Protein AF-0000000080325843 (afdb_homodimer)

Nearest PDB structures (foldseek):
  6p5q-assembly1_B  TM=7.815E-01  e=2.238E-04  Pseudomonas fluorescens
  4wwj-assembly1_A  TM=7.353E-01  e=1.589E-04  Pseudomonas protegens Pf-5
  3oql-assembly1_D  TM=7.221E-01  e=4.445E-04  Pseudomonas syringae pv. tomato str. DC3000
  3oql-assembly1_A  TM=6.778E-01  e=4.258E-04  Pseudomonas syringae pv. tomato str. DC3000
  7n6g-assembly1_3X  TM=2.247E-01  e=1.469E+00  Chlamydomonas reinhardtii

InterPro domains:
  IPR016084 Haem oxygenase-like, multi-helical [G3DSA:1.20.910.10] (2-256)
  IPR016084 Haem oxygenase-like, multi-helical [SSF48613] (94-254)
  IPR024423 Protein of unknown function DUF3050 [PF11251] (8-251)

Secondary structure (DSSP, 8-state):
--HHHHHHHHHHHHHHHHHHT-THHHH--SHHHHHHHHHHHHHHHHHHHHHHHHHHHHHS--SSS----S-HHHHHHHHHHHHHHHHEE-TTS-EE-HHHHHHHHHHHHT---HHHHHHHHHHHHH--HHHHHHHHT--HHHHHHHHHHHHHHHTT-HHHHHHHHHHHTTT---HHHHHHHHHHHHH-HHHHHHHHHHHHHHHHHS-HHHHHHHHHHHHHHHTT-HHHHHHHHHHHHHHHHHHHHHHHHHHHHHHHH-/--HHHHHHHHHHHHHHHHHHT-THHHH--SHHHHHHHHHHHHHHHHHHHHHHHHHHHHHS--SSS----S-HHHHHHHHHHHHHHHHEE-TTS-EE-HHHHHHHHHHHHT---HHHHHHHHHHHHH--HHHHHHHHT--HHHHHHHHHHHHHHHTT-HHHHHHHHHHHTTT---HHHHHHHHHHHHH-HHHHHHHHHHHHHHHHHS-HHHHHHHHHHHHHHHTT-HHHHHHHHHHHHHHHHHHHHHHHHHHHHHHHH-

Foldseek 3Di:
DPPLLVVLCVVCVVLLVCLQPPCLLVLQQALVLVLLVLLLCLLVLVLLLVLLVLLCVQAADPDPPHDGGDDVLSNCLSVVVNCCQAWNQFPVRGTGHLSVLSVVLSVLSVRDCQLVVQLVVQCVVPVDNVRSCVRRVRDPLSSVLSVLSVVQSVVSQNLQSLLCNQQQPQPSDHPSNLVSLVVNCVVVVRRRVSVNRSVVVSDVPSDPPSNVSSSVVNCVSCPPPPVSSVSSSVSSNVSSVSSSSSSVVSSCVSVVVD/DPPLLVVLCVVCVVLLVCLQPPCLLVLQQALVLVLLVLLLCLLVLVLLLVLLVLLCVQAADDDPPHDGGDDVLSNCLSVVVNCCQAWNQFPVRGTGHLSVLSVVLSVLSVRDCQLVVQLVVQCVVPVDNVRSCVRRVRDPLSSVLSVLSVVQSVVSQNLQSLLCNQQQPQPSDHPSNLVSLVVNCVVVVRRRVSVNRSVVVSDVPSDPPSNVSSSVVNCVSCPPPPVSSVSSSVSSNVSSVSSSSSSVVSSCVSVVVD

Organism: NCBI:txid1503925

Solvent-accessible surface area (backbone atoms only — not comparable to full-atom values): 26783 Å² total; per-residue (Å²): 126,63,66,68,58,53,49,42,52,61,69,39,42,66,56,52,50,48,57,59,64,37,69,44,65,78,66,50,79,51,70,71,41,47,29,51,43,48,62,50,47,52,54,58,55,46,50,46,48,24,50,54,38,48,48,37,53,72,43,33,66,75,53,75,79,54,59,94,39,84,52,26,64,48,28,26,52,46,31,48,51,47,24,44,47,49,22,28,70,46,98,86,68,49,51,32,25,52,53,57,49,49,51,50,20,32,52,55,56,62,24,76,57,62,41,60,53,41,23,52,53,36,27,72,72,65,73,28,68,67,60,10,36,63,73,24,65,58,54,68,40,50,48,51,37,46,51,49,53,50,50,44,52,69,62,74,40,64,37,47,42,36,25,30,42,45,70,40,54,50,88,67,80,36,67,60,57,54,47,50,50,50,56,49,22,76,77,36,46,90,35,30,50,53,47,47,49,53,54,51,47,50,60,66,66,66,31,72,64,57,54,53,53,34,51,49,45,30,49,61,61,30,59,90,40,65,68,49,48,52,50,21,40,51,44,24,49,51,39,46,49,36,51,45,44,32,45,49,44,39,35,50,52,48,57,64,75,94,126,62,66,67,59,54,49,41,50,60,70,39,41,67,56,50,50,48,56,59,64,37,70,45,66,77,66,50,78,50,69,70,37,47,28,51,44,48,63,46,47,50,54,58,55,47,50,46,50,23,51,54,38,46,47,38,52,72,40,33,66,74,54,74,79,56,59,93,39,85,52,25,66,49,28,26,53,47,31,49,50,48,23,45,47,48,21,29,68,47,98,85,68,49,50,32,24,52,54,56,49,50,52,51,18,33,53,56,57,63,24,75,57,62,41,61,52,40,23,52,53,38,27,73,73,64,72,29,69,68,59,8,37,63,72,25,65,58,55,68,40,50,48,53,38,48,50,50,52,51,51,43,51,70,61,74,41,64,37,47,42,37,24,31,42,43,70,40,54,50,87,65,78,37,67,60,58,54,48,50,50,50,57,50,22,75,76,36,47,87,34,30,49,51,47,47,48,52,55,53,49,49,59,66,66,66,31,74,64,57,53,53,52,35,50,49,43,29,49,61,61,30,59,90,39,65,67,49,47,52,49,22,41,51,44,24,49,51,38,44,50,36,52,45,44,33,44,49,46,40,35,48,51,50,57,66,73,92

pLDDT: mean 95.01, std 6.79, range [59.84, 98.88]

Radius of gyration: 25.75 Å; Cα contacts (8 Å, |Δi|>4): 698; chains: 2; bounding box: 56×79×59 Å

Sequence (516 aa):
MNQHIVRIQKVIEPLRQEIINHKVYSVINNLDDLKIFMQYHVYAVWDFMSLLKSLQIGLTCTTTPWFPVGNANTRYLINEIVAGEESDVDGAGIRKSHYEMYLEAMDQCGADTTAIHKFISALKETNSLTAAYQAAGVPAEAREFVDFTFKVIDSKESHLQSAAFTFGREDLIPNMFISIVGDLNRKFPDQLSLIKYYLDRHIEVDGDHHSHLALDMTAELCGDNETAWKAAEEITVASLQQRINLWNGVYNEITGAKMNQHIVRIQKVIEPLRQEIINHKVYSVINNLDDLKIFMQYHVYAVWDFMSLLKSLQIGLTCTTTPWFPVGNANTRYLINEIVAGEESDVDGAGIRKSHYEMYLEAMDQCGADTTAIHKFISALKETNSLTAAYQAAGVPAEAREFVDFTFKVIDSKESHLQSAAFTFGREDLIPNMFISIVGDLNRKFPDQLSLIKYYLDRHIEVDGDHHSHLALDMTAELCGDNETAWKAAEEITVASLQQRINLWNGVYNEITGAK

Structure (mmCIF, N/CA/C/O backbone):
data_AF-0000000080325843-model_v1
#
loop_
_entity.id
_entity.type
_entity.pdbx_description
1 polymer 'Contig65, whole genome shotgun sequence'
#
loop_
_atom_site.group_PDB
_atom_site.id
_atom_site.type_symbol
_atom_site.label_atom_id
_atom_site.label_alt_id
_atom_site.label_comp_id
_atom_site.label_asym_id
_atom_site.label_entity_id
_atom_site.label_seq_id
_atom_site.pdbx_PDB_ins_code
_atom_site.Cartn_x
_atom_site.Cartn_y
_atom_site.Cartn_z
_atom_site.occupancy
_atom_site.B_iso_or_equiv
_atom_site.auth_seq_id
_atom_site.auth_comp_id
_atom_site.auth_asym_id
_atom_site.auth_atom_id
_atom_site.pdbx_PDB_model_num
ATOM 1 N N . MET A 1 1 ? -23.234 -15.312 8.883 1 73.38 1 MET A N 1
ATOM 2 C CA . MET A 1 1 ? -22.453 -15.18 7.656 1 73.38 1 MET A CA 1
ATOM 3 C C . MET A 1 1 ? -23.344 -14.773 6.488 1 73.38 1 MET A C 1
ATOM 5 O O . MET A 1 1 ? -24.531 -15.102 6.465 1 73.38 1 MET A O 1
ATOM 9 N N . ASN A 1 2 ? -22.844 -13.875 5.688 1 89.62 2 ASN A N 1
ATOM 10 C CA . ASN A 1 2 ? -23.562 -13.406 4.512 1 89.62 2 ASN A CA 1
ATOM 11 C C . ASN A 1 2 ? -24.062 -14.57 3.656 1 89.62 2 ASN A C 1
ATOM 13 O O . ASN A 1 2 ? -23.297 -15.461 3.305 1 89.62 2 ASN A O 1
ATOM 17 N N . GLN A 1 3 ? -25.344 -14.688 3.428 1 94.88 3 GLN A N 1
ATOM 18 C CA . GLN A 1 3 ? -25.984 -15.812 2.758 1 94.88 3 GLN A CA 1
ATOM 19 C C . GLN A 1 3 ? -25.406 -16.016 1.358 1 94.88 3 GLN A C 1
ATOM 21 O O . GLN A 1 3 ? -25.328 -17.141 0.876 1 94.88 3 GLN A O 1
ATOM 26 N N . HIS A 1 4 ? -25.062 -15 0.697 1 96.75 4 HIS A N 1
ATOM 27 C CA . HIS A 1 4 ? -24.5 -15.094 -0.642 1 96.75 4 HIS A CA 1
ATOM 28 C C . HIS A 1 4 ? -23.109 -15.734 -0.605 1 96.75 4 HIS A C 1
ATOM 30 O O . HIS A 1 4 ? -22.75 -16.5 -1.504 1 96.75 4 HIS A O 1
ATOM 36 N N . ILE A 1 5 ? -22.375 -15.406 0.398 1 96.94 5 ILE A N 1
ATOM 37 C CA . ILE A 1 5 ? -21.062 -16.016 0.579 1 96.94 5 ILE A CA 1
ATOM 38 C C . ILE A 1 5 ? -21.203 -17.516 0.785 1 96.94 5 ILE A C 1
ATOM 40 O O . ILE A 1 5 ? -20.484 -18.312 0.166 1 96.94 5 ILE A O 1
ATOM 44 N N . VAL A 1 6 ? -22.125 -17.938 1.608 1 96.44 6 VAL A N 1
ATOM 45 C CA . VAL A 1 6 ? -22.375 -19.344 1.888 1 96.44 6 VAL A CA 1
ATOM 46 C C . VAL A 1 6 ? -22.766 -20.062 0.6 1 96.44 6 VAL A C 1
ATOM 48 O O . VAL A 1 6 ? -22.312 -21.188 0.346 1 96.44 6 VAL A O 1
ATOM 51 N N . ARG A 1 7 ? -23.547 -19.453 -0.146 1 97.12 7 ARG A N 1
ATOM 52 C CA . ARG A 1 7 ? -23.969 -20.031 -1.415 1 97.12 7 ARG A CA 1
ATOM 53 C C . ARG A 1 7 ? 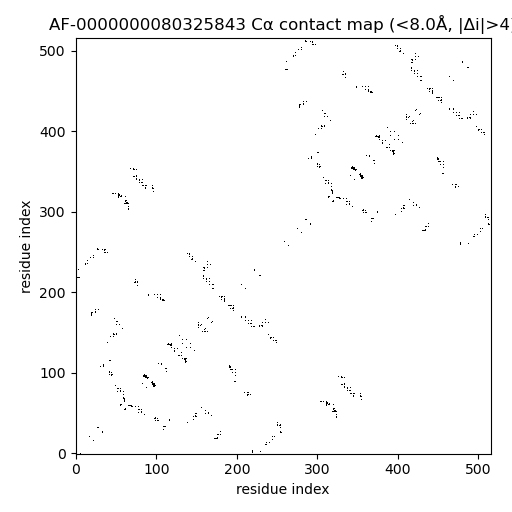-22.781 -20.266 -2.34 1 97.12 7 ARG A C 1
ATOM 55 O O . ARG A 1 7 ? -22.641 -21.344 -2.914 1 97.12 7 ARG A O 1
ATOM 62 N N . ILE A 1 8 ? -21.953 -19.266 -2.525 1 97.31 8 ILE A N 1
ATOM 63 C CA . ILE A 1 8 ? -20.781 -19.391 -3.383 1 97.31 8 ILE A CA 1
ATOM 64 C C . ILE A 1 8 ? -19.891 -20.531 -2.879 1 97.31 8 ILE A C 1
ATOM 66 O O . ILE A 1 8 ? -19.422 -21.359 -3.666 1 97.31 8 ILE A O 1
ATOM 70 N N . GLN A 1 9 ? -19.719 -20.562 -1.568 1 95.88 9 GLN A N 1
ATOM 71 C CA . GLN A 1 9 ? -18.891 -21.609 -0.979 1 95.88 9 GLN A CA 1
ATOM 72 C C . GLN A 1 9 ? -19.453 -23 -1.271 1 95.88 9 GLN A C 1
ATOM 74 O O . GLN A 1 9 ? -18.703 -23.922 -1.563 1 95.88 9 GLN A O 1
ATOM 79 N N . LYS A 1 10 ? -20.719 -23.141 -1.198 1 97.31 10 LYS A N 1
ATOM 80 C CA . LYS A 1 10 ? -21.359 -24.422 -1.501 1 97.31 10 LYS A CA 1
ATOM 81 C C . LYS A 1 10 ? -21.188 -24.781 -2.971 1 97.31 10 LYS A C 1
ATOM 83 O O . LYS A 1 10 ? -20.891 -25.938 -3.297 1 97.31 10 LYS A O 1
ATOM 88 N N . VAL A 1 11 ? -21.359 -23.828 -3.781 1 97.81 11 VAL A N 1
ATOM 89 C CA . VAL A 1 11 ? -21.281 -24.047 -5.223 1 97.81 11 VAL A CA 1
ATOM 90 C C . VAL A 1 11 ? -19.875 -24.453 -5.613 1 97.81 11 VAL A C 1
ATOM 92 O O . VAL A 1 11 ? -19.688 -25.328 -6.465 1 97.81 11 VAL A O 1
ATOM 95 N N . ILE A 1 12 ? -18.891 -23.891 -4.984 1 96.62 12 ILE A N 1
ATOM 96 C CA . ILE A 1 12 ? -17.531 -24.094 -5.461 1 96.62 12 ILE A CA 1
ATOM 97 C C . ILE A 1 12 ? -16.875 -25.234 -4.688 1 96.62 12 ILE A C 1
ATOM 99 O O . ILE A 1 12 ? -15.758 -25.641 -5 1 96.62 12 ILE A O 1
ATOM 103 N N . GLU A 1 13 ? -17.531 -25.828 -3.742 1 96.12 13 GLU A N 1
ATOM 104 C CA . GLU A 1 13 ? -16.938 -26.859 -2.883 1 96.12 13 GLU A CA 1
ATOM 105 C C . GLU A 1 13 ? -16.422 -28.031 -3.701 1 96.12 13 GLU A C 1
ATOM 107 O O . GLU A 1 13 ? -15.305 -28.5 -3.479 1 96.12 13 GLU A O 1
ATOM 112 N N . PRO A 1 14 ? -17.203 -28.547 -4.664 1 97.25 14 PRO A N 1
ATOM 113 C CA . PRO A 1 14 ? -16.672 -29.656 -5.465 1 97.25 14 PRO A CA 1
ATOM 114 C C . PRO A 1 14 ? -15.383 -29.281 -6.203 1 97.25 14 PRO A C 1
ATOM 116 O O . PRO A 1 14 ? -14.469 -30.094 -6.309 1 97.25 14 PRO A O 1
ATOM 119 N N . LEU A 1 15 ? -15.312 -28.078 -6.73 1 96.75 15 LEU A N 1
ATOM 120 C CA . LEU A 1 15 ? -14.117 -27.625 -7.43 1 96.75 15 LEU A CA 1
ATOM 121 C C . LEU A 1 15 ? -12.945 -27.484 -6.461 1 96.75 15 LEU A C 1
ATOM 123 O O . LEU A 1 15 ? -11.812 -27.844 -6.789 1 96.75 15 LEU A O 1
ATOM 127 N N . ARG A 1 16 ? -13.227 -26.938 -5.297 1 94.44 16 ARG A N 1
ATOM 128 C CA . ARG A 1 16 ? -12.195 -26.828 -4.266 1 94.44 16 ARG A CA 1
ATOM 129 C C . ARG A 1 16 ? -11.633 -28.203 -3.906 1 94.44 16 ARG A C 1
ATOM 131 O O . ARG A 1 16 ? -10.414 -28.359 -3.797 1 94.44 16 ARG A O 1
ATOM 138 N N . GLN A 1 17 ? -12.477 -29.172 -3.748 1 94.44 17 GLN A N 1
ATOM 139 C CA . GLN A 1 17 ? -12.047 -30.531 -3.43 1 94.44 17 GLN A CA 1
ATOM 140 C C . GLN A 1 17 ? -11.211 -31.125 -4.562 1 94.44 17 GLN A C 1
ATOM 142 O O . GLN A 1 17 ? -10.227 -31.812 -4.312 1 94.44 17 GLN A O 1
ATOM 147 N N . GLU A 1 18 ? -11.617 -30.844 -5.766 1 95.69 18 GLU A N 1
ATOM 148 C CA . GLU A 1 18 ? -10.844 -31.312 -6.914 1 95.69 18 GLU A CA 1
ATOM 149 C C . GLU A 1 18 ? -9.445 -30.719 -6.914 1 95.69 18 GLU A C 1
ATOM 151 O O . GLU A 1 18 ? -8.469 -31.406 -7.227 1 95.69 18 GLU A O 1
ATOM 156 N N . ILE A 1 19 ? -9.352 -29.453 -6.57 1 94.94 19 ILE A N 1
ATOM 157 C CA . ILE A 1 19 ? -8.062 -28.781 -6.535 1 94.94 19 ILE A CA 1
ATOM 158 C C . ILE A 1 19 ? -7.207 -29.344 -5.402 1 94.94 19 ILE A C 1
ATOM 160 O O . ILE A 1 19 ? -6.039 -29.672 -5.605 1 94.94 19 ILE A O 1
ATOM 164 N N . ILE A 1 20 ? -7.789 -29.562 -4.203 1 91.62 20 ILE A N 1
ATOM 165 C CA . ILE A 1 20 ? -7.082 -30 -3.002 1 91.62 20 ILE A CA 1
ATOM 166 C C . ILE A 1 20 ? -6.617 -31.438 -3.17 1 91.62 20 ILE A C 1
ATOM 168 O O . ILE A 1 20 ? -5.543 -31.812 -2.691 1 91.62 20 ILE A O 1
ATOM 172 N N . ASN A 1 21 ? -7.344 -32.25 -3.918 1 92.44 21 ASN A N 1
ATOM 173 C CA . ASN A 1 21 ? -7.031 -33.656 -4.105 1 92.44 21 ASN A CA 1
ATOM 174 C C . ASN A 1 21 ? -6.594 -33.938 -5.539 1 92.44 21 ASN A C 1
ATOM 176 O O . ASN A 1 21 ? -6.758 -35.062 -6.023 1 92.44 21 ASN A O 1
ATOM 180 N N . HIS A 1 22 ? -6.152 -33 -6.184 1 95.38 22 HIS A N 1
ATOM 181 C CA . HIS A 1 22 ? -5.805 -33.125 -7.59 1 95.38 22 HIS A CA 1
ATOM 182 C C . HIS A 1 22 ? -4.762 -34.25 -7.789 1 95.38 22 HIS A C 1
ATOM 184 O O . HIS A 1 22 ? -3.824 -34.344 -6.996 1 95.38 22 HIS A O 1
ATOM 190 N N . LYS A 1 23 ? -4.777 -34.938 -8.844 1 96 23 LYS A N 1
ATOM 191 C CA . LYS A 1 23 ? -3.918 -36.094 -9.141 1 96 23 LYS A CA 1
ATOM 192 C C . LYS A 1 23 ? -2.473 -35.656 -9.352 1 96 23 LYS A C 1
ATOM 194 O O . LYS A 1 23 ? -1.552 -36.469 -9.289 1 96 23 LYS A O 1
ATOM 199 N N . VAL A 1 24 ? -2.268 -34.375 -9.648 1 96.06 24 VAL A N 1
ATOM 200 C CA . VAL A 1 24 ? -0.918 -33.875 -9.891 1 96.06 24 VAL A CA 1
ATOM 201 C C . VAL A 1 24 ? -0.043 -34.156 -8.664 1 96.06 24 VAL A C 1
ATOM 203 O O . VAL A 1 24 ? 1.15 -34.438 -8.797 1 96.06 24 VAL A O 1
ATOM 206 N N . TYR A 1 25 ? -0.59 -34.125 -7.457 1 94.19 25 TYR A N 1
ATOM 207 C CA . TYR A 1 25 ? 0.187 -34.25 -6.23 1 94.19 25 TYR A CA 1
ATOM 208 C C . TYR A 1 25 ? 0.713 -35.656 -6.078 1 94.19 25 TYR A C 1
ATOM 210 O O . TYR A 1 25 ? 1.78 -35.875 -5.496 1 94.19 25 TYR A O 1
ATOM 218 N N . SER A 1 26 ? 0.002 -36.562 -6.625 1 93.25 26 SER A N 1
ATOM 219 C CA . SER A 1 26 ? 0.394 -37.969 -6.5 1 93.25 26 SER A CA 1
ATOM 220 C C . SER A 1 26 ? 1.56 -38.312 -7.422 1 93.25 26 SER A C 1
ATOM 222 O O . SER A 1 26 ? 2.232 -39.344 -7.242 1 93.25 26 SER A O 1
ATOM 224 N N . VAL A 1 27 ? 1.842 -37.5 -8.406 1 95.5 27 VAL A N 1
ATOM 225 C CA . VAL A 1 27 ? 2.861 -37.844 -9.391 1 95.5 27 VAL A CA 1
ATOM 226 C C . VAL A 1 27 ? 4.133 -37.031 -9.125 1 95.5 27 VAL A C 1
ATOM 228 O O . VAL A 1 27 ? 5.148 -37.219 -9.797 1 95.5 27 VAL A O 1
ATOM 231 N N . ILE A 1 28 ? 4.082 -36.062 -8.234 1 95 28 ILE A N 1
ATOM 232 C CA . ILE A 1 28 ? 5.289 -35.344 -7.828 1 95 28 ILE A CA 1
ATOM 233 C C . ILE A 1 28 ? 6.078 -36.188 -6.832 1 95 28 ILE A C 1
ATOM 235 O O . ILE A 1 28 ? 5.816 -36.156 -5.625 1 95 28 ILE A O 1
ATOM 239 N N . ASN A 1 29 ? 7.105 -36.875 -7.309 1 93.12 29 ASN A N 1
ATOM 240 C CA . ASN A 1 29 ? 7.777 -37.844 -6.469 1 93.12 29 ASN A CA 1
ATOM 241 C C . ASN A 1 29 ? 9.266 -37.562 -6.324 1 93.12 29 ASN A C 1
ATOM 243 O O . ASN A 1 29 ? 9.961 -38.188 -5.516 1 93.12 29 ASN A O 1
ATOM 247 N N . ASN A 1 30 ? 9.781 -36.719 -7.133 1 94.44 30 ASN A N 1
ATOM 248 C CA . ASN A 1 30 ? 11.195 -36.344 -7.078 1 94.44 30 ASN A CA 1
ATOM 249 C C . ASN A 1 30 ? 11.422 -34.906 -7.469 1 94.44 30 ASN A C 1
ATOM 251 O O . ASN A 1 30 ? 10.461 -34.156 -7.738 1 94.44 30 ASN A O 1
ATOM 255 N N . LEU A 1 31 ? 12.625 -34.5 -7.457 1 95.19 31 LEU A N 1
ATOM 256 C CA . LEU A 1 31 ? 13.008 -33.094 -7.68 1 95.19 31 LEU A CA 1
ATOM 257 C C . LEU A 1 31 ? 12.625 -32.656 -9.086 1 95.19 31 LEU A C 1
ATOM 259 O O . LEU A 1 31 ? 12.156 -31.516 -9.266 1 95.19 31 LEU A O 1
ATOM 263 N N . ASP A 1 32 ? 12.828 -33.5 -10.016 1 97 32 ASP A N 1
ATOM 264 C CA . ASP A 1 32 ? 12.531 -33.125 -11.398 1 97 32 ASP A CA 1
ATOM 265 C C . ASP A 1 32 ? 11.039 -32.844 -11.586 1 97 32 ASP A C 1
ATOM 267 O O . ASP A 1 32 ? 10.656 -31.938 -12.32 1 97 32 ASP A O 1
ATOM 271 N N . ASP A 1 33 ? 10.195 -33.625 -10.945 1 97.5 33 ASP A N 1
ATOM 272 C CA . ASP A 1 33 ? 8.75 -33.406 -10.992 1 97.5 33 ASP A CA 1
ATOM 273 C C . ASP A 1 33 ? 8.398 -32.062 -10.391 1 97.5 33 ASP A C 1
ATOM 275 O O . ASP A 1 33 ? 7.582 -31.312 -10.945 1 97.5 33 ASP A O 1
ATOM 279 N N . LEU A 1 34 ? 9.023 -31.75 -9.281 1 97.25 34 LEU A N 1
ATOM 280 C CA . LEU A 1 34 ? 8.75 -30.484 -8.594 1 97.25 34 LEU A CA 1
ATOM 281 C C . LEU A 1 34 ? 9.172 -29.297 -9.445 1 97.25 34 LEU A C 1
ATOM 283 O O . LEU A 1 34 ? 8.477 -28.281 -9.477 1 97.25 34 LEU A O 1
ATOM 287 N N . LYS A 1 35 ? 10.281 -29.438 -10.125 1 98 35 LYS A N 1
ATOM 288 C CA . LYS A 1 35 ? 10.742 -28.375 -11.016 1 98 35 LYS A CA 1
ATOM 289 C C . LYS A 1 35 ? 9.703 -28.062 -12.086 1 98 35 LYS A C 1
ATOM 291 O O . LYS A 1 35 ? 9.43 -26.891 -12.367 1 98 35 LYS A O 1
ATOM 296 N N . ILE A 1 36 ? 9.133 -29.062 -12.648 1 97.94 36 ILE A N 1
ATOM 297 C CA . ILE A 1 36 ? 8.102 -28.891 -13.664 1 97.94 36 ILE A CA 1
ATOM 298 C C . ILE A 1 36 ? 6.906 -28.156 -13.062 1 97.94 36 ILE A C 1
ATOM 300 O O . ILE A 1 36 ? 6.379 -27.219 -13.656 1 97.94 36 ILE A O 1
ATOM 304 N N . PHE A 1 37 ? 6.488 -28.609 -11.898 1 97.5 37 PHE A N 1
ATOM 305 C CA . PHE A 1 37 ? 5.387 -27.953 -11.203 1 97.5 37 PHE A CA 1
ATOM 306 C C . PHE A 1 37 ? 5.656 -26.469 -11.055 1 97.5 37 PHE A C 1
ATOM 308 O O . PHE A 1 37 ? 4.805 -25.641 -11.398 1 97.5 37 PHE A O 1
ATOM 315 N N . MET A 1 38 ? 6.848 -26.125 -10.633 1 98.06 38 MET A N 1
ATOM 316 C CA . MET A 1 38 ? 7.199 -24.734 -10.352 1 98.06 38 MET A CA 1
ATOM 317 C C . MET A 1 38 ? 7.234 -23.906 -11.625 1 98.06 38 MET A C 1
ATOM 319 O O . MET A 1 38 ? 6.883 -22.734 -11.617 1 98.06 38 MET A O 1
ATOM 323 N N . GLN A 1 39 ? 7.613 -24.516 -12.719 1 98.5 39 GLN A N 1
ATOM 324 C CA . GLN A 1 39 ? 7.723 -23.828 -14 1 98.5 39 GLN A CA 1
ATOM 325 C C . GLN A 1 39 ? 6.348 -23.422 -14.523 1 98.5 39 GLN A C 1
ATOM 327 O O . GLN A 1 39 ? 6.23 -22.5 -15.328 1 98.5 39 GLN A O 1
ATOM 332 N N . TYR A 1 40 ? 5.305 -24.094 -14.047 1 98.06 40 TYR A N 1
ATOM 333 C CA . TYR A 1 40 ? 3.934 -23.719 -14.359 1 98.06 40 TYR A CA 1
ATOM 334 C C . TYR A 1 40 ? 3.391 -22.734 -13.336 1 98.06 40 TYR A C 1
ATOM 336 O O . TYR A 1 40 ? 2.803 -21.703 -13.695 1 98.06 40 TYR A O 1
ATOM 344 N N . HIS A 1 41 ? 3.625 -23.047 -12.094 1 96.94 41 HIS A N 1
ATOM 345 C CA . HIS A 1 41 ? 3.02 -22.328 -10.984 1 96.94 41 HIS A CA 1
ATOM 346 C C . HIS A 1 41 ? 3.531 -20.891 -10.906 1 96.94 41 HIS A C 1
ATOM 348 O O . HIS A 1 41 ? 2.82 -20 -10.445 1 96.94 41 HIS A O 1
ATOM 354 N N . VAL A 1 42 ? 4.734 -20.625 -11.422 1 98.31 42 VAL A N 1
ATOM 355 C CA . VAL A 1 42 ? 5.359 -19.312 -11.328 1 98.31 42 VAL A CA 1
ATOM 356 C C . VAL A 1 42 ? 4.477 -18.281 -12.023 1 98.31 42 VAL A C 1
ATOM 358 O O . VAL A 1 42 ? 4.43 -17.125 -11.609 1 98.31 42 VAL A O 1
ATOM 361 N N . TYR A 1 43 ? 3.723 -18.672 -13.039 1 98.56 43 TYR A N 1
ATOM 362 C CA . TYR A 1 43 ? 2.85 -17.734 -13.742 1 98.56 43 TYR A CA 1
ATOM 363 C C . TYR A 1 43 ? 1.663 -17.344 -12.875 1 98.56 43 TYR A C 1
ATOM 365 O O . TYR A 1 43 ? 1.216 -16.188 -12.914 1 98.56 43 TYR A O 1
ATOM 373 N N . ALA A 1 44 ? 1.169 -18.281 -12.078 1 97.06 44 ALA A N 1
ATOM 374 C CA . ALA A 1 44 ? 0.09 -17.984 -11.141 1 97.06 44 ALA A CA 1
ATOM 375 C C . ALA A 1 44 ? 0.582 -17.078 -10.008 1 97.06 44 ALA A C 1
ATOM 377 O O . ALA A 1 44 ? -0.159 -16.219 -9.523 1 97.06 44 ALA A O 1
ATOM 378 N N . VAL A 1 45 ? 1.855 -17.312 -9.594 1 96.75 45 VAL A N 1
ATOM 379 C CA . VAL A 1 45 ? 2.469 -16.484 -8.562 1 96.75 45 VAL A CA 1
ATOM 380 C C . VAL A 1 45 ? 2.59 -15.047 -9.07 1 96.75 45 VAL A C 1
ATOM 382 O O . VAL A 1 45 ? 2.262 -14.102 -8.344 1 96.75 45 VAL A O 1
ATOM 385 N N . TRP A 1 46 ? 2.969 -14.906 -10.312 1 98.44 46 TRP A N 1
ATOM 386 C CA . TRP A 1 46 ? 3.211 -13.578 -10.883 1 98.44 46 TRP A CA 1
ATOM 387 C C . TRP A 1 46 ? 1.897 -12.852 -11.133 1 98.44 46 TRP A C 1
ATOM 389 O O . TRP A 1 46 ? 1.755 -11.672 -10.781 1 98.44 46 TRP A O 1
ATOM 399 N N . ASP A 1 47 ? 0.96 -13.469 -11.82 1 98.38 47 ASP A N 1
ATOM 400 C CA . ASP A 1 47 ? -0.236 -12.742 -12.242 1 98.38 47 ASP A CA 1
ATOM 401 C C . ASP A 1 47 ? -1.113 -12.391 -11.039 1 98.38 47 ASP A C 1
ATOM 403 O O . ASP A 1 47 ? -1.95 -11.492 -11.125 1 98.38 47 ASP A O 1
ATOM 407 N N . PHE A 1 48 ? -0.946 -13.148 -9.938 1 97.38 48 PHE A N 1
ATOM 408 C CA . PHE A 1 48 ? -1.632 -12.805 -8.695 1 97.38 48 PHE A CA 1
ATOM 409 C C . PHE A 1 48 ? -1.34 -11.359 -8.297 1 97.38 48 PHE A C 1
ATOM 411 O O . PHE A 1 48 ? -2.223 -10.656 -7.797 1 97.38 48 PHE A O 1
ATOM 418 N N . MET A 1 49 ? -0.122 -10.93 -8.461 1 98.19 49 MET A N 1
ATOM 419 C CA . MET A 1 49 ? 0.271 -9.57 -8.094 1 98.19 49 MET A CA 1
ATOM 420 C C . MET A 1 49 ? -0.537 -8.539 -8.875 1 98.19 49 MET A C 1
ATOM 422 O O . MET A 1 49 ? -0.955 -7.523 -8.32 1 98.19 49 MET A O 1
ATOM 426 N N . SER A 1 50 ? -0.755 -8.852 -10.117 1 98.62 50 SER A N 1
ATOM 427 C CA . SER A 1 50 ? -1.535 -7.918 -10.922 1 98.62 50 SER A CA 1
ATOM 428 C C . SER A 1 50 ? -2.988 -7.867 -10.461 1 98.62 50 SER A C 1
ATOM 430 O O . SER A 1 50 ? -3.607 -6.801 -10.453 1 98.62 50 SER A O 1
ATOM 432 N N . LEU A 1 51 ? -3.518 -9.008 -10.109 1 98.56 51 LEU A N 1
ATOM 433 C CA . LEU A 1 51 ? -4.875 -9.023 -9.57 1 98.56 51 LEU A CA 1
ATOM 434 C C . LEU A 1 51 ? -4.953 -8.227 -8.273 1 98.56 51 LEU A C 1
ATOM 436 O O . LEU A 1 51 ? -5.852 -7.398 -8.109 1 98.56 51 LEU A O 1
ATOM 440 N N . LEU A 1 52 ? -4.004 -8.461 -7.391 1 97.88 52 LEU A N 1
ATOM 441 C CA . LEU A 1 52 ? -3.93 -7.73 -6.129 1 97.88 52 LEU A CA 1
ATOM 442 C C . LEU A 1 52 ? -3.824 -6.23 -6.371 1 97.88 52 LEU A C 1
ATOM 444 O O . LEU A 1 52 ? -4.523 -5.441 -5.73 1 97.88 52 LEU A O 1
ATOM 448 N N . LYS A 1 53 ? -2.998 -5.824 -7.355 1 98.62 53 LYS A N 1
ATOM 449 C CA . LYS A 1 53 ? -2.795 -4.402 -7.617 1 98.62 53 LYS A CA 1
ATOM 450 C C . LYS A 1 53 ? -4.023 -3.785 -8.281 1 98.62 53 LYS A C 1
ATOM 452 O O . LYS A 1 53 ? -4.324 -2.609 -8.07 1 98.62 53 LYS A O 1
ATOM 457 N N . SER A 1 54 ? -4.738 -4.59 -9.055 1 98.75 54 SER A N 1
ATOM 458 C CA . SER A 1 54 ? -5.992 -4.07 -9.594 1 98.75 54 SER A CA 1
ATOM 459 C C . SER A 1 54 ? -6.969 -3.725 -8.477 1 98.75 54 SER A C 1
ATOM 461 O O . SER A 1 54 ? -7.703 -2.738 -8.57 1 98.75 54 SER A O 1
ATOM 463 N N . LEU A 1 55 ? -6.988 -4.547 -7.445 1 98.5 55 LEU A N 1
ATOM 464 C CA . LEU A 1 55 ? -7.805 -4.242 -6.273 1 98.5 55 LEU A CA 1
ATOM 465 C C . LEU A 1 55 ? -7.281 -3.004 -5.551 1 98.5 55 LEU A C 1
ATOM 467 O O . LEU A 1 55 ? -8.062 -2.164 -5.102 1 98.5 55 LEU A O 1
ATOM 471 N N . GLN A 1 56 ? -5.973 -2.881 -5.441 1 98.62 56 GLN A N 1
ATOM 472 C CA . GLN A 1 56 ? -5.402 -1.697 -4.801 1 98.62 56 GLN A CA 1
ATOM 473 C C . GLN A 1 56 ? -5.801 -0.427 -5.547 1 98.62 56 GLN A C 1
ATOM 475 O O . GLN A 1 56 ? -6.207 0.56 -4.93 1 98.62 56 GLN A O 1
ATOM 480 N N . ILE A 1 57 ? -5.711 -0.472 -6.855 1 98.38 57 ILE A N 1
ATOM 481 C CA . ILE A 1 57 ? -6.035 0.668 -7.707 1 98.38 57 ILE A CA 1
ATOM 482 C C . ILE A 1 57 ? -7.504 1.045 -7.531 1 98.38 57 ILE A C 1
ATOM 484 O O . ILE A 1 57 ? -7.844 2.229 -7.477 1 98.38 57 ILE A O 1
ATOM 488 N N . GLY A 1 58 ? -8.336 0.084 -7.375 1 97.88 58 GLY A N 1
ATOM 489 C CA . GLY A 1 58 ? -9.773 0.328 -7.348 1 97.88 58 GLY A CA 1
ATOM 490 C C . GLY A 1 58 ? -10.297 0.619 -5.957 1 97.88 58 GLY A C 1
ATOM 491 O O . GLY A 1 58 ? -11.344 1.257 -5.805 1 97.88 58 GLY A O 1
ATOM 492 N N . LEU A 1 59 ? -9.586 0.141 -4.91 1 98.38 59 LEU A N 1
ATOM 493 C CA . LEU A 1 59 ? -10.203 0.131 -3.592 1 98.38 59 LEU A CA 1
ATOM 494 C C . LEU A 1 59 ? -9.391 0.953 -2.6 1 98.38 59 LEU A C 1
ATOM 496 O O . LEU A 1 59 ? -9.734 1.025 -1.418 1 98.38 59 LEU A O 1
ATOM 500 N N . THR A 1 60 ? -8.289 1.525 -2.994 1 98.31 60 THR A N 1
ATOM 501 C CA . THR A 1 60 ? -7.5 2.508 -2.256 1 98.31 60 THR A CA 1
ATOM 502 C C . THR A 1 60 ? -7.168 3.709 -3.137 1 98.31 60 THR A C 1
ATOM 504 O O . THR A 1 60 ? -7.77 3.889 -4.199 1 98.31 60 THR A O 1
ATOM 507 N N . CYS A 1 61 ? -6.355 4.645 -2.684 1 98.19 61 CYS A N 1
ATOM 508 C CA . CYS A 1 61 ? -5.934 5.77 -3.512 1 98.19 61 CYS A CA 1
ATOM 509 C C . CYS A 1 61 ? -4.516 5.562 -4.027 1 98.19 61 CYS A C 1
ATOM 511 O O . CYS A 1 61 ? -3.586 5.363 -3.242 1 98.19 61 CYS A O 1
ATOM 513 N N . THR A 1 62 ? -4.395 5.508 -5.312 1 98.06 62 THR A N 1
ATOM 514 C CA . THR A 1 62 ? -3.072 5.348 -5.91 1 98.06 62 THR A CA 1
ATOM 515 C C . THR A 1 62 ? -2.754 6.516 -6.84 1 98.06 62 THR A C 1
ATOM 517 O O . THR A 1 62 ? -1.98 6.371 -7.789 1 98.06 62 THR A O 1
ATOM 520 N N . THR A 1 63 ? -3.379 7.629 -6.625 1 97.56 63 THR A N 1
ATOM 521 C CA . THR A 1 63 ? -3.168 8.82 -7.438 1 97.56 63 THR A CA 1
ATOM 522 C C . THR A 1 63 ? -2.971 10.047 -6.555 1 97.56 63 THR A C 1
ATOM 524 O O . THR A 1 63 ? -3.113 9.969 -5.332 1 97.56 63 THR A O 1
ATOM 527 N N . THR A 1 64 ? -2.543 11.148 -7.152 1 97.94 64 THR A N 1
ATOM 528 C CA . THR A 1 64 ? -2.486 12.461 -6.527 1 97.94 64 THR A CA 1
ATOM 529 C C . THR A 1 64 ? -3.367 13.461 -7.277 1 97.94 64 THR A C 1
ATOM 531 O O . THR A 1 64 ? -3.484 13.391 -8.508 1 97.94 64 THR A O 1
ATOM 534 N N . PRO A 1 65 ? -4.09 14.305 -6.633 1 98.44 65 PRO A N 1
ATOM 535 C CA . PRO A 1 65 ? -4.148 14.477 -5.18 1 98.44 65 PRO A CA 1
ATOM 536 C C . PRO A 1 65 ? -4.859 13.32 -4.477 1 98.44 65 PRO A C 1
ATOM 538 O O . PRO A 1 65 ? -5.695 12.648 -5.086 1 98.44 65 PRO A O 1
ATOM 541 N N . TRP A 1 66 ? -4.52 13.148 -3.268 1 98.62 66 TRP A N 1
ATOM 542 C CA . TRP A 1 66 ? -5.047 12.031 -2.494 1 98.62 66 TRP A CA 1
ATOM 543 C C . TRP A 1 66 ? -6.41 12.367 -1.907 1 98.62 66 TRP A C 1
ATOM 545 O O . TRP A 1 66 ? -6.621 13.477 -1.402 1 98.62 66 TRP A O 1
ATOM 555 N N . PHE A 1 67 ? -7.316 11.516 -1.933 1 98.38 67 PHE A N 1
ATOM 556 C CA . PHE A 1 67 ? -8.602 11.516 -1.236 1 98.38 67 PHE A CA 1
ATOM 557 C C . PHE A 1 67 ? -8.891 10.141 -0.647 1 98.38 67 PHE A C 1
ATOM 559 O O . PHE A 1 67 ? -8.5 9.117 -1.216 1 98.38 67 PHE A O 1
ATOM 566 N N . PRO A 1 68 ? -9.516 10.086 0.556 1 96.62 68 PRO A N 1
ATOM 567 C CA . PRO A 1 68 ? -9.883 8.766 1.06 1 96.62 68 PRO A CA 1
ATOM 568 C C . PRO A 1 68 ? -10.828 8.023 0.122 1 96.62 68 PRO A C 1
ATOM 570 O O . PRO A 1 68 ? -11.719 8.633 -0.477 1 96.62 68 PRO A O 1
ATOM 573 N N . VAL A 1 69 ? -10.609 6.754 -0.002 1 96.62 69 VAL A N 1
ATOM 574 C CA . VAL A 1 69 ? -11.398 5.949 -0.926 1 96.62 69 VAL A CA 1
ATOM 575 C C . VAL A 1 69 ? -12.102 4.828 -0.164 1 96.62 69 VAL A C 1
ATOM 577 O O . VAL A 1 69 ? -11.477 4.125 0.633 1 96.62 69 VAL A O 1
ATOM 580 N N . GLY A 1 70 ? -13.398 4.746 -0.283 1 94.44 70 GLY A N 1
ATOM 581 C CA . GLY A 1 70 ? -14.172 3.582 0.121 1 94.44 70 GLY A CA 1
ATOM 582 C C . GLY A 1 70 ? -14.031 3.252 1.595 1 94.44 70 GLY A C 1
ATOM 583 O O . GLY A 1 70 ? -13.898 4.152 2.428 1 94.44 70 GLY A O 1
ATOM 584 N N . ASN A 1 71 ? -14.102 1.908 1.893 1 96.31 71 ASN A N 1
ATOM 585 C CA . ASN A 1 71 ? -14.117 1.359 3.244 1 96.31 71 ASN A CA 1
ATOM 586 C C . ASN A 1 71 ? -12.711 1.202 3.805 1 96.31 71 ASN A C 1
ATOM 588 O O . ASN A 1 71 ? -11.852 0.591 3.168 1 96.31 71 ASN A O 1
ATOM 592 N N . ALA A 1 72 ? -12.539 1.688 4.98 1 97.19 72 ALA A N 1
ATOM 593 C CA . ALA A 1 72 ? -11.195 1.707 5.555 1 97.19 72 ALA A CA 1
ATOM 594 C C . ALA A 1 72 ? -10.703 0.292 5.859 1 97.19 72 ALA A C 1
ATOM 596 O O . ALA A 1 72 ? -9.508 0.014 5.793 1 97.19 72 ALA A O 1
ATOM 597 N N . ASN A 1 73 ? -11.602 -0.599 6.246 1 96.69 73 ASN A N 1
ATOM 598 C CA . ASN A 1 73 ? -11.211 -1.99 6.445 1 96.69 73 ASN A CA 1
ATOM 599 C C . ASN A 1 73 ? -10.656 -2.605 5.164 1 96.69 73 ASN A C 1
ATOM 601 O O . ASN A 1 73 ? -9.688 -3.369 5.203 1 96.69 73 ASN A O 1
ATOM 605 N N . THR A 1 74 ? -11.305 -2.271 4.055 1 97.38 74 THR A N 1
ATOM 606 C CA . THR A 1 74 ? -10.859 -2.752 2.754 1 97.38 74 THR A CA 1
ATOM 607 C C . THR A 1 74 ? -9.508 -2.141 2.387 1 97.38 74 THR A C 1
ATOM 609 O O . THR A 1 74 ? -8.609 -2.842 1.909 1 97.38 74 THR A O 1
ATOM 612 N N . ARG A 1 75 ? -9.344 -0.81 2.652 1 98.25 75 ARG A N 1
ATOM 613 C CA . ARG A 1 75 ? -8.047 -0.18 2.428 1 98.25 75 ARG A CA 1
ATOM 614 C C . ARG A 1 75 ? -6.949 -0.895 3.209 1 98.25 75 ARG A C 1
ATOM 616 O O . ARG A 1 75 ? -5.879 -1.175 2.668 1 98.25 75 ARG A O 1
ATOM 623 N N . TYR A 1 76 ? -7.266 -1.209 4.445 1 97.56 76 TYR A N 1
ATOM 624 C CA . TYR A 1 76 ? -6.305 -1.881 5.312 1 97.56 76 TYR A CA 1
ATOM 625 C C . TYR A 1 76 ? -5.93 -3.248 4.754 1 97.56 76 TYR A C 1
ATOM 627 O O . TYR A 1 76 ? -4.746 -3.57 4.629 1 97.56 76 TYR A O 1
ATOM 635 N N . LEU A 1 77 ? -6.953 -3.98 4.461 1 96.25 77 LEU A N 1
ATOM 636 C CA . LEU A 1 77 ? -6.73 -5.332 3.953 1 96.25 77 LEU A CA 1
ATOM 637 C C . LEU A 1 77 ? -5.805 -5.312 2.742 1 96.25 77 LEU A C 1
ATOM 639 O O . LEU A 1 77 ? -4.777 -5.992 2.73 1 96.25 77 LEU A O 1
ATOM 643 N N . ILE A 1 78 ? -6.137 -4.492 1.758 1 97.56 78 ILE A N 1
ATOM 644 C CA . ILE A 1 78 ? -5.426 -4.477 0.486 1 97.56 78 ILE A CA 1
ATOM 645 C C . ILE A 1 78 ? -4 -3.965 0.698 1 97.56 78 ILE A C 1
ATOM 647 O O . ILE A 1 78 ? -3.037 -4.582 0.238 1 97.56 78 ILE A O 1
ATOM 651 N N . ASN A 1 79 ? -3.869 -2.881 1.441 1 97.75 79 ASN A N 1
ATOM 652 C CA . ASN A 1 79 ? -2.541 -2.307 1.635 1 97.75 79 ASN A CA 1
ATOM 653 C C . ASN A 1 79 ? -1.65 -3.225 2.467 1 97.75 79 ASN A C 1
ATOM 655 O O . ASN A 1 79 ? -0.438 -3.281 2.252 1 97.75 79 ASN A O 1
ATOM 659 N N . GLU A 1 80 ? -2.238 -3.904 3.404 1 95.81 80 GLU A N 1
ATOM 660 C CA . GLU A 1 80 ? -1.465 -4.836 4.219 1 95.81 80 GLU A CA 1
ATOM 661 C C . GLU A 1 80 ? -0.947 -6.004 3.379 1 95.81 80 GLU A C 1
ATOM 663 O O . GLU A 1 80 ? 0.221 -6.379 3.486 1 95.81 80 GLU A O 1
ATOM 668 N N . ILE A 1 81 ? -1.828 -6.543 2.553 1 95.19 81 ILE A N 1
ATOM 669 C CA . ILE A 1 81 ? -1.42 -7.652 1.697 1 95.19 81 ILE A CA 1
ATOM 670 C C . ILE A 1 81 ? -0.36 -7.176 0.706 1 95.19 81 ILE A C 1
ATOM 672 O O . ILE A 1 81 ? 0.638 -7.863 0.478 1 95.19 81 ILE A O 1
ATOM 676 N N . VAL A 1 82 ? -0.534 -5.965 0.174 1 97.69 82 VAL A N 1
ATOM 677 C CA . VAL A 1 82 ? 0.421 -5.402 -0.775 1 97.69 82 VAL A CA 1
ATOM 678 C C . VAL A 1 82 ? 1.791 -5.273 -0.114 1 97.69 82 VAL A C 1
ATOM 680 O O . VAL A 1 82 ? 2.809 -5.645 -0.703 1 97.69 82 VAL A O 1
ATOM 683 N N . ALA A 1 83 ? 1.841 -4.793 1.101 1 96.69 83 ALA A N 1
ATOM 684 C CA . ALA A 1 83 ? 3.107 -4.625 1.806 1 96.69 83 ALA A CA 1
ATOM 685 C C . ALA A 1 83 ? 3.826 -5.961 1.972 1 96.69 83 ALA A C 1
ATOM 687 O O . ALA A 1 83 ? 5.035 -6.059 1.736 1 96.69 83 ALA A O 1
ATOM 688 N N . GLY A 1 84 ? 3.092 -6.945 2.344 1 94.69 84 GLY A N 1
ATOM 689 C CA . GLY A 1 84 ? 3.672 -8.273 2.494 1 94.69 84 GLY A CA 1
ATOM 690 C C . GLY A 1 84 ? 4.125 -8.875 1.181 1 94.69 84 GLY A C 1
ATOM 691 O O . GLY A 1 84 ? 5.27 -9.305 1.051 1 94.69 84 GLY A O 1
ATOM 692 N N . GLU A 1 85 ? 3.279 -8.852 0.187 1 95.06 85 GLU A N 1
ATOM 693 C CA . GLU A 1 85 ? 3.531 -9.508 -1.091 1 95.06 85 GLU A CA 1
ATOM 694 C C . GLU A 1 85 ? 4.68 -8.844 -1.839 1 95.06 85 GLU A C 1
ATOM 696 O O . GLU A 1 85 ? 5.449 -9.516 -2.531 1 95.06 85 GLU A O 1
ATOM 701 N N . GLU A 1 86 ? 4.918 -7.508 -1.646 1 97.25 86 GLU A N 1
ATOM 702 C CA . GLU A 1 86 ? 5.922 -6.773 -2.408 1 97.25 86 GLU A CA 1
ATOM 703 C C . GLU A 1 86 ? 7.258 -6.742 -1.674 1 97.25 86 GLU A C 1
ATOM 705 O O . GLU A 1 86 ? 8.289 -6.422 -2.266 1 97.25 86 GLU A O 1
ATOM 710 N N . SER A 1 87 ? 7.199 -7.09 -0.37 1 97.56 87 SER A N 1
ATOM 711 C CA . SER A 1 87 ? 8.43 -6.805 0.366 1 97.56 87 SER A CA 1
ATOM 712 C C . SER A 1 87 ? 8.5 -7.609 1.658 1 97.56 87 SER A C 1
ATOM 714 O O . SER A 1 87 ? 8.797 -7.062 2.721 1 97.56 87 SER A O 1
ATOM 716 N N . ASP A 1 88 ? 8.25 -8.82 1.584 1 95.94 88 ASP A N 1
ATOM 717 C CA . ASP A 1 8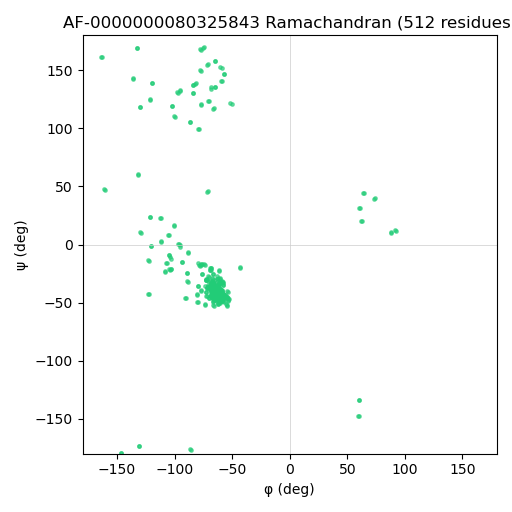8 ? 8.375 -9.695 2.744 1 95.94 88 ASP A CA 1
ATOM 718 C C . ASP A 1 88 ? 9.828 -10.047 3.021 1 95.94 88 ASP A C 1
ATOM 720 O O . ASP A 1 88 ? 10.719 -9.719 2.229 1 95.94 88 ASP A O 1
ATOM 724 N N . VAL A 1 89 ? 10.078 -10.641 4.199 1 95.81 89 VAL A N 1
ATOM 725 C CA . VAL A 1 89 ? 11.438 -10.992 4.594 1 95.81 89 VAL A CA 1
ATOM 726 C C . VAL A 1 89 ? 11.695 -12.469 4.293 1 95.81 89 VAL A C 1
ATOM 728 O O . VAL A 1 89 ? 10.867 -13.328 4.605 1 95.81 89 VAL A O 1
ATOM 731 N N . ASP A 1 90 ? 12.828 -12.734 3.635 1 94.81 90 ASP A N 1
ATOM 732 C CA . ASP A 1 90 ? 13.18 -14.125 3.371 1 94.81 90 ASP A CA 1
ATOM 733 C C . ASP A 1 90 ? 13.938 -14.727 4.551 1 94.81 90 ASP A C 1
ATOM 735 O O . ASP A 1 90 ? 14.047 -14.109 5.609 1 94.81 90 ASP A O 1
ATOM 739 N N . GLY A 1 91 ? 14.398 -15.992 4.422 1 91.69 91 GLY A N 1
ATOM 740 C CA . GLY A 1 91 ? 15.055 -16.703 5.504 1 91.69 91 GLY A CA 1
ATOM 741 C C . GLY A 1 91 ? 16.328 -16.031 5.977 1 91.69 91 GLY A C 1
ATOM 742 O O . GLY A 1 91 ? 16.766 -16.25 7.109 1 91.69 91 GLY A O 1
ATOM 743 N N . ALA A 1 92 ? 16.938 -15.25 5.184 1 95.44 92 ALA A N 1
ATOM 744 C CA . ALA A 1 92 ? 18.172 -14.57 5.523 1 95.44 92 ALA A CA 1
ATOM 745 C C . ALA A 1 92 ? 17.906 -13.156 6.027 1 95.44 92 ALA A C 1
ATOM 747 O O . ALA A 1 92 ? 18.828 -12.383 6.277 1 95.44 92 ALA A O 1
ATOM 748 N N . GLY A 1 93 ? 16.641 -12.758 6.102 1 95.69 93 GLY A N 1
ATOM 749 C CA . GLY A 1 93 ? 16.297 -11.438 6.605 1 95.69 93 GLY A CA 1
ATOM 750 C C . GLY A 1 93 ? 16.281 -10.367 5.523 1 95.69 93 GLY A C 1
ATOM 751 O O . GLY A 1 93 ? 16.219 -9.18 5.824 1 95.69 93 GLY A O 1
ATOM 752 N N . ILE A 1 94 ? 16.375 -10.805 4.305 1 97 94 ILE A N 1
ATOM 753 C CA . ILE A 1 94 ? 16.406 -9.875 3.18 1 97 94 ILE A CA 1
ATOM 754 C C . ILE A 1 94 ? 15 -9.703 2.611 1 97 94 ILE A C 1
ATOM 756 O O . ILE A 1 94 ? 14.297 -10.68 2.373 1 97 94 ILE A O 1
ATOM 760 N N . ARG A 1 95 ? 14.609 -8.461 2.391 1 97.12 95 ARG A N 1
ATOM 761 C CA . ARG A 1 95 ? 13.266 -8.18 1.892 1 97.12 95 ARG A CA 1
ATOM 762 C C . ARG A 1 95 ? 13.195 -8.367 0.38 1 97.12 95 ARG A C 1
ATOM 764 O O . ARG A 1 95 ? 14.117 -7.996 -0.342 1 97.12 95 ARG A O 1
ATOM 771 N N . LYS A 1 96 ? 12.125 -8.945 -0.074 1 97.5 96 LYS A N 1
ATOM 772 C CA . LYS A 1 96 ? 11.812 -9.094 -1.49 1 97.5 96 LYS A CA 1
ATOM 773 C C . LYS A 1 96 ? 10.336 -9.453 -1.689 1 97.5 96 LYS A C 1
ATOM 775 O O . LYS A 1 96 ? 9.633 -9.758 -0.725 1 97.5 96 LYS A O 1
ATOM 780 N N . SER A 1 97 ? 9.859 -9.242 -2.893 1 97.88 97 SER A N 1
ATOM 781 C CA . SER A 1 97 ? 8.492 -9.664 -3.186 1 97.88 97 SER A CA 1
ATOM 782 C C . SER A 1 97 ? 8.359 -11.188 -3.117 1 97.88 97 SER A C 1
ATOM 784 O O . SER A 1 97 ? 9.352 -11.906 -3.232 1 97.88 97 SER A O 1
ATOM 786 N N . HIS A 1 98 ? 7.137 -11.664 -2.908 1 96.06 98 HIS A N 1
ATOM 787 C CA . HIS A 1 98 ? 6.883 -13.102 -2.924 1 96.06 98 HIS A CA 1
ATOM 788 C C . HIS A 1 98 ? 7.23 -13.711 -4.281 1 96.06 98 HIS A C 1
ATOM 790 O O . HIS A 1 98 ? 7.719 -14.836 -4.352 1 96.06 98 HIS A O 1
ATOM 796 N N . TYR A 1 99 ? 7.059 -12.984 -5.355 1 97.88 99 TYR A N 1
ATOM 797 C CA . TYR A 1 99 ? 7.445 -13.43 -6.688 1 97.88 99 TYR A CA 1
ATOM 798 C C . TYR A 1 99 ? 8.953 -13.641 -6.777 1 97.88 99 TYR A C 1
ATOM 800 O O . TYR A 1 99 ? 9.414 -14.672 -7.266 1 97.88 99 TYR A O 1
ATOM 808 N N . GLU A 1 100 ? 9.688 -12.68 -6.266 1 98.38 100 GLU A N 1
ATOM 809 C CA . GLU A 1 100 ? 11.148 -12.789 -6.277 1 98.38 100 GLU A CA 1
ATOM 810 C C . GLU A 1 100 ? 11.617 -13.945 -5.41 1 98.38 100 GLU A C 1
ATOM 812 O O . GLU A 1 100 ? 12.57 -14.648 -5.762 1 98.38 100 GLU A O 1
ATOM 817 N N . MET A 1 101 ? 10.977 -14.148 -4.312 1 97.5 101 MET A N 1
ATOM 818 C CA . MET A 1 101 ? 11.312 -15.281 -3.457 1 97.5 101 MET A CA 1
ATOM 819 C C . MET A 1 101 ? 11.07 -16.609 -4.184 1 97.5 101 MET A C 1
ATOM 821 O O . MET A 1 101 ? 11.875 -17.531 -4.074 1 97.5 101 MET A O 1
ATOM 825 N N . TYR A 1 102 ? 9.953 -16.625 -4.891 1 97.56 102 TYR A N 1
ATOM 826 C CA . TYR A 1 102 ? 9.617 -17.844 -5.629 1 97.56 102 TYR A CA 1
ATOM 827 C C . TYR A 1 102 ? 10.656 -18.125 -6.707 1 97.56 102 TYR A C 1
ATOM 829 O O . TYR A 1 102 ? 11.078 -19.266 -6.891 1 97.56 102 TYR A O 1
ATOM 837 N N . LEU A 1 103 ? 11.094 -17.094 -7.441 1 98.62 103 LEU A N 1
ATOM 838 C CA . LEU A 1 103 ? 12.109 -17.25 -8.477 1 98.62 103 LEU A CA 1
ATOM 839 C C . LEU A 1 103 ? 13.414 -17.766 -7.883 1 98.62 103 LEU A C 1
ATOM 841 O O . LEU A 1 103 ? 14.062 -18.641 -8.469 1 98.62 103 LEU A O 1
ATOM 845 N N . GLU A 1 104 ? 13.789 -17.234 -6.762 1 98.25 104 GLU A N 1
ATOM 846 C CA . GLU A 1 104 ? 15.008 -17.703 -6.102 1 98.25 104 GLU A CA 1
ATOM 847 C C . GLU A 1 104 ? 14.883 -19.172 -5.695 1 98.25 104 GLU A C 1
ATOM 849 O O . GLU A 1 104 ? 15.859 -19.922 -5.77 1 98.25 104 GLU A O 1
ATOM 854 N N . ALA A 1 105 ? 13.711 -19.5 -5.188 1 97.81 105 ALA A N 1
ATOM 855 C CA . ALA A 1 105 ? 13.461 -20.906 -4.84 1 97.81 105 ALA A CA 1
ATOM 856 C C . ALA A 1 105 ? 13.594 -21.812 -6.062 1 97.81 105 ALA A C 1
ATOM 858 O O . ALA A 1 105 ? 14.148 -22.906 -5.977 1 97.81 105 ALA A O 1
ATOM 859 N N . MET A 1 106 ? 13.078 -21.359 -7.23 1 98.56 106 MET A N 1
ATOM 860 C CA . MET A 1 106 ? 13.234 -22.109 -8.477 1 98.56 106 MET A CA 1
ATOM 861 C C . MET A 1 106 ? 14.703 -22.266 -8.844 1 98.56 106 MET A C 1
ATOM 863 O O . MET A 1 106 ? 15.148 -23.359 -9.172 1 98.56 106 MET A O 1
ATOM 867 N N . ASP A 1 107 ? 15.43 -21.203 -8.719 1 98.5 107 ASP A N 1
ATOM 868 C CA . ASP A 1 107 ? 16.859 -21.234 -9.031 1 98.5 107 ASP A CA 1
ATOM 869 C C . ASP A 1 107 ? 17.594 -22.219 -8.125 1 98.5 107 ASP A C 1
ATOM 871 O O . ASP A 1 107 ? 18.438 -22.984 -8.586 1 98.5 107 ASP A O 1
ATOM 875 N N . GLN A 1 108 ? 17.281 -22.188 -6.906 1 97.88 108 GLN A N 1
ATOM 876 C CA . GLN A 1 108 ? 17.969 -23.031 -5.941 1 97.88 108 GLN A CA 1
ATOM 877 C C . GLN A 1 108 ? 17.797 -24.5 -6.281 1 97.88 108 GLN A C 1
ATOM 879 O O . GLN A 1 108 ? 18.734 -25.297 -6.152 1 97.88 108 GLN A O 1
ATOM 884 N N . CYS A 1 109 ? 16.578 -24.922 -6.691 1 97.06 109 CYS A N 1
ATOM 885 C CA . CYS A 1 109 ? 16.328 -26.344 -6.922 1 97.06 109 CYS A CA 1
ATOM 886 C C . CYS A 1 109 ? 16.672 -26.734 -8.359 1 97.06 109 CYS A C 1
ATOM 888 O O . CYS A 1 109 ? 16.594 -27.906 -8.719 1 97.06 109 CYS A O 1
ATOM 890 N N . GLY A 1 110 ? 17 -25.703 -9.156 1 98.06 110 GLY A N 1
ATOM 891 C CA . GLY A 1 110 ? 17.438 -25.969 -10.523 1 98.06 110 GLY A CA 1
ATOM 892 C C . GLY A 1 110 ? 16.281 -25.953 -11.523 1 98.06 110 GLY A C 1
ATOM 893 O O . GLY A 1 110 ? 16.438 -26.406 -12.656 1 98.06 110 GLY A O 1
ATOM 894 N N . ALA A 1 111 ? 15.125 -25.469 -11.094 1 98.44 111 ALA A N 1
ATOM 895 C CA . ALA A 1 111 ? 14.039 -25.281 -12.047 1 98.44 111 ALA A CA 1
ATOM 896 C C . ALA A 1 111 ? 14.391 -24.219 -13.078 1 98.44 111 ALA A C 1
ATOM 898 O O . ALA A 1 111 ? 14.938 -23.172 -12.734 1 98.44 111 ALA A O 1
ATOM 899 N N . ASP A 1 112 ? 14.086 -24.547 -14.32 1 98.25 112 ASP A N 1
ATOM 900 C CA . ASP A 1 112 ? 14.422 -23.625 -15.414 1 98.25 112 ASP A CA 1
ATOM 901 C C . ASP A 1 112 ? 13.617 -22.328 -15.312 1 98.25 112 ASP A C 1
ATOM 903 O O . ASP A 1 112 ? 12.391 -22.344 -15.43 1 98.25 112 ASP A O 1
ATOM 907 N N . THR A 1 113 ? 14.273 -21.172 -15.133 1 98.69 113 THR A N 1
ATOM 908 C CA . THR A 1 113 ? 13.602 -19.891 -15 1 98.69 113 THR A CA 1
ATOM 909 C C . THR A 1 113 ? 13.758 -19.062 -16.281 1 98.69 113 THR A C 1
ATOM 911 O O . THR A 1 113 ? 13.383 -17.891 -16.312 1 98.69 113 THR A O 1
ATOM 914 N N . THR A 1 114 ? 14.289 -19.625 -17.328 1 98.56 114 THR A N 1
ATOM 915 C CA . THR A 1 114 ? 14.531 -18.906 -18.578 1 98.56 114 THR A CA 1
ATOM 916 C C . THR A 1 114 ? 13.219 -18.422 -19.188 1 98.56 114 THR A C 1
ATOM 918 O O . THR A 1 114 ? 13.102 -17.266 -19.594 1 98.56 114 THR A O 1
ATOM 921 N N . ALA A 1 115 ? 12.234 -19.281 -19.203 1 98.62 115 ALA A N 1
ATOM 922 C CA . ALA A 1 115 ? 10.961 -18.953 -19.844 1 98.62 115 ALA A CA 1
ATOM 923 C C . ALA A 1 115 ? 10.273 -17.797 -19.125 1 98.62 115 ALA A C 1
ATOM 925 O O . ALA A 1 115 ? 9.797 -16.859 -19.781 1 98.62 115 ALA A O 1
ATOM 926 N N . ILE A 1 116 ? 10.219 -17.828 -17.812 1 98.81 116 ILE A N 1
ATOM 927 C CA . ILE A 1 116 ? 9.516 -16.781 -17.078 1 98.81 116 ILE A CA 1
ATOM 928 C C . ILE A 1 116 ? 10.273 -15.453 -17.219 1 98.81 116 ILE A C 1
ATOM 930 O O . ILE A 1 116 ? 9.664 -14.391 -17.328 1 98.81 116 ILE A O 1
ATOM 934 N N . HIS A 1 117 ? 11.602 -15.516 -17.234 1 98.75 117 HIS A N 1
ATOM 935 C CA . HIS A 1 117 ? 12.375 -14.297 -17.422 1 98.75 117 HIS A CA 1
ATOM 936 C C . HIS A 1 117 ? 12.148 -13.711 -18.812 1 98.75 117 HIS A C 1
ATOM 938 O O . HIS A 1 117 ? 12.008 -12.492 -18.953 1 98.75 117 HIS A O 1
ATOM 944 N N . LYS A 1 118 ? 12.133 -14.547 -19.812 1 98.75 118 LYS A N 1
ATOM 945 C CA . LYS A 1 118 ? 11.844 -14.102 -21.172 1 98.75 118 LYS A CA 1
ATOM 946 C C . LYS A 1 118 ? 10.438 -13.516 -21.266 1 98.75 118 LYS A C 1
ATOM 948 O O . LYS A 1 118 ? 10.234 -12.5 -21.938 1 98.75 118 LYS A O 1
ATOM 953 N N . PHE A 1 119 ? 9.484 -14.172 -20.641 1 98.88 119 PHE A N 1
ATOM 954 C CA . PHE A 1 119 ? 8.102 -13.703 -20.625 1 98.88 119 PHE A CA 1
ATOM 955 C C . PHE A 1 119 ? 8.023 -12.289 -20.047 1 98.88 119 PHE A C 1
ATOM 957 O O . PHE A 1 119 ? 7.438 -11.398 -20.672 1 98.88 119 PHE A O 1
ATOM 964 N N . ILE A 1 120 ? 8.641 -12.078 -18.906 1 98.81 120 ILE A N 1
ATOM 965 C CA . ILE A 1 120 ? 8.586 -10.797 -18.203 1 98.81 120 ILE A CA 1
ATOM 966 C C . ILE A 1 120 ? 9.266 -9.719 -19.047 1 98.81 120 ILE A C 1
ATOM 968 O O . ILE A 1 120 ? 8.727 -8.617 -19.219 1 98.81 120 ILE A O 1
ATOM 972 N N . SER A 1 121 ? 10.414 -10.039 -19.609 1 98.62 121 SER A N 1
ATOM 973 C CA . SER A 1 121 ? 11.156 -9.094 -20.438 1 98.62 121 SER A CA 1
ATOM 974 C C . SER A 1 121 ? 10.344 -8.68 -21.656 1 98.62 121 SER A C 1
ATOM 976 O O . SER A 1 121 ? 10.242 -7.492 -21.969 1 98.62 121 SER A O 1
ATOM 978 N N . ALA A 1 122 ? 9.766 -9.641 -22.312 1 98.75 122 ALA A N 1
ATOM 979 C CA . ALA A 1 122 ? 8.969 -9.367 -23.5 1 98.75 122 ALA A CA 1
ATOM 980 C C . ALA A 1 122 ? 7.727 -8.547 -23.156 1 98.75 122 ALA A C 1
ATOM 982 O O . ALA A 1 122 ? 7.34 -7.648 -23.906 1 98.75 122 ALA A O 1
ATOM 983 N N . LEU A 1 123 ? 7.109 -8.922 -22.047 1 98.81 123 LEU A N 1
ATOM 984 C CA . LEU A 1 123 ? 5.914 -8.195 -21.625 1 98.81 123 LEU A CA 1
ATOM 985 C C . LEU A 1 123 ? 6.246 -6.734 -21.344 1 98.81 123 LEU A C 1
ATOM 987 O O . LEU A 1 123 ? 5.504 -5.832 -21.734 1 98.81 123 LEU A O 1
ATOM 991 N N . LYS A 1 124 ? 7.324 -6.461 -20.688 1 97.94 124 LYS A N 1
ATOM 992 C CA . LYS A 1 124 ? 7.758 -5.098 -20.406 1 97.94 124 LYS A CA 1
ATOM 993 C C . LYS A 1 124 ? 8.008 -4.312 -21.688 1 97.94 124 LYS A C 1
ATOM 995 O O . LYS A 1 124 ? 7.695 -3.123 -21.766 1 97.94 124 LYS A O 1
ATOM 1000 N N . GLU A 1 125 ? 8.539 -4.969 -22.625 1 97.94 125 GLU A N 1
ATOM 1001 C CA . GLU A 1 125 ? 8.938 -4.32 -23.875 1 97.94 125 GLU A CA 1
ATOM 1002 C C . GLU A 1 125 ? 7.73 -4.062 -24.766 1 97.94 125 GLU A C 1
ATOM 1004 O O . GLU A 1 125 ? 7.637 -3.008 -25.391 1 97.94 125 GLU A O 1
ATOM 1009 N N . THR A 1 126 ? 6.797 -5.016 -24.797 1 98.06 126 THR A N 1
ATOM 1010 C CA . THR A 1 126 ? 5.781 -4.969 -25.844 1 98.06 126 THR A CA 1
ATOM 1011 C C . THR A 1 126 ? 4.426 -4.57 -25.266 1 98.06 126 THR A C 1
ATOM 1013 O O . THR A 1 126 ? 3.51 -4.207 -26 1 98.06 126 THR A O 1
ATOM 1016 N N . ASN A 1 127 ? 4.32 -4.82 -24.031 1 97.44 127 ASN A N 1
ATOM 1017 C CA . ASN A 1 127 ? 3.043 -4.633 -23.359 1 97.44 127 ASN A CA 1
ATOM 1018 C C . ASN A 1 127 ? 1.958 -5.527 -23.953 1 97.44 127 ASN A C 1
ATOM 1020 O O . ASN A 1 127 ? 0.786 -5.148 -24 1 97.44 127 ASN A O 1
ATOM 1024 N N . SER A 1 128 ? 2.352 -6.668 -24.422 1 98.44 128 SER A N 1
ATOM 1025 C CA . SER A 1 128 ? 1.447 -7.629 -25.047 1 98.44 128 SER A CA 1
ATOM 1026 C C . SER A 1 128 ? 1.635 -9.023 -24.453 1 98.44 128 SER A C 1
ATOM 1028 O O . SER A 1 128 ? 2.697 -9.633 -24.609 1 98.44 128 SER A O 1
ATOM 1030 N N . LEU A 1 129 ? 0.577 -9.531 -23.859 1 98.62 129 LEU A N 1
ATOM 1031 C CA . LEU A 1 129 ? 0.626 -10.883 -23.312 1 98.62 129 LEU A CA 1
ATOM 1032 C C . LEU A 1 129 ? 0.9 -11.898 -24.406 1 98.62 129 LEU A C 1
ATOM 1034 O O . LEU A 1 129 ? 1.72 -12.805 -24.234 1 98.62 129 LEU A O 1
ATOM 1038 N N . THR A 1 130 ? 0.26 -11.68 -25.531 1 98.5 130 THR A N 1
ATOM 1039 C CA . THR A 1 130 ? 0.418 -12.602 -26.641 1 98.5 130 THR A CA 1
ATOM 1040 C C . THR A 1 130 ? 1.87 -12.633 -27.125 1 98.5 130 THR A C 1
ATOM 1042 O O . THR A 1 130 ? 2.439 -13.711 -27.312 1 98.5 130 THR A O 1
ATOM 1045 N N . ALA A 1 131 ? 2.467 -11.477 -27.25 1 98.69 131 ALA A N 1
ATOM 1046 C CA . ALA A 1 131 ? 3.867 -11.406 -27.656 1 98.69 131 ALA A CA 1
ATOM 1047 C C . ALA A 1 131 ? 4.773 -12.055 -26.609 1 98.69 131 ALA A C 1
ATOM 1049 O O . ALA A 1 131 ? 5.742 -12.734 -26.953 1 98.69 131 ALA A O 1
ATOM 1050 N N . ALA A 1 132 ? 4.473 -11.867 -25.375 1 98.88 132 ALA A N 1
ATOM 1051 C CA . ALA A 1 132 ? 5.27 -12.43 -24.297 1 98.88 132 ALA A CA 1
ATOM 1052 C C . ALA A 1 132 ? 5.164 -13.953 -24.25 1 98.88 132 ALA A C 1
ATOM 1054 O O . ALA A 1 132 ? 6.16 -14.641 -24.047 1 98.88 132 ALA A O 1
ATOM 1055 N N . TYR A 1 133 ? 3.926 -14.477 -24.531 1 98.81 133 TYR A N 1
ATOM 1056 C CA . TYR A 1 133 ? 3.725 -15.914 -24.594 1 98.81 133 TYR A CA 1
ATOM 1057 C C . TYR A 1 133 ? 4.578 -16.547 -25.688 1 98.81 133 TYR A C 1
ATOM 1059 O O . TYR A 1 133 ? 5.227 -17.562 -25.469 1 98.81 133 TYR A O 1
ATOM 1067 N N . GLN A 1 134 ? 4.562 -15.922 -26.781 1 98.5 134 GLN A N 1
ATOM 1068 C CA . GLN A 1 134 ? 5.281 -16.438 -27.938 1 98.5 134 GLN A CA 1
ATOM 1069 C C . GLN A 1 134 ? 6.789 -16.406 -27.719 1 98.5 134 GLN A C 1
ATOM 1071 O O . GLN A 1 134 ? 7.488 -17.375 -28 1 98.5 134 GLN A O 1
ATOM 1076 N N . ALA A 1 135 ? 7.254 -15.32 -27.219 1 98.5 135 ALA A N 1
ATOM 1077 C CA . ALA A 1 135 ? 8.688 -15.148 -26.984 1 98.5 135 ALA A CA 1
ATOM 1078 C C . ALA A 1 135 ? 9.211 -16.188 -25.984 1 98.5 135 ALA A C 1
ATOM 1080 O O . ALA A 1 135 ? 10.336 -16.656 -26.125 1 98.5 135 ALA A O 1
ATOM 1081 N N . ALA A 1 136 ? 8.398 -16.578 -25.047 1 98.62 136 ALA A N 1
ATOM 1082 C CA . ALA A 1 136 ? 8.875 -17.391 -23.922 1 98.62 136 ALA A CA 1
ATOM 1083 C C . ALA A 1 136 ? 8.469 -18.844 -24.078 1 98.62 136 ALA A C 1
ATOM 1085 O O . ALA A 1 136 ? 8.992 -19.719 -23.391 1 98.62 136 ALA A O 1
ATOM 1086 N N . GLY A 1 137 ? 7.602 -19.156 -25.016 1 98.31 137 GLY A N 1
ATOM 1087 C CA . GLY A 1 137 ? 7.098 -20.516 -25.156 1 98.31 137 GLY A CA 1
ATOM 1088 C C . GLY A 1 137 ? 6.297 -20.984 -23.969 1 98.31 137 GLY A C 1
ATOM 1089 O O . GLY A 1 137 ? 6.523 -22.078 -23.453 1 98.31 137 GLY A O 1
ATOM 1090 N N . VAL A 1 138 ? 5.43 -20.125 -23.484 1 98.62 138 VAL A N 1
ATOM 1091 C CA . VAL A 1 138 ? 4.633 -20.438 -22.297 1 98.62 138 VAL A CA 1
ATOM 1092 C C . VAL A 1 138 ? 3.629 -21.547 -22.641 1 98.62 138 VAL A C 1
ATOM 1094 O O . VAL A 1 138 ? 2.967 -21.484 -23.672 1 98.62 138 VAL A O 1
ATOM 1097 N N . PRO A 1 139 ? 3.496 -22.578 -21.734 1 97.94 139 PRO A N 1
ATOM 1098 C CA . PRO A 1 139 ? 2.52 -23.641 -22 1 97.94 139 PRO A CA 1
ATOM 1099 C C . PRO A 1 139 ? 1.089 -23.109 -22.094 1 97.94 139 PRO A C 1
ATOM 1101 O O . PRO A 1 139 ? 0.739 -22.141 -21.422 1 97.94 139 PRO A O 1
ATOM 1104 N N . ALA A 1 140 ? 0.251 -23.797 -22.828 1 98.25 140 ALA A N 1
ATOM 1105 C CA . ALA A 1 140 ? -1.102 -23.328 -23.141 1 98.25 140 ALA A CA 1
ATOM 1106 C C . ALA A 1 140 ? -1.921 -23.141 -21.875 1 98.25 140 ALA A C 1
ATOM 1108 O O . ALA A 1 140 ? -2.656 -22.156 -21.734 1 98.25 140 ALA A O 1
ATOM 1109 N N . GLU A 1 141 ? -1.807 -24.109 -20.938 1 98.5 141 GLU A N 1
ATOM 1110 C CA . GLU A 1 141 ? -2.605 -24.047 -19.719 1 98.5 141 GLU A CA 1
ATOM 1111 C C . GLU A 1 141 ? -2.211 -22.844 -18.859 1 98.5 141 GLU A C 1
ATOM 1113 O O . GLU A 1 141 ? -3.062 -22.219 -18.219 1 98.5 141 GLU A O 1
ATOM 1118 N N . ALA A 1 142 ? -0.916 -22.516 -18.844 1 98.69 142 ALA A N 1
ATOM 1119 C CA . ALA A 1 142 ? -0.448 -21.344 -18.109 1 98.69 142 ALA A CA 1
ATOM 1120 C C . ALA A 1 142 ? -0.91 -20.047 -18.781 1 98.69 142 ALA A C 1
ATOM 1122 O O . ALA A 1 142 ? -1.308 -19.094 -18.109 1 98.69 142 ALA A O 1
ATOM 1123 N N . ARG A 1 143 ? -0.948 -20.016 -20.125 1 98.81 143 ARG A N 1
ATOM 1124 C CA . ARG A 1 143 ? -1.434 -18.859 -20.859 1 98.81 143 ARG A CA 1
ATOM 1125 C C . ARG A 1 143 ? -2.902 -18.594 -20.562 1 98.81 143 ARG A C 1
ATOM 1127 O O . ARG A 1 143 ? -3.285 -17.453 -20.297 1 98.81 143 ARG A O 1
ATOM 1134 N N . GLU A 1 144 ? -3.615 -19.656 -20.609 1 98.75 144 GLU A N 1
ATOM 1135 C CA . GLU A 1 144 ? -5.051 -19.531 -20.359 1 98.75 144 GLU A CA 1
ATOM 1136 C C . GLU A 1 144 ? -5.332 -19.016 -18.953 1 98.75 144 GLU A C 1
ATOM 1138 O O . GLU A 1 144 ? -6.234 -18.203 -18.75 1 98.75 144 GLU A O 1
ATOM 1143 N N . PHE A 1 145 ? -4.586 -19.484 -18.016 1 98.75 145 PHE A N 1
ATOM 1144 C CA . PHE A 1 145 ? -4.711 -19.047 -16.625 1 98.75 145 PHE A CA 1
ATOM 1145 C C . PHE A 1 145 ? -4.441 -17.547 -16.516 1 98.75 145 PHE A C 1
ATOM 1147 O O . PHE A 1 145 ? -5.25 -16.812 -15.938 1 98.75 145 PHE A O 1
ATOM 1154 N N . VAL A 1 146 ? -3.34 -17.078 -17.094 1 98.88 146 VAL A N 1
ATOM 1155 C CA . VAL A 1 146 ? -2.941 -15.672 -17.031 1 98.88 146 VAL A CA 1
ATOM 1156 C C . VAL A 1 146 ? -3.938 -14.82 -17.812 1 98.88 146 VAL A C 1
ATOM 1158 O O . VAL A 1 146 ? -4.336 -13.742 -17.344 1 98.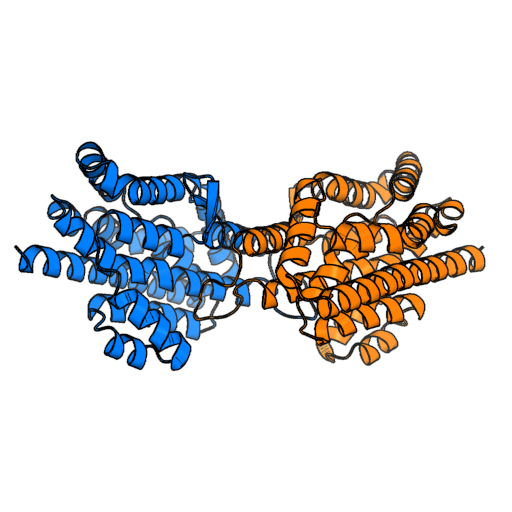88 146 VAL A O 1
ATOM 1161 N N . ASP A 1 147 ? -4.359 -15.344 -18.953 1 98.88 147 ASP A N 1
ATOM 1162 C CA . ASP A 1 147 ? -5.34 -14.617 -19.766 1 98.88 147 ASP A CA 1
ATOM 1163 C C . ASP A 1 147 ? -6.629 -14.383 -18.969 1 98.88 147 ASP A C 1
ATOM 1165 O O . ASP A 1 147 ? -7.219 -13.305 -19.047 1 98.88 147 ASP A O 1
ATOM 1169 N N . PHE A 1 148 ? -7.051 -15.359 -18.297 1 98.81 148 PHE A N 1
ATOM 1170 C CA . PHE A 1 148 ? -8.266 -15.219 -17.5 1 98.81 148 PHE A CA 1
ATOM 1171 C C . PHE A 1 148 ? -8.086 -14.156 -16.422 1 98.81 148 PHE A C 1
ATOM 1173 O O . PHE A 1 148 ? -8.977 -13.328 -16.219 1 98.81 148 PHE A O 1
ATOM 1180 N N . THR A 1 149 ? -6.953 -14.203 -15.727 1 98.75 149 THR A N 1
ATOM 1181 C CA . THR A 1 149 ? -6.668 -13.211 -14.695 1 98.75 149 THR A CA 1
ATOM 1182 C C . THR A 1 149 ? -6.762 -11.797 -15.266 1 98.75 149 THR A C 1
ATOM 1184 O O . THR A 1 149 ? -7.414 -10.93 -14.68 1 98.75 149 THR A O 1
ATOM 1187 N N . PHE A 1 150 ? -6.18 -11.562 -16.406 1 98.88 150 PHE A N 1
ATOM 1188 C CA . PHE A 1 150 ? -6.152 -10.219 -16.953 1 98.88 150 PHE A CA 1
ATOM 1189 C C . PHE A 1 150 ? -7.508 -9.844 -17.547 1 98.88 150 PHE A C 1
ATOM 1191 O O . PHE A 1 150 ? -7.863 -8.664 -17.594 1 98.88 150 PHE A O 1
ATOM 1198 N N . LYS A 1 151 ? -8.266 -10.883 -17.953 1 98.75 151 LYS A N 1
ATOM 1199 C CA . LYS A 1 151 ? -9.656 -10.609 -18.328 1 98.75 151 LYS A CA 1
ATOM 1200 C C . LYS A 1 151 ? -10.438 -10.047 -17.141 1 98.75 151 LYS A C 1
ATOM 1202 O O . LYS A 1 151 ? -11.195 -9.086 -17.281 1 98.75 151 LYS A O 1
ATOM 1207 N N . VAL A 1 152 ? -10.281 -10.648 -15.992 1 98.75 152 VAL A N 1
ATOM 1208 C CA . VAL A 1 152 ? -10.93 -10.18 -14.773 1 98.75 152 VAL A CA 1
ATOM 1209 C C . VAL A 1 152 ? -10.461 -8.766 -14.445 1 98.75 152 VAL A C 1
ATOM 1211 O O . VAL A 1 152 ? -11.281 -7.891 -14.148 1 98.75 152 VAL A O 1
ATOM 1214 N N . ILE A 1 153 ? -9.141 -8.492 -14.516 1 98.75 153 ILE A N 1
ATOM 1215 C CA . ILE A 1 153 ? -8.547 -7.188 -14.242 1 98.75 153 ILE A CA 1
ATOM 1216 C C . ILE A 1 153 ? -9.133 -6.145 -15.188 1 98.75 153 ILE A C 1
ATOM 1218 O O . ILE A 1 153 ? -9.516 -5.051 -14.766 1 98.75 153 ILE A O 1
ATOM 1222 N N . ASP A 1 154 ? -9.344 -6.496 -16.438 1 98.19 154 ASP A N 1
ATOM 1223 C CA . ASP A 1 154 ? -9.75 -5.566 -17.5 1 98.19 154 ASP A CA 1
ATOM 1224 C C . ASP A 1 154 ? -11.242 -5.258 -17.406 1 98.19 154 ASP A C 1
ATOM 1226 O O . ASP A 1 154 ? -11.719 -4.305 -18.031 1 98.19 154 ASP A O 1
ATOM 1230 N N . SER A 1 155 ? -11.922 -6.098 -16.688 1 97.19 155 SER A N 1
ATOM 1231 C CA . SER A 1 155 ? -13.336 -5.797 -16.5 1 97.19 155 SER A CA 1
ATOM 1232 C C . SER A 1 155 ? -13.523 -4.488 -15.734 1 97.19 155 SER A C 1
ATOM 1234 O O . SER A 1 155 ? -14.578 -3.861 -15.82 1 97.19 155 SER A O 1
ATOM 1236 N N . LYS A 1 156 ? -12.602 -4.102 -14.914 1 97.06 156 LYS A N 1
ATOM 1237 C CA . LYS A 1 156 ? -12.602 -2.914 -14.062 1 97.06 156 LYS A CA 1
ATOM 1238 C C . LYS A 1 156 ? -13.75 -2.953 -13.062 1 97.06 156 LYS A C 1
ATOM 1240 O O . LYS A 1 156 ? -14.234 -1.908 -12.625 1 97.06 156 LYS A O 1
ATOM 1245 N N . GLU A 1 157 ? -14.258 -4.203 -12.852 1 98.06 157 GLU A N 1
ATOM 1246 C CA . GLU A 1 157 ? -15.312 -4.418 -11.859 1 98.06 157 GLU A CA 1
ATOM 1247 C C . GLU A 1 157 ? -14.742 -4.969 -10.555 1 98.06 157 GLU A C 1
ATOM 1249 O O . GLU A 1 157 ? -14.469 -6.168 -10.453 1 98.06 157 GLU A O 1
ATOM 1254 N N . SER A 1 158 ? -14.766 -4.148 -9.562 1 97.88 158 SER A N 1
ATOM 1255 C CA . SER A 1 158 ? -14.086 -4.484 -8.32 1 97.88 158 SER A CA 1
ATOM 1256 C C . SER A 1 158 ? -14.711 -5.711 -7.656 1 97.88 158 SER A C 1
ATOM 1258 O O . SER A 1 158 ? -14.016 -6.5 -7.016 1 97.88 158 SER A O 1
ATOM 1260 N N . HIS A 1 159 ? -16.047 -5.848 -7.762 1 98.12 159 HIS A N 1
ATOM 1261 C CA . HIS A 1 159 ? -16.672 -7 -7.125 1 98.12 159 HIS A CA 1
ATOM 1262 C C . HIS A 1 159 ? -16.234 -8.305 -7.781 1 98.12 159 HIS A C 1
ATOM 1264 O O . HIS A 1 159 ? -16.047 -9.312 -7.102 1 98.12 159 HIS A O 1
ATOM 1270 N N . LEU A 1 160 ? -15.977 -8.305 -9.094 1 98.62 160 LEU A N 1
ATOM 1271 C CA . LEU A 1 160 ? -15.484 -9.492 -9.789 1 98.62 160 LEU A CA 1
ATOM 1272 C C . LEU A 1 160 ? -14.023 -9.758 -9.43 1 98.62 160 LEU A C 1
ATOM 1274 O O . LEU A 1 160 ? -13.641 -10.898 -9.172 1 98.62 160 LEU A O 1
ATOM 1278 N N . GLN A 1 161 ? -13.242 -8.68 -9.438 1 98.69 161 GLN A N 1
ATOM 1279 C CA . GLN A 1 161 ? -11.844 -8.805 -9.039 1 98.69 161 GLN A CA 1
ATOM 1280 C C . GLN A 1 161 ? -11.719 -9.344 -7.613 1 98.69 161 GLN A C 1
ATOM 1282 O O . GLN A 1 161 ? -10.906 -10.227 -7.352 1 98.69 161 GLN A O 1
ATOM 1287 N N . SER A 1 162 ? -12.547 -8.836 -6.75 1 98.25 162 SER A N 1
ATOM 1288 C CA . SER A 1 162 ? -12.539 -9.266 -5.359 1 98.25 162 SER A CA 1
ATOM 1289 C C . SER A 1 162 ? -12.945 -10.734 -5.234 1 98.25 162 SER A C 1
ATOM 1291 O O . SER A 1 162 ? -12.359 -11.477 -4.441 1 98.25 162 SER A O 1
ATOM 1293 N N . ALA A 1 163 ? -13.922 -11.156 -5.965 1 98.12 163 ALA A N 1
ATOM 1294 C CA . ALA A 1 163 ? -14.383 -12.547 -5.914 1 98.12 163 ALA A CA 1
ATOM 1295 C C . ALA A 1 163 ? -13.281 -13.5 -6.371 1 98.12 163 ALA A C 1
ATOM 1297 O O . ALA A 1 163 ? -13.016 -14.508 -5.719 1 98.12 163 ALA A O 1
ATOM 1298 N N . ALA A 1 164 ? -12.68 -13.172 -7.496 1 98 164 ALA A N 1
ATOM 1299 C CA . ALA A 1 164 ? -11.578 -13.992 -8 1 98 164 ALA A CA 1
ATOM 1300 C C . ALA A 1 164 ? -10.445 -14.07 -6.984 1 98 164 ALA A C 1
ATOM 1302 O O . ALA A 1 164 ? -9.859 -15.133 -6.777 1 98 164 ALA A O 1
ATOM 1303 N N . PHE A 1 165 ? -10.18 -12.961 -6.375 1 97.69 165 PHE A N 1
ATOM 1304 C CA . PHE A 1 165 ? -9.133 -12.867 -5.359 1 97.69 165 PHE A CA 1
ATOM 1305 C C . PHE A 1 165 ? -9.5 -13.695 -4.133 1 97.69 165 PHE A C 1
ATOM 1307 O O . PHE A 1 165 ? -8.703 -14.523 -3.676 1 97.69 165 PHE A O 1
ATOM 1314 N N . THR A 1 166 ? -10.633 -13.492 -3.59 1 95.88 166 THR A N 1
ATOM 1315 C CA . THR A 1 166 ? -11.062 -14.055 -2.314 1 95.88 166 THR A CA 1
ATOM 1316 C C . THR A 1 166 ? -11.25 -15.562 -2.42 1 95.88 166 THR A C 1
ATOM 1318 O O . THR A 1 166 ? -10.75 -16.312 -1.579 1 95.88 166 THR A O 1
ATOM 1321 N N . PHE A 1 167 ? -11.859 -16.016 -3.461 1 94.38 167 PHE A N 1
ATOM 1322 C CA . PHE A 1 167 ? -12.242 -17.422 -3.555 1 94.38 167 PHE A CA 1
ATOM 1323 C C . PHE A 1 167 ? -11.289 -18.172 -4.473 1 94.38 167 PHE A C 1
ATOM 1325 O O . PHE A 1 167 ? -11.164 -19.406 -4.367 1 94.38 167 PHE A O 1
ATOM 1332 N N . GLY A 1 168 ? -10.617 -17.453 -5.309 1 93.25 168 GLY A N 1
ATOM 1333 C CA . GLY A 1 168 ? -9.844 -18.141 -6.34 1 93.25 168 GLY A CA 1
ATOM 1334 C C . GLY A 1 168 ? -8.359 -18.141 -6.059 1 93.25 168 GLY A C 1
ATOM 1335 O O . GLY A 1 168 ? -7.613 -18.938 -6.641 1 93.25 168 GLY A O 1
ATOM 1336 N N . ARG A 1 169 ? -7.914 -17.25 -5.258 1 89.94 169 ARG A N 1
ATOM 1337 C CA . ARG A 1 169 ? -6.473 -17.125 -5.062 1 89.94 169 ARG A CA 1
ATOM 1338 C C . ARG A 1 169 ? -6.102 -17.281 -3.594 1 89.94 169 ARG A C 1
ATOM 1340 O O . ARG A 1 169 ? -5.191 -18.047 -3.258 1 89.94 169 ARG A O 1
ATOM 1347 N N . GLU A 1 170 ? -6.922 -16.641 -2.777 1 74.38 170 GLU A N 1
ATOM 1348 C CA . GLU A 1 170 ? -6.621 -16.641 -1.35 1 74.38 170 GLU A CA 1
ATOM 1349 C C . GLU A 1 170 ? -6.848 -18.031 -0.745 1 74.38 170 GLU A C 1
ATOM 1351 O O . GLU A 1 170 ? -7.875 -18.656 -0.997 1 74.38 170 GLU A O 1
ATOM 1356 N N . ASP A 1 171 ? -5.938 -18.719 -0.098 1 66.5 171 ASP A N 1
ATOM 1357 C CA . ASP A 1 171 ? -6.047 -19.922 0.719 1 66.5 171 ASP A CA 1
ATOM 1358 C C . ASP A 1 171 ? -6.266 -21.156 -0.15 1 66.5 171 ASP A C 1
ATOM 1360 O O . ASP A 1 171 ? -7.121 -22 0.152 1 66.5 171 ASP A O 1
ATOM 1364 N N . LEU A 1 172 ? -5.59 -21.234 -1.276 1 74.12 172 LEU A N 1
ATOM 1365 C CA . LEU A 1 172 ? -5.848 -22.375 -2.137 1 74.12 172 LEU A CA 1
ATOM 1366 C C . LEU A 1 172 ? -4.633 -23.297 -2.195 1 74.12 172 LEU A C 1
ATOM 1368 O O . LEU A 1 172 ? -4.605 -24.25 -2.975 1 74.12 172 LEU A O 1
ATOM 1372 N N . ILE A 1 173 ? -3.617 -23 -1.485 1 70.44 173 ILE A N 1
ATOM 1373 C CA . ILE A 1 173 ? -2.502 -23.938 -1.46 1 70.44 173 ILE A CA 1
ATOM 1374 C C . ILE A 1 173 ? -2.842 -25.125 -0.55 1 70.44 173 ILE A C 1
ATOM 1376 O O . ILE A 1 173 ? -2.922 -24.969 0.671 1 70.44 173 ILE A O 1
ATOM 1380 N N . PRO A 1 174 ? -2.832 -26.312 -1.121 1 77 174 PRO A N 1
ATOM 1381 C CA . PRO A 1 174 ? -3.273 -27.469 -0.343 1 77 174 PRO A CA 1
ATOM 1382 C C . PRO A 1 174 ? -2.207 -27.953 0.633 1 77 174 PRO A C 1
ATOM 1384 O O . PRO A 1 174 ? -1.012 -27.859 0.346 1 77 174 PRO A O 1
ATOM 1387 N N . ASN A 1 175 ? -2.668 -28.5 1.702 1 79.62 175 ASN A N 1
ATOM 1388 C CA . ASN A 1 175 ? -1.788 -29.125 2.689 1 79.62 175 ASN A CA 1
ATOM 1389 C C . ASN A 1 175 ? -0.967 -30.25 2.078 1 79.62 175 ASN A C 1
ATOM 1391 O O . ASN A 1 175 ? 0.19 -30.453 2.447 1 79.62 175 ASN A O 1
ATOM 1395 N N . MET A 1 176 ? -1.535 -30.875 1.144 1 79.69 176 MET A N 1
ATOM 1396 C CA . MET A 1 176 ? -0.856 -31.984 0.473 1 79.69 176 MET A CA 1
ATOM 1397 C C . MET A 1 176 ? 0.414 -31.5 -0.22 1 79.69 176 MET A C 1
ATOM 1399 O O . MET A 1 176 ? 1.461 -32.156 -0.124 1 79.69 176 MET A O 1
ATOM 1403 N N . PHE A 1 177 ? 0.298 -30.422 -0.884 1 86.06 177 PHE A N 1
ATOM 1404 C CA . PHE A 1 177 ? 1.464 -29.875 -1.569 1 86.06 177 PHE A CA 1
ATOM 1405 C C . PHE A 1 177 ? 2.539 -29.469 -0.569 1 86.06 177 PHE A C 1
ATOM 1407 O O . PHE A 1 177 ? 3.723 -29.75 -0.775 1 86.06 177 PHE A O 1
ATOM 1414 N N . ILE A 1 178 ? 2.102 -28.922 0.474 1 87.69 178 ILE A N 1
ATOM 1415 C CA . ILE A 1 178 ? 3.025 -28.516 1.526 1 87.69 178 ILE A CA 1
ATOM 1416 C C . ILE A 1 178 ? 3.748 -29.734 2.082 1 87.69 178 ILE A C 1
ATOM 1418 O O . ILE A 1 178 ? 4.965 -29.703 2.291 1 87.69 178 ILE A O 1
ATOM 1422 N N . SER A 1 179 ? 3.018 -30.75 2.227 1 87.25 179 SER A N 1
ATOM 1423 C CA . SER A 1 179 ? 3.598 -32 2.734 1 87.25 179 SER A CA 1
ATOM 1424 C C . SER A 1 179 ? 4.594 -32.594 1.743 1 87.25 179 SER A C 1
ATOM 1426 O O . SER A 1 179 ? 5.668 -33.031 2.135 1 87.25 179 SER A O 1
ATOM 1428 N N . ILE A 1 180 ? 4.273 -32.562 0.533 1 89.19 180 ILE A N 1
ATOM 1429 C CA . ILE A 1 180 ? 5.141 -33.094 -0.516 1 89.19 180 ILE A CA 1
ATOM 1430 C C . ILE A 1 180 ? 6.461 -32.344 -0.526 1 89.19 180 ILE A C 1
ATOM 1432 O O . ILE A 1 180 ? 7.535 -32.938 -0.531 1 89.19 180 ILE A O 1
ATOM 1436 N N . VAL A 1 181 ? 6.379 -31.062 -0.499 1 92.5 181 VAL A N 1
ATOM 1437 C CA . VAL A 1 181 ? 7.574 -30.219 -0.5 1 92.5 181 VAL A CA 1
ATOM 1438 C C . VAL A 1 181 ? 8.383 -30.469 0.771 1 92.5 181 VAL A C 1
ATOM 1440 O O . VAL A 1 181 ? 9.609 -30.547 0.73 1 92.5 181 VAL A O 1
ATOM 1443 N N . GLY A 1 182 ? 7.641 -30.672 1.876 1 92.12 182 GLY A N 1
ATOM 1444 C CA . GLY A 1 182 ? 8.305 -31 3.125 1 92.12 182 GLY A CA 1
ATOM 1445 C C . GLY A 1 182 ? 9.07 -32.312 3.064 1 92.12 182 GLY A C 1
ATOM 1446 O O . GLY A 1 182 ? 10.227 -32.375 3.504 1 92.12 182 GLY A O 1
ATOM 1447 N N . ASP A 1 183 ? 8.477 -33.281 2.51 1 92 183 ASP A N 1
ATOM 1448 C CA . ASP A 1 183 ? 9.102 -34.594 2.377 1 92 183 ASP A CA 1
ATOM 1449 C C . ASP A 1 183 ? 10.32 -34.531 1.455 1 92 183 ASP A C 1
ATOM 1451 O O . ASP A 1 183 ? 11.367 -35.094 1.767 1 92 183 ASP A O 1
ATOM 1455 N N . LEU A 1 184 ? 10.195 -33.938 0.393 1 91.88 184 LEU A N 1
ATOM 1456 C CA . LEU A 1 184 ? 11.305 -33.781 -0.546 1 91.88 184 LEU A CA 1
ATOM 1457 C C . LEU A 1 184 ? 12.438 -32.969 0.065 1 91.88 184 LEU A C 1
ATOM 1459 O O . LEU A 1 184 ? 13.609 -33.25 -0.161 1 91.88 184 LEU A O 1
ATOM 1463 N N . ASN A 1 185 ? 12.07 -31.953 0.777 1 91.94 185 ASN A N 1
ATOM 1464 C CA . ASN A 1 185 ? 13.062 -31.109 1.428 1 91.94 185 ASN A CA 1
ATOM 1465 C C . ASN A 1 185 ? 13.891 -31.891 2.441 1 91.94 185 ASN A C 1
ATOM 1467 O O . ASN A 1 185 ? 15.07 -31.594 2.645 1 91.94 185 ASN A O 1
ATOM 1471 N N . ARG A 1 186 ? 13.383 -32.875 3.143 1 92.69 186 ARG A N 1
ATOM 1472 C CA . ARG A 1 186 ? 14.141 -33.719 4.066 1 92.69 186 ARG A CA 1
ATOM 1473 C C . ARG A 1 186 ? 15.25 -34.469 3.336 1 92.69 186 ARG A C 1
ATOM 1475 O O . ARG A 1 186 ? 16.328 -34.688 3.893 1 92.69 186 ARG A O 1
ATOM 1482 N N . LYS A 1 187 ? 14.984 -34.781 2.102 1 93.75 187 LYS A N 1
ATOM 1483 C CA . LYS A 1 187 ? 15.938 -35.531 1.292 1 93.75 187 LYS A CA 1
ATOM 1484 C C . LYS A 1 187 ? 16.906 -34.594 0.582 1 93.75 187 LYS A C 1
ATOM 1486 O O . LYS A 1 187 ? 18.078 -34.938 0.375 1 93.75 187 LYS A O 1
ATOM 1491 N N . PHE A 1 188 ? 16.406 -33.406 0.243 1 94.56 188 PHE A N 1
ATOM 1492 C CA . PHE A 1 188 ? 17.219 -32.469 -0.523 1 94.56 188 PHE A CA 1
ATOM 1493 C C . PHE A 1 188 ? 17.172 -31.078 0.107 1 94.56 188 PHE A C 1
ATOM 1495 O O . PHE A 1 188 ? 16.812 -30.109 -0.552 1 94.56 188 PHE A O 1
ATOM 1502 N N . PRO A 1 189 ? 17.594 -30.891 1.312 1 92.06 189 PRO A N 1
ATOM 1503 C CA . PRO A 1 189 ? 17.438 -29.625 2.023 1 92.06 189 PRO A CA 1
ATOM 1504 C C . PRO A 1 189 ? 18.234 -28.484 1.372 1 92.06 189 PRO A C 1
ATOM 1506 O O . PRO A 1 189 ? 17.812 -27.328 1.423 1 92.06 189 PRO A O 1
ATOM 1509 N N . ASP A 1 190 ? 19.312 -28.797 0.759 1 94.56 190 ASP A N 1
ATOM 1510 C CA . ASP A 1 190 ? 20.141 -27.781 0.142 1 94.56 190 ASP A CA 1
ATOM 1511 C C . ASP A 1 190 ? 19.5 -27.234 -1.13 1 94.56 190 ASP A C 1
ATOM 1513 O O . ASP A 1 190 ? 19.844 -26.156 -1.6 1 94.56 190 ASP A O 1
ATOM 1517 N N . GLN A 1 191 ? 18.547 -27.984 -1.654 1 96.19 191 GLN A N 1
ATOM 1518 C CA . GLN A 1 191 ? 17.938 -27.594 -2.922 1 96.19 191 GLN A CA 1
ATOM 1519 C C . GLN A 1 191 ? 16.531 -27.062 -2.713 1 96.19 191 GLN A C 1
ATOM 1521 O O . GLN A 1 191 ? 15.984 -26.375 -3.582 1 96.19 191 GLN A O 1
ATOM 1526 N N . LEU A 1 192 ? 15.953 -27.312 -1.562 1 96.94 192 LEU A N 1
ATOM 1527 C CA . LEU A 1 192 ? 14.523 -27.031 -1.46 1 96.94 192 LEU A CA 1
ATOM 1528 C C . LEU A 1 192 ? 14.227 -26.203 -0.226 1 96.94 192 LEU A C 1
ATOM 1530 O O . LEU A 1 192 ? 13.055 -25.953 0.093 1 96.94 192 LEU A O 1
ATOM 1534 N N . SER A 1 193 ? 15.203 -25.672 0.451 1 96.5 193 SER A N 1
ATOM 1535 C CA . SER A 1 193 ? 14.984 -24.891 1.664 1 96.5 193 SER A CA 1
ATOM 1536 C C . SER A 1 193 ? 14.227 -23.594 1.363 1 96.5 193 SER A C 1
ATOM 1538 O O . SER A 1 193 ? 13.406 -23.141 2.166 1 96.5 193 SER A O 1
ATOM 1540 N N . LEU A 1 194 ? 14.461 -22.969 0.2 1 96.75 194 LEU A N 1
ATOM 1541 C CA . LEU A 1 194 ? 13.828 -21.703 -0.133 1 96.75 194 LEU A CA 1
ATOM 1542 C C . LEU A 1 194 ? 12.352 -21.891 -0.466 1 96.75 194 LEU A C 1
ATOM 1544 O O . LEU A 1 194 ? 11.508 -21.109 -0.047 1 96.75 194 LEU A O 1
ATOM 1548 N N . ILE A 1 195 ? 12.023 -22.969 -1.205 1 96.44 195 ILE A N 1
ATOM 1549 C CA . ILE A 1 195 ? 10.617 -23.203 -1.517 1 96.44 195 ILE A CA 1
ATOM 1550 C C . ILE A 1 195 ? 9.867 -23.609 -0.25 1 96.44 195 ILE A C 1
ATOM 1552 O O . ILE A 1 195 ? 8.703 -23.266 -0.069 1 96.44 195 ILE A O 1
ATOM 1556 N N . LYS A 1 196 ? 10.5 -24.375 0.571 1 94.88 196 LYS A N 1
ATOM 1557 C CA . LYS A 1 196 ? 9.883 -24.703 1.853 1 94.88 196 LYS A CA 1
ATOM 1558 C C . LYS A 1 196 ? 9.594 -23.453 2.666 1 94.88 196 LYS A C 1
ATOM 1560 O O . LYS A 1 196 ? 8.5 -23.312 3.227 1 94.88 196 LYS A O 1
ATOM 1565 N N . TYR A 1 197 ? 10.539 -22.578 2.77 1 94.31 197 TYR A N 1
ATOM 1566 C CA . TYR A 1 197 ? 10.352 -21.312 3.477 1 94.31 197 TYR A CA 1
ATOM 1567 C C . TYR A 1 197 ? 9.203 -20.516 2.871 1 94.31 197 TYR A C 1
ATOM 1569 O O . TYR A 1 197 ? 8.359 -19.984 3.594 1 94.31 197 TYR A O 1
ATOM 1577 N N . TYR A 1 198 ? 9.203 -20.453 1.547 1 94.44 198 TYR A N 1
ATOM 1578 C CA . TYR A 1 198 ? 8.148 -19.75 0.816 1 94.44 198 TYR A CA 1
ATOM 1579 C C . TYR A 1 198 ? 6.77 -20.281 1.211 1 94.44 198 TYR A C 1
ATOM 1581 O O . TYR A 1 198 ? 5.859 -19.5 1.481 1 94.44 198 TYR A O 1
ATOM 1589 N N . LEU A 1 199 ? 6.645 -21.562 1.283 1 91.62 199 LEU A N 1
ATOM 1590 C CA . LEU A 1 199 ? 5.359 -22.172 1.601 1 91.62 199 LEU A CA 1
ATOM 1591 C C . LEU A 1 199 ? 5.012 -21.984 3.072 1 91.62 199 LEU A C 1
ATOM 1593 O O . LEU A 1 199 ? 3.846 -21.781 3.418 1 91.62 199 LEU A O 1
ATOM 1597 N N . ASP A 1 200 ? 5.988 -22.016 3.934 1 88.38 200 ASP A N 1
ATOM 1598 C CA . ASP A 1 200 ? 5.766 -21.781 5.359 1 88.38 200 ASP A CA 1
ATOM 1599 C C . ASP A 1 200 ? 5.273 -20.359 5.609 1 88.38 200 ASP A C 1
ATOM 1601 O O . ASP A 1 200 ? 4.418 -20.125 6.469 1 88.38 200 ASP A O 1
ATOM 1605 N N . ARG A 1 201 ? 5.867 -19.422 4.898 1 84.56 201 ARG A N 1
ATOM 1606 C CA . ARG A 1 201 ? 5.473 -18.016 5.023 1 84.56 201 ARG A CA 1
ATOM 1607 C C . ARG A 1 201 ? 4.02 -17.812 4.602 1 84.56 201 ARG A C 1
ATOM 1609 O O . ARG A 1 201 ? 3.299 -17.016 5.195 1 84.56 201 ARG A O 1
ATOM 1616 N N . HIS A 1 202 ? 3.625 -18.469 3.617 1 78.25 202 HIS A N 1
ATOM 1617 C CA . HIS A 1 202 ? 2.258 -18.391 3.113 1 78.25 202 HIS A CA 1
ATOM 1618 C C . HIS A 1 202 ? 1.255 -18.844 4.168 1 78.25 202 HIS A C 1
ATOM 1620 O O . HIS A 1 202 ? 0.164 -18.281 4.277 1 78.25 202 HIS A O 1
ATOM 1626 N N . ILE A 1 203 ? 1.607 -19.812 4.934 1 73.81 203 ILE A N 1
ATOM 1627 C CA . ILE A 1 203 ? 0.75 -20.328 5.996 1 73.81 203 ILE A CA 1
ATOM 1628 C C . ILE A 1 203 ? 0.689 -19.312 7.137 1 73.81 203 ILE A C 1
ATOM 1630 O O . ILE A 1 203 ? -0.376 -19.078 7.715 1 73.81 203 ILE A O 1
ATOM 1634 N N . GLU A 1 204 ? 1.806 -18.688 7.387 1 70.44 204 GLU A N 1
ATOM 1635 C CA . GLU A 1 204 ? 1.912 -17.734 8.492 1 70.44 204 GLU A CA 1
ATOM 1636 C C . GLU A 1 204 ? 1.134 -16.469 8.203 1 70.44 204 GLU A C 1
ATOM 1638 O O . GLU A 1 204 ? 0.462 -15.922 9.086 1 70.44 204 GLU A O 1
ATOM 1643 N N . VAL A 1 205 ? 1.3 -15.953 7.023 1 66.12 205 VAL A N 1
ATOM 1644 C CA . VAL A 1 205 ? 0.725 -14.664 6.656 1 66.12 205 VAL A CA 1
ATOM 1645 C C . VAL A 1 205 ? -0.751 -14.836 6.305 1 66.12 205 VAL A C 1
ATOM 1647 O O . VAL A 1 205 ? -1.579 -13.992 6.645 1 66.12 205 VAL A O 1
ATOM 1650 N N . ASP A 1 206 ? -1.102 -15.844 5.41 1 60.91 206 ASP A N 1
ATOM 1651 C CA . ASP A 1 206 ? -2.449 -16.062 4.891 1 60.91 206 ASP A CA 1
ATOM 1652 C C . ASP A 1 206 ? -3.369 -16.625 5.973 1 60.91 206 ASP A C 1
ATOM 1654 O O . ASP A 1 206 ? -4.371 -17.281 5.664 1 60.91 206 ASP A O 1
ATOM 1658 N N . GLY A 1 207 ? -3.25 -15.953 7.223 1 59.84 207 GLY A N 1
ATOM 1659 C CA . GLY A 1 207 ? -3.992 -16.453 8.367 1 59.84 207 GLY A CA 1
ATOM 1660 C C . GLY A 1 207 ? -5.473 -16.141 8.305 1 59.84 207 GLY A C 1
ATOM 1661 O O . GLY A 1 207 ? -5.945 -15.555 7.324 1 59.84 207 GLY A O 1
ATOM 1662 N N . ASP A 1 208 ? -6.18 -16.609 9.023 1 67.81 208 ASP A N 1
ATOM 1663 C CA . ASP A 1 208 ? -7.617 -16.5 9.266 1 67.81 208 ASP A CA 1
ATOM 1664 C C . ASP A 1 208 ? -8.07 -15.039 9.219 1 67.81 208 ASP A C 1
ATOM 1666 O O . ASP A 1 208 ? -9.148 -14.742 8.695 1 67.81 208 ASP A O 1
ATOM 1670 N N . HIS A 1 209 ? -7.113 -14.18 9.383 1 79.31 209 HIS A N 1
ATOM 1671 C CA . HIS A 1 209 ? -7.488 -12.773 9.445 1 79.31 209 HIS A CA 1
ATOM 1672 C C . HIS A 1 209 ? -7.699 -12.195 8.055 1 79.31 209 HIS A C 1
ATOM 1674 O O . HIS A 1 209 ? -8.711 -11.547 7.793 1 79.31 209 HIS A O 1
ATOM 1680 N N . HIS A 1 210 ? -6.898 -12.453 7.078 1 84.62 210 HIS A N 1
ATOM 1681 C CA . HIS A 1 210 ? -7.023 -11.961 5.711 1 84.62 210 HIS A CA 1
ATOM 1682 C C . HIS A 1 210 ? -8.234 -12.578 5.016 1 84.62 210 HIS A C 1
ATOM 1684 O O . HIS A 1 210 ? -8.922 -11.906 4.242 1 84.62 210 HIS A O 1
ATOM 1690 N N . SER A 1 211 ? -8.477 -13.812 5.367 1 86.06 211 SER A N 1
ATOM 1691 C CA . SER A 1 211 ? -9.594 -14.508 4.734 1 86.06 211 SER A CA 1
ATOM 1692 C C . SER A 1 211 ? -10.922 -13.875 5.113 1 86.06 211 SER A C 1
ATOM 1694 O O . SER A 1 211 ? -11.766 -13.625 4.25 1 86.06 211 SER A O 1
ATOM 1696 N N . HIS A 1 212 ? -11.086 -13.648 6.375 1 89.31 212 HIS A N 1
ATOM 1697 C CA . HIS A 1 212 ? -12.32 -13.031 6.84 1 89.31 212 HIS A CA 1
ATOM 1698 C C . HIS A 1 212 ? -12.508 -11.648 6.238 1 89.31 212 HIS A C 1
ATOM 1700 O O . HIS A 1 212 ? -13.602 -11.312 5.77 1 89.31 212 HIS A O 1
ATOM 1706 N N . LEU A 1 213 ? -11.477 -10.867 6.219 1 90.94 213 LEU A N 1
ATOM 1707 C CA . LEU A 1 213 ? -11.555 -9.516 5.672 1 90.94 213 LEU A CA 1
ATOM 1708 C C . LEU A 1 213 ? -11.82 -9.555 4.172 1 90.94 213 LEU A C 1
ATOM 1710 O O . LEU A 1 213 ? -12.5 -8.672 3.635 1 90.94 213 LEU A O 1
ATOM 1714 N N . ALA A 1 214 ? -11.312 -10.555 3.512 1 94.38 214 ALA A N 1
ATOM 1715 C CA . ALA A 1 214 ? -11.539 -10.688 2.074 1 94.38 214 ALA A CA 1
ATOM 1716 C C . ALA A 1 214 ? -13 -11.016 1.778 1 94.38 214 ALA A C 1
ATOM 1718 O O . ALA A 1 214 ? -13.578 -10.492 0.826 1 94.38 214 ALA A O 1
ATOM 1719 N N . LEU A 1 215 ? -13.555 -11.891 2.609 1 95.44 215 LEU A N 1
ATOM 1720 C CA . LEU A 1 215 ? -14.969 -12.203 2.465 1 95.44 215 LEU A CA 1
ATOM 1721 C C . LEU A 1 215 ? -15.828 -10.953 2.684 1 95.44 215 LEU A C 1
ATOM 1723 O O . LEU A 1 215 ? -16.75 -10.688 1.913 1 95.44 215 LEU A O 1
ATOM 1727 N N . ASP A 1 216 ? -15.453 -10.195 3.691 1 95.69 216 ASP A N 1
ATOM 1728 C CA . ASP A 1 216 ? -16.156 -8.953 3.975 1 95.69 216 ASP A CA 1
ATOM 1729 C C . ASP A 1 216 ? -16.047 -7.969 2.812 1 95.69 216 ASP A C 1
ATOM 1731 O O . ASP A 1 216 ? -17 -7.285 2.463 1 95.69 216 ASP A O 1
ATOM 1735 N N . MET A 1 217 ? -14.875 -7.875 2.266 1 97.31 217 MET A N 1
ATOM 1736 C CA . MET A 1 217 ? -14.641 -7 1.12 1 97.31 217 MET A CA 1
ATOM 1737 C C . MET A 1 217 ? -15.562 -7.363 -0.038 1 97.31 217 MET A C 1
ATOM 1739 O O . MET A 1 217 ? -16.234 -6.496 -0.603 1 97.31 217 MET A O 1
ATOM 1743 N N . THR A 1 218 ? -15.68 -8.641 -0.353 1 97.69 218 THR A N 1
ATOM 1744 C CA . THR A 1 218 ? -16.531 -9.086 -1.452 1 97.69 218 THR A CA 1
ATOM 1745 C C . THR A 1 218 ? -18 -8.805 -1.151 1 97.69 218 THR A C 1
ATOM 1747 O O . THR A 1 218 ? -18.734 -8.336 -2.021 1 97.69 218 THR A O 1
ATOM 1750 N N . ALA A 1 219 ? -18.375 -9.086 0.083 1 97.88 219 ALA A N 1
ATOM 1751 C CA . ALA A 1 219 ? -19.75 -8.828 0.493 1 97.88 219 ALA A CA 1
ATOM 1752 C C . ALA A 1 219 ? -20.094 -7.344 0.362 1 97.88 219 ALA A C 1
ATOM 1754 O O . ALA A 1 219 ? -21.172 -6.992 -0.121 1 97.88 219 ALA A O 1
ATOM 1755 N N . GLU A 1 220 ? -19.234 -6.523 0.775 1 97.44 220 GLU A N 1
ATOM 1756 C CA . GLU A 1 220 ? -19.453 -5.082 0.709 1 97.44 220 GLU A CA 1
ATOM 1757 C C . GLU A 1 220 ? -19.547 -4.605 -0.737 1 97.44 220 GLU A C 1
ATOM 1759 O O . GLU A 1 220 ? -20.406 -3.777 -1.065 1 97.44 220 GLU A O 1
ATOM 1764 N N . LEU A 1 221 ? -18.719 -5.051 -1.578 1 98.06 221 LEU A N 1
ATOM 1765 C CA . LEU A 1 221 ? -18.672 -4.617 -2.969 1 98.06 221 LEU A CA 1
ATOM 1766 C C . LEU A 1 221 ? -19.906 -5.078 -3.732 1 98.06 221 LEU A C 1
ATOM 1768 O O . LEU A 1 221 ? -20.406 -4.367 -4.609 1 98.06 221 LEU A O 1
ATOM 1772 N N . CYS A 1 222 ? -20.406 -6.27 -3.387 1 98.25 222 CYS A N 1
ATOM 1773 C CA . CYS A 1 222 ? -21.609 -6.77 -4.031 1 98.25 222 CYS A CA 1
ATOM 1774 C C . CYS A 1 222 ? -22.859 -6.137 -3.422 1 98.25 222 CYS A C 1
ATOM 1776 O O . CYS A 1 222 ? -23.844 -5.887 -4.121 1 98.25 222 CYS A O 1
ATOM 1778 N N . GLY A 1 223 ? -22.812 -5.906 -2.148 1 97.06 223 GLY A N 1
ATOM 1779 C CA . GLY A 1 223 ? -23.969 -5.34 -1.466 1 97.06 223 GLY A CA 1
ATOM 1780 C C . GLY A 1 223 ? -25.203 -6.211 -1.568 1 97.06 223 GLY A C 1
ATOM 1781 O O . GLY A 1 223 ? -25.141 -7.418 -1.319 1 97.06 223 GLY A O 1
ATOM 1782 N N . ASP A 1 224 ? -26.328 -5.574 -1.886 1 96.5 224 ASP A N 1
ATOM 1783 C CA . ASP A 1 224 ? -27.594 -6.289 -2.014 1 96.5 224 ASP A CA 1
ATOM 1784 C C . ASP A 1 224 ? -27.922 -6.551 -3.48 1 96.5 224 ASP A C 1
ATOM 1786 O O . ASP A 1 224 ? -29.078 -6.859 -3.812 1 96.5 224 ASP A O 1
ATOM 1790 N N . ASN A 1 225 ? -26.984 -6.438 -4.359 1 97.88 225 ASN A N 1
ATOM 1791 C CA . ASN A 1 225 ? -27.188 -6.586 -5.797 1 97.88 225 ASN A CA 1
ATOM 1792 C C . ASN A 1 225 ? -27.078 -8.039 -6.234 1 97.88 225 ASN A C 1
ATOM 1794 O O . ASN A 1 225 ? -25.969 -8.562 -6.383 1 97.88 225 ASN A O 1
ATOM 1798 N N . GLU A 1 226 ? -28.141 -8.648 -6.527 1 97.69 226 GLU A N 1
ATOM 1799 C CA . GLU A 1 226 ? -28.172 -10.062 -6.887 1 97.69 226 GLU A CA 1
ATOM 1800 C C . GLU A 1 226 ? -27.391 -10.336 -8.164 1 97.69 226 GLU A C 1
ATOM 1802 O O . GLU A 1 226 ? -26.781 -11.398 -8.32 1 97.69 226 GLU A O 1
ATOM 1807 N N . THR A 1 227 ? -27.422 -9.43 -9.086 1 98.31 227 THR A N 1
ATOM 1808 C CA . THR A 1 227 ? -26.688 -9.586 -10.328 1 98.31 227 THR A CA 1
ATOM 1809 C C . THR A 1 227 ? -25.188 -9.625 -10.07 1 98.31 227 THR A C 1
ATOM 1811 O O . THR A 1 227 ? -24.469 -10.414 -10.68 1 98.31 227 THR A O 1
ATOM 1814 N N . ALA A 1 228 ? -24.719 -8.742 -9.164 1 98.25 228 ALA A N 1
ATOM 1815 C CA . ALA A 1 228 ? -23.312 -8.734 -8.797 1 98.25 228 ALA A CA 1
ATOM 1816 C C . ALA A 1 228 ? -22.906 -10.055 -8.156 1 98.25 228 ALA A C 1
ATOM 1818 O O . ALA A 1 228 ? -21.828 -10.594 -8.445 1 98.25 228 ALA A O 1
ATOM 1819 N N . TRP A 1 229 ? -23.75 -10.586 -7.301 1 98.25 229 TRP A N 1
ATOM 1820 C CA . TRP A 1 229 ? -23.453 -11.836 -6.613 1 98.25 229 TRP A CA 1
ATOM 1821 C C . TRP A 1 229 ? -23.406 -13 -7.598 1 98.25 229 TRP A C 1
ATOM 1823 O O . TRP A 1 229 ? -22.547 -13.875 -7.492 1 98.25 229 TRP A O 1
ATOM 1833 N N . LYS A 1 230 ? -24.297 -13.008 -8.539 1 98.38 230 LYS A N 1
ATOM 1834 C CA . LYS A 1 230 ? -24.281 -14.055 -9.555 1 98.38 230 LYS A CA 1
ATOM 1835 C C . LYS A 1 230 ? -23.016 -13.984 -10.391 1 98.38 230 LYS A C 1
ATOM 1837 O O . LYS A 1 230 ? -22.406 -15.016 -10.695 1 98.38 230 LYS A O 1
ATOM 1842 N N . ALA A 1 231 ? -22.656 -12.805 -10.789 1 98.56 231 ALA A N 1
ATOM 1843 C CA . ALA A 1 231 ? -21.422 -12.609 -11.547 1 98.56 231 ALA A CA 1
ATOM 1844 C C . ALA A 1 231 ? -20.203 -13.039 -10.742 1 98.56 231 ALA A C 1
ATOM 1846 O O . ALA A 1 231 ? -19.281 -13.664 -11.273 1 98.56 231 ALA A O 1
ATOM 1847 N N . ALA A 1 232 ? -20.25 -12.703 -9.469 1 98.25 232 ALA A N 1
ATOM 1848 C CA . ALA A 1 232 ? -19.172 -13.102 -8.578 1 98.25 232 ALA A CA 1
ATOM 1849 C C . ALA A 1 232 ? -19.062 -14.625 -8.5 1 98.25 232 ALA A C 1
ATOM 1851 O O . ALA A 1 232 ? -17.969 -15.18 -8.516 1 98.25 232 ALA A O 1
ATOM 1852 N N . GLU A 1 233 ? -20.188 -15.227 -8.375 1 98.25 233 GLU A N 1
ATOM 1853 C CA . GLU A 1 233 ? -20.219 -16.688 -8.352 1 98.25 233 GLU A CA 1
ATOM 1854 C C . GLU A 1 233 ? -19.625 -17.266 -9.633 1 98.25 233 GLU A C 1
ATOM 1856 O O . GLU A 1 233 ? -18.781 -18.172 -9.578 1 98.25 233 GLU A O 1
ATOM 1861 N N . GLU A 1 234 ? -20 -16.781 -10.742 1 98.56 234 GLU A N 1
ATOM 1862 C CA . GLU A 1 234 ? -19.547 -17.266 -12.039 1 98.56 234 GLU A CA 1
ATOM 1863 C C . GLU A 1 234 ? -18.031 -17.078 -12.195 1 98.56 234 GLU A C 1
ATOM 1865 O O . GLU A 1 234 ? -17.344 -17.984 -12.664 1 98.56 234 GLU A O 1
ATOM 1870 N N . ILE A 1 235 ? -17.578 -15.914 -11.805 1 98.38 235 ILE A N 1
ATOM 1871 C CA . ILE A 1 235 ? -16.156 -15.617 -11.914 1 98.38 235 ILE A CA 1
ATOM 1872 C C . ILE A 1 235 ? -15.359 -16.547 -10.984 1 98.38 235 ILE A C 1
ATOM 1874 O O . ILE A 1 235 ? -14.258 -16.969 -11.32 1 98.38 235 ILE A O 1
ATOM 1878 N N . THR A 1 236 ? -15.891 -16.812 -9.82 1 97.88 236 THR A N 1
ATOM 1879 C CA . THR A 1 236 ? -15.242 -17.703 -8.867 1 97.88 236 THR A CA 1
ATOM 1880 C C . THR A 1 236 ? -15.125 -19.109 -9.445 1 97.88 236 THR A C 1
ATOM 1882 O O . THR A 1 236 ? -14.055 -19.719 -9.406 1 97.88 236 THR A O 1
ATOM 1885 N N . VAL A 1 237 ? -16.188 -19.578 -9.984 1 98.44 237 VAL A N 1
ATOM 1886 C CA . VAL A 1 237 ? -16.203 -20.906 -10.609 1 98.44 237 VAL A CA 1
ATOM 1887 C C . VAL A 1 237 ? -15.156 -20.953 -11.719 1 98.44 237 VAL A C 1
ATOM 1889 O O . VAL A 1 237 ? -14.344 -21.891 -11.773 1 98.44 237 VAL A O 1
ATOM 1892 N N . ALA A 1 238 ? -15.172 -19.984 -12.547 1 98.69 238 ALA A N 1
ATOM 1893 C CA . ALA A 1 238 ? -14.234 -19.938 -13.664 1 98.69 238 ALA A CA 1
ATOM 1894 C C . ALA A 1 238 ? -12.797 -19.875 -13.172 1 98.69 238 ALA A C 1
ATOM 1896 O O . ALA A 1 238 ? -11.906 -20.484 -13.766 1 98.69 238 ALA A O 1
ATOM 1897 N N . SER A 1 239 ? -12.531 -19.125 -12.148 1 98.19 239 SER A N 1
ATOM 1898 C CA . SER A 1 239 ? -11.195 -19.016 -11.57 1 98.19 239 SER A CA 1
ATOM 1899 C C . SER A 1 239 ? -10.688 -20.391 -11.102 1 98.19 239 SER A C 1
ATOM 1901 O O . SER A 1 239 ? -9.547 -20.75 -11.391 1 98.19 239 SER A O 1
ATOM 1903 N N . LEU A 1 240 ? -11.516 -21.109 -10.391 1 97.81 240 LEU A N 1
ATOM 1904 C CA . LEU A 1 240 ? -11.133 -22.422 -9.867 1 97.81 240 LEU A CA 1
ATOM 1905 C C . LEU A 1 240 ? -10.938 -23.422 -11 1 97.81 240 LEU A C 1
ATOM 1907 O O . LEU A 1 240 ? -10.047 -24.266 -10.945 1 97.81 240 LEU A O 1
ATOM 1911 N N . GLN A 1 241 ? -11.758 -23.281 -12.031 1 98.38 241 GLN A N 1
ATOM 1912 C CA . GLN A 1 241 ? -11.586 -24.141 -13.195 1 98.38 241 GLN A CA 1
ATOM 1913 C C . GLN A 1 241 ? -10.242 -23.891 -13.867 1 98.38 241 GLN A C 1
ATOM 1915 O O . GLN A 1 241 ? -9.594 -24.828 -14.336 1 98.38 241 GLN A O 1
ATOM 1920 N N . GLN A 1 242 ? -9.859 -22.625 -13.953 1 98.12 242 GLN A N 1
ATOM 1921 C CA . GLN A 1 242 ? -8.555 -22.297 -14.531 1 98.12 242 GLN A CA 1
ATOM 1922 C C . GLN A 1 242 ? -7.426 -22.922 -13.711 1 98.12 242 GLN A C 1
ATOM 1924 O O . GLN A 1 242 ? -6.422 -23.359 -14.266 1 98.12 242 GLN A O 1
ATOM 1929 N N . ARG A 1 243 ? -7.59 -22.938 -12.406 1 97.31 243 ARG A N 1
ATOM 1930 C CA . ARG A 1 243 ? -6.598 -23.562 -11.547 1 97.31 243 ARG A CA 1
ATOM 1931 C C . ARG A 1 243 ? -6.512 -25.062 -11.82 1 97.31 243 ARG A C 1
ATOM 1933 O O . ARG A 1 243 ? -5.418 -25.625 -11.906 1 97.31 243 ARG A O 1
ATOM 1940 N N . ILE A 1 244 ? -7.625 -25.719 -11.906 1 97.56 244 ILE A N 1
ATOM 1941 C CA . ILE A 1 244 ? -7.668 -27.141 -12.219 1 97.56 244 ILE A CA 1
ATOM 1942 C C . ILE A 1 244 ? -6.977 -27.406 -13.555 1 97.56 244 ILE A C 1
ATOM 1944 O O . ILE A 1 244 ? -6.168 -28.328 -13.672 1 97.56 244 ILE A O 1
ATOM 1948 N N . ASN A 1 245 ? -7.27 -26.594 -14.508 1 98.56 245 ASN A N 1
ATOM 1949 C CA . ASN A 1 245 ? -6.664 -26.75 -15.82 1 98.56 245 ASN A CA 1
ATOM 1950 C C . ASN A 1 245 ? -5.148 -26.562 -15.766 1 98.56 245 ASN A C 1
ATOM 1952 O O . ASN A 1 245 ? -4.41 -27.266 -16.469 1 98.56 245 ASN A O 1
ATOM 1956 N N . LEU A 1 246 ? -4.699 -25.562 -15.047 1 97.94 246 LEU A N 1
ATOM 1957 C CA . LEU A 1 246 ? -3.266 -25.375 -14.867 1 97.94 246 LEU A CA 1
ATOM 1958 C C . LEU A 1 246 ? -2.617 -26.625 -14.297 1 97.94 246 LEU A C 1
ATOM 1960 O O . LEU A 1 246 ? -1.58 -27.078 -14.789 1 97.94 246 LEU A O 1
ATOM 1964 N N . TRP A 1 247 ? -3.262 -27.234 -13.273 1 96.81 247 TRP A N 1
ATOM 1965 C CA . TRP A 1 247 ? -2.742 -28.453 -12.648 1 96.81 247 TRP A CA 1
ATOM 1966 C C . TRP A 1 247 ? -2.781 -29.625 -13.617 1 96.81 247 TRP A C 1
ATOM 1968 O O . TRP A 1 247 ? -1.871 -30.453 -13.633 1 96.81 247 TRP A O 1
ATOM 1978 N N . ASN A 1 248 ? -3.848 -29.672 -14.438 1 98.44 248 ASN A N 1
ATOM 1979 C CA . ASN A 1 248 ? -3.883 -30.688 -15.484 1 9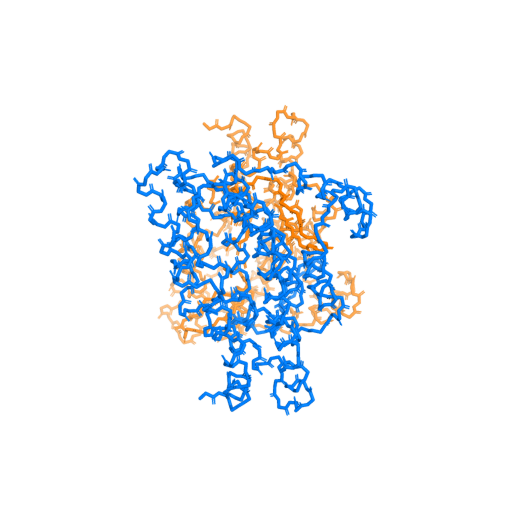8.44 248 ASN A CA 1
ATOM 1980 C C . ASN A 1 248 ? -2.676 -30.578 -16.406 1 98.44 248 ASN A C 1
ATOM 1982 O O . ASN A 1 248 ? -2.105 -31.594 -16.812 1 98.44 248 ASN A O 1
ATOM 1986 N N . GLY A 1 249 ? -2.32 -29.359 -16.766 1 98.31 249 GLY A N 1
ATOM 1987 C CA . GLY A 1 249 ? -1.137 -29.141 -17.594 1 98.31 249 GLY A CA 1
ATOM 1988 C C . GLY A 1 249 ? 0.136 -29.656 -16.938 1 98.31 249 GLY A C 1
ATOM 1989 O O . GLY A 1 249 ? 0.951 -30.312 -17.594 1 98.31 249 GLY A O 1
ATOM 1990 N N . VAL A 1 250 ? 0.291 -29.391 -15.695 1 97.88 250 VAL A N 1
ATOM 1991 C CA . VAL A 1 250 ? 1.447 -29.875 -14.945 1 97.88 250 VAL A CA 1
ATOM 1992 C C . VAL A 1 250 ? 1.458 -31.406 -14.938 1 97.88 250 VAL A C 1
ATOM 1994 O O . VAL A 1 250 ? 2.492 -32.031 -15.195 1 97.88 250 VAL A O 1
ATOM 1997 N N . TYR A 1 251 ? 0.286 -31.969 -14.586 1 98.19 251 TYR A N 1
ATOM 1998 C CA . TYR A 1 251 ? 0.148 -33.438 -14.539 1 98.19 251 TYR A CA 1
ATOM 1999 C C . TYR A 1 251 ? 0.579 -34.062 -15.859 1 98.19 251 TYR A C 1
ATOM 2001 O O . TYR A 1 251 ? 1.358 -35 -15.875 1 98.19 251 TYR A O 1
ATOM 2009 N N . ASN A 1 252 ? 0.099 -33.531 -16.953 1 98.44 252 ASN A N 1
ATOM 2010 C CA . ASN A 1 252 ? 0.406 -34.031 -18.266 1 98.44 252 ASN A CA 1
ATOM 2011 C C . ASN A 1 252 ? 1.893 -33.906 -18.594 1 98.44 252 ASN A C 1
ATOM 2013 O O . ASN A 1 252 ? 2.482 -34.812 -19.188 1 98.44 252 ASN A O 1
ATOM 2017 N N . GLU A 1 253 ? 2.465 -32.812 -18.234 1 97.88 253 GLU A N 1
ATOM 2018 C CA . GLU A 1 253 ? 3.883 -32.594 -18.5 1 97.88 253 GLU A CA 1
ATOM 2019 C C . GLU A 1 253 ? 4.746 -33.562 -17.703 1 97.88 253 GLU A C 1
ATOM 2021 O O . GLU A 1 253 ? 5.695 -34.156 -18.234 1 97.88 253 GLU A O 1
ATOM 2026 N N . ILE A 1 254 ? 4.41 -33.781 -16.422 1 97.44 254 ILE A N 1
ATOM 2027 C CA . ILE A 1 254 ? 5.18 -34.656 -15.562 1 97.44 254 ILE A CA 1
ATOM 2028 C C . ILE A 1 254 ? 5.051 -36.094 -16.062 1 97.44 254 ILE A C 1
ATOM 2030 O O . ILE A 1 254 ? 6.051 -36.812 -16.203 1 97.44 254 ILE A O 1
ATOM 2034 N N . THR A 1 255 ? 3.785 -36.531 -16.375 1 97.38 255 THR A N 1
ATOM 2035 C CA . THR A 1 255 ? 3.557 -37.906 -16.781 1 97.38 255 THR A CA 1
ATOM 2036 C C . THR A 1 255 ? 4.074 -38.156 -18.188 1 97.38 255 THR A C 1
ATOM 2038 O O . THR A 1 255 ? 4.488 -39.25 -18.531 1 97.38 255 THR A O 1
ATOM 2041 N N . GLY A 1 256 ? 4.047 -37.094 -18.969 1 94.31 256 GLY A N 1
ATOM 2042 C CA . GLY A 1 256 ? 4.613 -37.188 -20.312 1 94.31 256 GLY A CA 1
ATOM 2043 C C . GLY A 1 256 ? 6.129 -37.281 -20.312 1 94.31 256 GLY A C 1
ATOM 2044 O O . GLY A 1 256 ? 6.727 -37.812 -21.234 1 94.31 256 GLY A O 1
ATOM 2045 N N . ALA A 1 257 ? 6.77 -36.688 -19.375 1 86.5 257 ALA A N 1
ATOM 2046 C CA . ALA A 1 257 ? 8.227 -36.688 -19.234 1 86.5 257 ALA A CA 1
ATOM 2047 C C . ALA A 1 257 ? 8.711 -38.031 -18.656 1 86.5 257 ALA A C 1
ATOM 2049 O O . ALA A 1 257 ? 9.898 -38.344 -18.734 1 86.5 257 ALA A O 1
ATOM 2050 N N . LYS A 1 258 ? 7.773 -38.719 -18.094 1 80.12 258 LYS A N 1
ATOM 2051 C CA . LYS A 1 258 ? 8.109 -40.031 -17.531 1 80.12 258 LYS A CA 1
ATOM 2052 C C . LYS A 1 258 ? 7.926 -41.125 -18.562 1 80.12 258 LYS A C 1
ATOM 2054 O O . LYS A 1 258 ? 7.059 -41.031 -19.422 1 80.12 258 LYS A O 1
ATOM 2059 N N . MET B 1 1 ? 27.172 6.844 9.219 1 73.25 1 MET B N 1
ATOM 2060 C CA . MET B 1 1 ? 26.047 7.531 8.602 1 73.25 1 MET B CA 1
ATOM 2061 C C . MET B 1 1 ? 26.469 8.227 7.316 1 73.25 1 MET B C 1
ATOM 2063 O O . MET B 1 1 ? 27.641 8.617 7.172 1 73.25 1 MET B O 1
ATOM 2067 N N . ASN B 1 2 ? 25.625 8.133 6.336 1 89.31 2 ASN B N 1
ATOM 2068 C CA . ASN B 1 2 ? 25.891 8.766 5.051 1 89.31 2 ASN B CA 1
ATOM 2069 C C . ASN B 1 2 ? 26.25 10.242 5.219 1 89.31 2 ASN B C 1
ATOM 2071 O O . ASN B 1 2 ? 25.531 10.992 5.887 1 89.31 2 ASN B O 1
ATOM 2075 N N . GLN B 1 3 ? 27.406 10.664 4.766 1 94.75 3 GLN B N 1
ATOM 2076 C CA . GLN B 1 3 ? 27.953 12 4.977 1 94.75 3 GLN B CA 1
ATOM 2077 C C . GLN B 1 3 ? 27.016 13.078 4.445 1 94.75 3 GLN B C 1
ATOM 2079 O O . GLN B 1 3 ? 26.938 14.172 5 1 94.75 3 GLN B O 1
ATOM 2084 N N . HIS B 1 4 ? 26.344 12.812 3.402 1 96.62 4 HIS B N 1
ATOM 2085 C CA . HIS B 1 4 ? 25.406 13.766 2.828 1 96.62 4 HIS B CA 1
ATOM 2086 C C . HIS B 1 4 ? 24.203 13.984 3.744 1 96.62 4 HIS B C 1
ATOM 2088 O O . HIS B 1 4 ? 23.688 15.102 3.859 1 96.62 4 HIS B O 1
ATOM 2094 N N . ILE B 1 5 ? 23.766 12.93 4.352 1 96.88 5 ILE B N 1
ATOM 2095 C CA . ILE B 1 5 ? 22.672 13.016 5.305 1 96.88 5 ILE B CA 1
ATOM 2096 C C . ILE B 1 5 ? 23.078 13.898 6.484 1 96.88 5 ILE B C 1
ATOM 2098 O O . ILE B 1 5 ? 22.312 14.781 6.898 1 96.88 5 ILE B O 1
ATOM 2102 N N . VAL B 1 6 ? 24.25 13.711 7.004 1 96.44 6 VAL B N 1
ATOM 2103 C CA . VAL B 1 6 ? 24.766 14.492 8.125 1 96.44 6 VAL B CA 1
ATOM 2104 C C . VAL B 1 6 ? 24.844 15.969 7.738 1 96.44 6 VAL B C 1
ATOM 2106 O O . VAL B 1 6 ? 24.484 16.844 8.539 1 96.44 6 VAL B O 1
ATOM 2109 N N . ARG B 1 7 ? 25.25 16.203 6.602 1 97.06 7 ARG B N 1
ATOM 2110 C CA . ARG B 1 7 ? 25.344 17.578 6.113 1 97.06 7 ARG B CA 1
ATOM 2111 C C . ARG B 1 7 ? 23.984 18.234 6.078 1 97.06 7 ARG B C 1
ATOM 2113 O O . ARG B 1 7 ? 23.812 19.359 6.555 1 97.06 7 ARG B O 1
ATOM 2120 N N . ILE B 1 8 ? 23 17.594 5.496 1 97.31 8 ILE B N 1
ATOM 2121 C CA . ILE B 1 8 ? 21.641 18.141 5.418 1 97.31 8 ILE B CA 1
ATOM 2122 C C . ILE B 1 8 ? 21.125 18.406 6.828 1 97.31 8 ILE B C 1
ATOM 2124 O O . ILE B 1 8 ? 20.547 19.469 7.09 1 97.31 8 ILE B O 1
ATOM 2128 N N . GLN B 1 9 ? 21.375 17.453 7.711 1 95.81 9 GLN B N 1
ATOM 2129 C CA . GLN B 1 9 ? 20.922 17.609 9.086 1 95.81 9 GLN B CA 1
ATOM 2130 C C . GLN B 1 9 ? 21.547 18.828 9.742 1 95.81 9 GLN B C 1
ATOM 2132 O O . GLN B 1 9 ? 20.875 19.562 10.477 1 95.81 9 GLN B O 1
ATOM 2137 N N . LYS B 1 10 ? 22.781 19.062 9.508 1 97.25 10 LYS B N 1
ATOM 2138 C CA . LYS B 1 10 ? 23.469 20.219 10.047 1 97.25 10 LYS B CA 1
ATOM 2139 C C . LYS B 1 10 ? 22.906 21.516 9.469 1 97.25 10 LYS B C 1
ATOM 2141 O O . LYS B 1 10 ? 22.688 22.484 10.195 1 97.25 10 LYS B O 1
ATOM 2146 N N . VAL B 1 11 ? 22.688 21.469 8.219 1 97.75 11 VAL B N 1
ATOM 2147 C CA . VAL B 1 11 ? 22.203 22.656 7.516 1 97.75 11 VAL B CA 1
ATOM 2148 C C . VAL B 1 11 ? 20.797 23.031 8.008 1 97.75 11 VAL B C 1
ATOM 2150 O O . VAL B 1 11 ? 20.484 24.203 8.18 1 97.75 11 VAL B O 1
ATOM 2153 N N . ILE B 1 12 ? 19.984 22.047 8.281 1 96.56 12 ILE B N 1
ATOM 2154 C CA . ILE B 1 12 ? 18.594 22.344 8.562 1 96.56 12 ILE B CA 1
ATOM 2155 C C . ILE B 1 12 ? 18.375 22.453 10.07 1 96.56 12 ILE B C 1
ATOM 2157 O O . ILE B 1 12 ? 17.281 22.812 10.523 1 96.56 12 ILE B O 1
ATOM 2161 N N . GLU B 1 13 ? 19.375 22.266 10.883 1 96.12 13 GLU B N 1
ATOM 2162 C CA . GLU B 1 13 ? 19.219 22.25 12.336 1 96.12 13 GLU B CA 1
ATOM 2163 C C . GLU B 1 13 ? 18.641 23.562 12.852 1 96.12 13 GLU B C 1
ATOM 2165 O O . GLU B 1 13 ? 17.734 23.562 13.68 1 96.12 13 GLU B O 1
ATOM 2170 N N . PRO B 1 14 ? 19.141 24.719 12.383 1 97.19 14 PRO B N 1
ATOM 2171 C CA . PRO B 1 14 ? 18.547 25.953 12.859 1 97.19 14 PRO B CA 1
ATOM 2172 C C . PRO B 1 14 ? 17.062 26.062 12.531 1 97.19 14 PRO B C 1
ATOM 2174 O O . PRO B 1 14 ? 16.281 26.562 13.344 1 97.19 14 PRO B O 1
ATOM 2177 N N . LEU B 1 15 ? 16.656 25.625 11.359 1 96.75 15 LEU B N 1
ATOM 2178 C CA . LEU B 1 15 ? 15.258 25.656 10.977 1 96.75 15 LEU B CA 1
ATOM 2179 C C . LEU B 1 15 ? 14.438 24.703 11.82 1 96.75 15 LEU B C 1
ATOM 2181 O O . LEU B 1 15 ? 13.32 25.031 12.234 1 96.75 15 LEU B O 1
ATOM 2185 N N . ARG B 1 16 ? 14.984 23.531 12.062 1 94.44 16 ARG B N 1
ATOM 2186 C CA . ARG B 1 16 ? 14.328 22.562 12.93 1 94.44 16 ARG B CA 1
ATOM 2187 C C . ARG B 1 16 ? 14.094 23.141 14.32 1 94.44 16 ARG B C 1
ATOM 2189 O O . ARG B 1 16 ? 13.008 23 14.883 1 94.44 16 ARG B O 1
ATOM 2196 N N . GLN B 1 17 ? 15.07 23.797 14.875 1 94.44 17 GLN B N 1
ATOM 2197 C CA . GLN B 1 17 ? 14.953 24.422 16.188 1 94.44 17 GLN B CA 1
ATOM 2198 C C . GLN B 1 17 ? 13.898 25.516 16.188 1 94.44 17 GLN B C 1
ATOM 2200 O O . GLN B 1 17 ? 13.148 25.672 17.156 1 94.44 17 GLN B O 1
ATOM 2205 N N . GLU B 1 18 ? 13.875 26.281 15.117 1 95.69 18 GLU B N 1
ATOM 2206 C CA . GLU B 1 18 ? 12.859 27.312 14.992 1 95.69 18 GLU B CA 1
ATOM 2207 C C . GLU B 1 18 ? 11.453 26.719 14.992 1 95.69 18 GLU B C 1
ATOM 2209 O O . GLU B 1 18 ? 10.539 27.281 15.602 1 95.69 18 GLU B O 1
ATOM 2214 N N . ILE B 1 19 ? 11.305 25.609 14.32 1 94.94 19 ILE B N 1
ATOM 2215 C CA . ILE B 1 19 ? 10 24.953 14.242 1 94.94 19 ILE B CA 1
ATOM 2216 C C . ILE B 1 19 ? 9.633 24.391 15.617 1 94.94 19 ILE B C 1
ATOM 2218 O O . ILE B 1 19 ? 8.508 24.594 16.094 1 94.94 19 ILE B O 1
ATOM 2222 N N . ILE B 1 20 ? 10.578 23.734 16.312 1 91.69 20 ILE B N 1
ATOM 2223 C CA . ILE B 1 20 ? 10.344 23.062 17.594 1 91.69 20 ILE B CA 1
ATOM 2224 C C . ILE B 1 20 ? 10.047 24.078 18.672 1 91.69 20 ILE B C 1
ATOM 2226 O O . ILE B 1 20 ? 9.234 23.844 19.578 1 91.69 20 ILE B O 1
ATOM 2230 N N . ASN B 1 21 ? 10.609 25.281 18.578 1 92.44 21 ASN B N 1
ATOM 2231 C CA . ASN B 1 21 ? 10.453 26.312 19.594 1 92.44 21 ASN B CA 1
ATOM 2232 C C . ASN B 1 21 ? 9.641 27.5 19.062 1 92.44 21 ASN B C 1
ATOM 2234 O O . ASN B 1 21 ? 9.797 28.625 19.531 1 92.44 21 ASN B O 1
ATOM 2238 N N . HIS B 1 22 ? 8.898 27.266 18.109 1 95.38 22 HIS B N 1
ATOM 2239 C CA . HIS B 1 22 ? 8.156 28.344 17.469 1 95.38 22 HIS B CA 1
ATOM 2240 C C . HIS B 1 22 ? 7.266 29.078 18.469 1 95.38 22 HIS B C 1
ATOM 2242 O O . HIS B 1 22 ? 6.648 28.453 19.328 1 95.38 22 HIS B O 1
ATOM 2248 N N . LYS B 1 23 ? 7.055 30.328 18.344 1 96 23 LYS B N 1
ATOM 2249 C CA . LYS B 1 23 ? 6.312 31.188 19.25 1 96 23 LYS B CA 1
ATOM 2250 C C . LYS B 1 23 ? 4.824 30.859 19.25 1 96 23 LYS B C 1
ATOM 2252 O O . LYS B 1 23 ? 4.094 31.219 20.172 1 96 23 LYS B O 1
ATOM 2257 N N . VAL B 1 24 ? 4.363 30.188 18.203 1 96.06 24 VAL B N 1
ATOM 2258 C CA . VAL B 1 24 ? 2.951 29.828 18.109 1 96.06 24 VAL B CA 1
ATOM 2259 C C . VAL B 1 24 ? 2.545 28.984 19.312 1 96.06 24 VAL B C 1
ATOM 2261 O O . VAL B 1 24 ? 1.422 29.109 19.812 1 96.06 24 VAL B O 1
ATOM 2264 N N . TYR B 1 25 ? 3.428 28.172 19.859 1 94.12 25 TYR B N 1
ATOM 2265 C CA . TYR B 1 25 ? 3.098 27.25 20.953 1 94.12 25 TYR B CA 1
ATOM 2266 C C . TYR B 1 25 ? 2.85 28.016 22.25 1 94.12 25 TYR B C 1
ATOM 2268 O O . TYR B 1 25 ? 2.064 27.594 23.094 1 94.12 25 TYR B O 1
ATOM 2276 N N . SER B 1 26 ? 3.461 29.141 22.344 1 93.31 26 SER B N 1
ATOM 2277 C CA . SER B 1 26 ? 3.328 29.938 23.562 1 93.31 26 SER B CA 1
ATOM 2278 C C . SER B 1 26 ? 1.994 30.672 23.609 1 93.31 26 SER B C 1
ATOM 2280 O O . SER B 1 26 ? 1.562 31.125 24.656 1 93.31 26 SER B O 1
ATOM 2282 N N . VAL B 1 27 ? 1.315 30.781 22.484 1 95.44 27 VAL B N 1
ATOM 2283 C CA . VAL B 1 27 ? 0.103 31.594 22.453 1 95.44 27 VAL B CA 1
ATOM 2284 C C . VAL B 1 27 ? -1.125 30.688 22.422 1 95.44 27 VAL B C 1
ATOM 2286 O O . VAL B 1 27 ? -2.26 31.172 22.469 1 95.44 27 VAL B O 1
ATOM 2289 N N . ILE B 1 28 ? -0.938 29.391 22.25 1 94.94 28 ILE B N 1
ATOM 2290 C CA . ILE B 1 28 ? -2.049 28.453 22.344 1 94.94 28 ILE B CA 1
ATOM 2291 C C . ILE B 1 28 ? -2.369 28.172 23.812 1 94.94 28 ILE B C 1
ATOM 2293 O O . ILE B 1 28 ? -1.764 27.297 24.438 1 94.94 28 ILE B O 1
ATOM 2297 N N . ASN B 1 29 ? -3.393 28.844 24.328 1 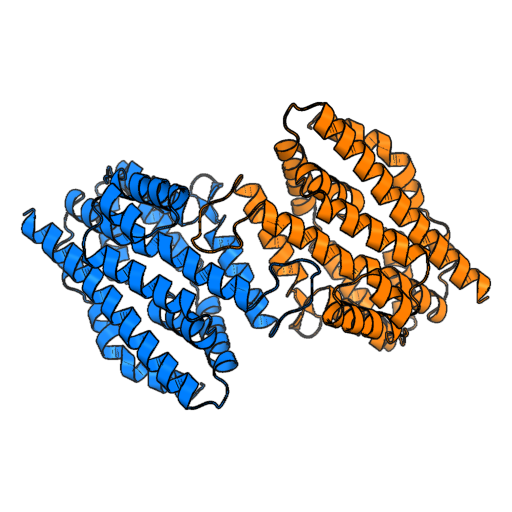92.94 29 ASN B N 1
ATOM 2298 C CA . ASN B 1 29 ? -3.631 28.797 25.766 1 92.94 29 ASN B CA 1
ATOM 2299 C C . ASN B 1 29 ? -5.031 28.281 26.094 1 92.94 29 ASN B C 1
ATOM 2301 O O . ASN B 1 29 ? -5.348 28.016 27.25 1 92.94 29 ASN B O 1
ATOM 2305 N N . ASN B 1 30 ? -5.883 28.234 25.141 1 94.38 30 ASN B N 1
ATOM 2306 C CA . ASN B 1 30 ? -7.246 27.75 25.344 1 94.38 30 ASN B CA 1
ATOM 2307 C C . ASN B 1 30 ? -7.777 27.031 24.125 1 94.38 30 ASN B C 1
ATOM 2309 O O . ASN B 1 30 ? -7.059 26.859 23.125 1 94.38 30 ASN B O 1
ATOM 2313 N N . LEU B 1 31 ? -8.961 26.578 24.203 1 95.12 31 LEU B N 1
ATOM 2314 C CA . LEU B 1 31 ? -9.586 25.75 23.172 1 95.12 31 LEU B CA 1
ATOM 2315 C C . LEU B 1 31 ? -9.719 26.516 21.859 1 95.12 31 LEU B C 1
ATOM 2317 O O . LEU B 1 31 ? -9.492 25.953 20.781 1 95.12 31 LEU B O 1
ATOM 2321 N N . ASP B 1 32 ? -10.078 27.734 21.969 1 96.94 32 ASP B N 1
ATOM 2322 C CA . ASP B 1 32 ? -10.273 28.547 20.766 1 96.94 32 ASP B CA 1
ATOM 2323 C C . ASP B 1 32 ? -8.969 28.703 20 1 96.94 32 ASP B C 1
ATOM 2325 O O . ASP B 1 32 ? -8.961 28.672 18.766 1 96.94 32 ASP B O 1
ATOM 2329 N N . ASP B 1 33 ? -7.859 28.891 20.703 1 97.44 33 ASP B N 1
ATOM 2330 C CA . ASP B 1 33 ? -6.551 28.953 20.062 1 97.44 33 ASP B CA 1
ATOM 2331 C C . ASP B 1 33 ? -6.215 27.656 19.328 1 97.44 33 ASP B C 1
ATOM 2333 O O . ASP B 1 33 ? -5.723 27.688 18.203 1 97.44 33 ASP B O 1
ATOM 2337 N N . LEU B 1 34 ? -6.516 26.562 19.969 1 97.19 34 LEU B N 1
ATOM 2338 C CA . LEU B 1 34 ? -6.223 25.25 19.406 1 97.19 34 LEU B CA 1
ATOM 2339 C C . LEU B 1 34 ? -7.047 25.016 18.141 1 97.19 34 LEU B C 1
ATOM 2341 O O . LEU B 1 34 ? -6.551 24.453 17.172 1 97.19 34 LEU B O 1
ATOM 2345 N N . LYS B 1 35 ? -8.281 25.453 18.172 1 98 35 LYS B N 1
ATOM 2346 C CA . LYS B 1 35 ? -9.141 25.328 17 1 98 35 LYS B CA 1
ATOM 2347 C C . LYS B 1 35 ? -8.531 26.031 15.797 1 98 35 LYS B C 1
ATOM 2349 O O . LYS B 1 35 ? -8.523 25.484 14.688 1 98 35 LYS B O 1
ATOM 2354 N N . ILE B 1 36 ? -8.031 27.203 16 1 97.88 36 ILE B N 1
ATOM 2355 C CA . ILE B 1 36 ? -7.398 27.953 14.938 1 97.88 36 ILE B CA 1
ATOM 2356 C C . ILE B 1 36 ? -6.184 27.203 14.406 1 97.88 36 ILE B C 1
ATOM 2358 O O . ILE B 1 36 ? -6.008 27.078 13.195 1 97.88 36 ILE B O 1
ATOM 2362 N N . PHE B 1 37 ? -5.379 26.719 15.32 1 97.5 37 PHE B N 1
ATOM 2363 C CA . PHE B 1 37 ? -4.219 25.922 14.93 1 97.5 37 PHE B CA 1
ATOM 2364 C C . PHE B 1 37 ? -4.629 24.766 14.016 1 97.5 37 PHE B C 1
ATOM 2366 O O . PHE B 1 37 ? -4.047 24.578 12.945 1 97.5 37 PHE B O 1
ATOM 2373 N N . MET B 1 38 ? -5.664 24.078 14.391 1 98 38 MET B N 1
ATOM 2374 C CA . MET B 1 38 ? -6.098 22.891 13.664 1 98 38 MET B CA 1
ATOM 2375 C C . MET B 1 38 ? -6.641 23.266 12.289 1 98 38 MET B C 1
ATOM 2377 O O . MET B 1 38 ? -6.473 22.5 11.328 1 98 38 MET B O 1
ATOM 2381 N N . GLN B 1 39 ? -7.254 24.406 12.188 1 98.44 39 GLN B N 1
ATOM 2382 C CA . GLN B 1 39 ? -7.848 24.859 10.938 1 98.44 39 GLN B CA 1
ATOM 2383 C C . GLN B 1 39 ? -6.773 25.172 9.898 1 98.44 39 GLN B C 1
ATOM 2385 O O . GLN B 1 39 ? -7.043 25.156 8.695 1 98.44 39 GLN B O 1
ATOM 2390 N N . TYR B 1 40 ? -5.539 25.406 10.352 1 98 40 TYR B N 1
ATOM 2391 C CA . TYR B 1 40 ? -4.402 25.578 9.461 1 98 40 TYR B CA 1
ATOM 2392 C C . TYR B 1 40 ? -3.709 24.234 9.203 1 98 40 TYR B C 1
ATOM 2394 O O . TYR B 1 40 ? -3.412 23.891 8.062 1 98 40 TYR B O 1
ATOM 2402 N N . HIS B 1 41 ? -3.506 23.516 10.273 1 96.88 41 HIS B N 1
ATOM 2403 C CA . HIS B 1 41 ? -2.691 22.312 10.242 1 96.88 41 HIS B CA 1
ATOM 2404 C C . HIS B 1 41 ? -3.35 21.219 9.406 1 96.88 41 HIS B C 1
ATOM 2406 O O . HIS B 1 41 ? -2.662 20.375 8.82 1 96.88 41 HIS B O 1
ATOM 2412 N N . VAL B 1 42 ? -4.68 21.25 9.266 1 98.31 42 VAL B N 1
ATOM 2413 C CA . VAL B 1 42 ? -5.418 20.203 8.555 1 98.31 42 VAL B CA 1
ATOM 2414 C C . VAL B 1 42 ? -4.949 20.141 7.105 1 98.31 42 VAL B C 1
ATOM 2416 O O . VAL B 1 42 ? -4.934 19.062 6.5 1 98.31 42 VAL B O 1
ATOM 2419 N N . TYR B 1 43 ? -4.492 21.25 6.531 1 98.56 43 TYR B N 1
ATOM 2420 C CA . TYR B 1 43 ? -4.02 21.266 5.152 1 98.56 43 TYR B CA 1
ATOM 2421 C C . TYR B 1 43 ? -2.691 20.516 5.027 1 98.56 43 TYR B C 1
ATOM 2423 O O . TYR B 1 43 ? -2.441 19.844 4.031 1 98.56 43 TYR B O 1
ATOM 2431 N N . ALA B 1 44 ? -1.85 20.641 6.055 1 97.06 44 ALA B N 1
ATOM 2432 C CA . ALA B 1 44 ? -0.588 19.906 6.078 1 97.06 44 ALA B CA 1
ATOM 2433 C C . ALA B 1 44 ? -0.827 18.422 6.27 1 97.06 44 ALA B C 1
ATOM 2435 O O . ALA B 1 44 ? -0.101 17.594 5.711 1 97.06 44 ALA B O 1
ATOM 2436 N N . VAL B 1 45 ? -1.863 18.094 7.086 1 96.75 45 VAL B N 1
ATOM 2437 C CA . VAL B 1 45 ? -2.236 16.703 7.301 1 96.75 45 VAL B CA 1
ATOM 2438 C C . VAL B 1 45 ? -2.705 16.078 5.984 1 96.75 45 VAL B C 1
ATOM 2440 O O . VAL B 1 45 ? -2.307 14.969 5.637 1 96.75 45 VAL B O 1
ATOM 2443 N N . TRP B 1 46 ? -3.469 16.844 5.23 1 98.44 46 TRP B N 1
ATOM 2444 C CA . TRP B 1 46 ? -4.055 16.328 3.996 1 98.44 46 TRP B CA 1
ATOM 2445 C C . TRP B 1 46 ? -2.996 16.203 2.904 1 98.44 46 TRP B C 1
ATOM 2447 O O . TRP B 1 46 ? -2.912 15.18 2.227 1 98.44 46 TRP B O 1
ATOM 2457 N N . ASP B 1 47 ? -2.242 17.25 2.643 1 98.44 47 ASP B N 1
ATOM 2458 C CA . ASP B 1 47 ? -1.344 17.234 1.491 1 98.44 47 ASP B CA 1
ATOM 2459 C C . ASP B 1 47 ? -0.198 16.25 1.7 1 98.44 47 ASP B C 1
ATOM 2461 O O . ASP B 1 47 ? 0.439 15.82 0.737 1 98.44 47 ASP B O 1
ATOM 2465 N N . PHE B 1 48 ? 0.092 15.93 2.982 1 97.38 48 PHE B N 1
ATOM 2466 C CA . PHE B 1 48 ? 1.074 14.891 3.281 1 97.38 48 PHE B CA 1
ATOM 2467 C C . PHE B 1 48 ? 0.723 13.594 2.57 1 97.38 48 PHE B C 1
ATOM 2469 O O . PHE B 1 48 ? 1.609 12.883 2.088 1 97.38 48 PHE B O 1
ATOM 2476 N N . MET B 1 49 ? -0.53 13.25 2.525 1 98.12 49 MET B N 1
ATOM 2477 C CA . MET B 1 49 ? -0.973 12.016 1.883 1 98.12 49 MET B CA 1
ATOM 2478 C C . MET B 1 49 ? -0.597 12.008 0.405 1 98.12 49 MET B C 1
ATOM 2480 O O . MET B 1 49 ? -0.172 10.977 -0.125 1 98.12 49 MET B O 1
ATOM 2484 N N . SER B 1 50 ? -0.735 13.148 -0.199 1 98.62 50 SER B N 1
ATOM 2485 C CA . SER B 1 50 ? -0.379 13.219 -1.612 1 98.62 50 SER B CA 1
ATOM 2486 C C . SER B 1 50 ? 1.123 13.055 -1.812 1 98.62 50 SER B C 1
ATOM 2488 O O . SER B 1 50 ? 1.561 12.422 -2.775 1 98.62 50 SER B O 1
ATOM 2490 N N . LEU B 1 51 ? 1.891 13.641 -0.928 1 98.56 51 LEU B N 1
ATOM 2491 C CA . LEU B 1 51 ? 3.336 13.453 -1.005 1 98.56 51 LEU B CA 1
ATOM 2492 C C . LEU B 1 51 ? 3.699 11.977 -0.821 1 98.56 51 LEU B C 1
ATOM 2494 O O . LEU B 1 51 ? 4.48 11.43 -1.599 1 98.56 51 LEU B O 1
ATOM 2498 N N . LEU B 1 52 ? 3.111 11.352 0.181 1 97.88 52 LEU B N 1
ATOM 2499 C CA . LEU B 1 52 ? 3.33 9.938 0.447 1 97.88 52 LEU B CA 1
ATOM 2500 C C . LEU B 1 52 ? 2.945 9.086 -0.764 1 97.88 52 LEU B C 1
ATOM 2502 O O . LEU B 1 52 ? 3.693 8.195 -1.162 1 97.88 52 LEU B O 1
ATOM 2506 N N . LYS B 1 53 ? 1.811 9.422 -1.402 1 98.62 53 LYS B N 1
ATOM 2507 C CA . LYS B 1 53 ? 1.342 8.633 -2.535 1 98.62 53 LYS B CA 1
ATOM 2508 C C . LYS B 1 53 ? 2.207 8.867 -3.77 1 98.62 53 LYS B C 1
ATOM 2510 O O . LYS B 1 53 ? 2.391 7.969 -4.59 1 98.62 53 LYS B O 1
ATOM 2515 N N . SER B 1 54 ? 2.75 10.078 -3.873 1 98.75 54 SER B N 1
ATOM 2516 C CA . SER B 1 54 ? 3.689 10.297 -4.969 1 98.75 54 SER B CA 1
ATOM 2517 C C . SER B 1 54 ? 4.91 9.383 -4.84 1 98.75 54 SER B C 1
ATOM 2519 O O . SER B 1 54 ? 5.43 8.891 -5.84 1 98.75 54 SER B O 1
ATOM 2521 N N . LEU B 1 55 ? 5.363 9.188 -3.619 1 98.5 55 LEU B N 1
ATOM 2522 C CA . LEU B 1 55 ? 6.449 8.242 -3.377 1 98.5 55 LEU B CA 1
ATOM 2523 C C . LEU B 1 55 ? 6.008 6.816 -3.676 1 98.5 55 LEU B C 1
ATOM 2525 O O . LEU B 1 55 ? 6.766 6.039 -4.258 1 98.5 55 LEU B O 1
ATOM 2529 N N . GLN B 1 56 ? 4.797 6.469 -3.297 1 98.62 56 GLN B N 1
ATOM 2530 C C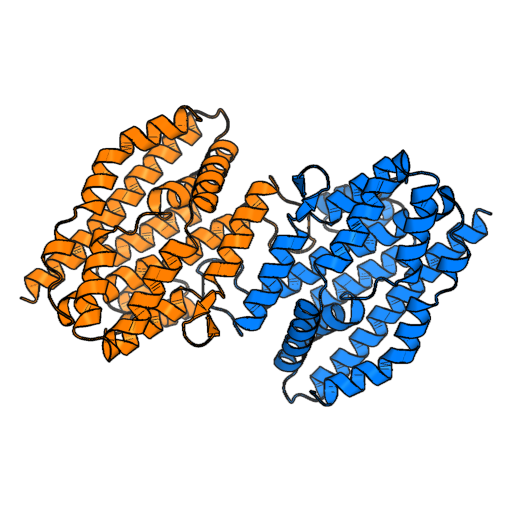A . GLN B 1 56 ? 4.297 5.129 -3.59 1 98.62 56 GLN B CA 1
ATOM 2531 C C . GLN B 1 56 ? 4.266 4.875 -5.094 1 98.62 56 GLN B C 1
ATOM 2533 O O . GLN B 1 56 ? 4.699 3.818 -5.559 1 98.62 56 GLN B O 1
ATOM 2538 N N . ILE B 1 57 ? 3.781 5.848 -5.824 1 98.38 57 ILE B N 1
ATOM 2539 C CA . ILE B 1 57 ? 3.662 5.746 -7.273 1 98.38 57 ILE B CA 1
ATOM 2540 C C . ILE B 1 57 ? 5.047 5.57 -7.895 1 98.38 57 ILE B C 1
ATOM 2542 O O . ILE B 1 57 ? 5.223 4.777 -8.828 1 98.38 57 ILE B O 1
ATOM 2546 N N . GLY B 1 58 ? 6.012 6.215 -7.359 1 97.88 58 GLY B N 1
ATOM 2547 C CA . GLY B 1 58 ? 7.332 6.227 -7.961 1 97.88 58 GLY B CA 1
ATOM 2548 C C . GLY B 1 58 ? 8.219 5.094 -7.48 1 97.88 58 GLY B C 1
ATOM 2549 O O . GLY B 1 58 ? 9.164 4.699 -8.172 1 97.88 58 GLY B O 1
ATOM 2550 N N . LEU B 1 59 ? 7.938 4.559 -6.273 1 98.31 59 LEU B N 1
ATOM 2551 C CA . LEU B 1 59 ? 8.93 3.693 -5.648 1 98.31 59 LEU B CA 1
ATOM 2552 C C . LEU B 1 59 ? 8.359 2.305 -5.391 1 98.31 59 LEU B C 1
ATOM 2554 O O . LEU B 1 59 ? 9.039 1.443 -4.824 1 98.31 59 LEU B O 1
ATOM 2558 N N . THR B 1 60 ? 7.113 2.051 -5.703 1 98.31 60 THR B N 1
ATOM 2559 C CA . THR B 1 60 ? 6.469 0.742 -5.723 1 98.31 60 THR B CA 1
ATOM 2560 C C . THR B 1 60 ? 5.719 0.53 -7.039 1 98.31 60 THR B C 1
ATOM 2562 O O . THR B 1 60 ? 5.934 1.262 -8.008 1 98.31 60 THR B O 1
ATOM 2565 N N . CYS B 1 61 ? 4.961 -0.535 -7.184 1 98.19 61 CYS B N 1
ATOM 2566 C CA . CYS B 1 61 ? 4.152 -0.749 -8.375 1 98.19 61 CYS B CA 1
ATOM 2567 C C . CYS B 1 61 ? 2.686 -0.425 -8.109 1 98.19 61 CYS B C 1
ATOM 2569 O O . CYS B 1 61 ? 2.082 -0.98 -7.191 1 98.19 61 CYS B O 1
ATOM 2571 N N . THR B 1 62 ? 2.184 0.516 -8.828 1 98.12 62 THR B N 1
ATOM 2572 C CA . THR B 1 62 ? 0.779 0.877 -8.672 1 98.12 62 THR B CA 1
ATOM 2573 C C . THR B 1 62 ? 0.031 0.72 -10 1 98.12 62 THR B C 1
ATOM 2575 O O . THR B 1 62 ? -0.965 1.404 -10.234 1 98.12 62 THR B O 1
ATOM 2578 N N . THR B 1 63 ? 0.524 -0.096 -10.859 1 97.56 63 THR B N 1
ATOM 2579 C CA . THR B 1 63 ? -0.092 -0.339 -12.156 1 97.56 63 THR B CA 1
ATOM 2580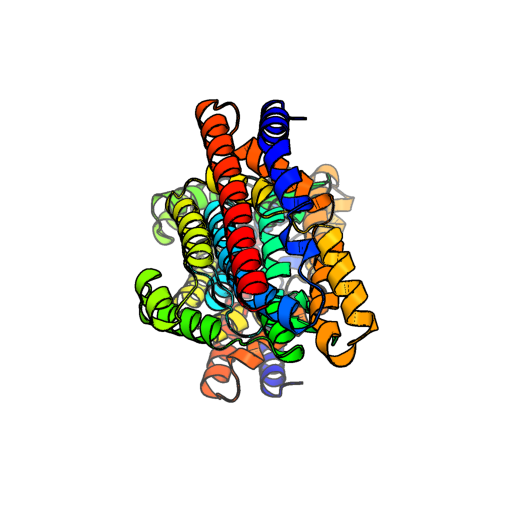 C C . THR B 1 63 ? -0.176 -1.836 -12.445 1 97.56 63 THR B C 1
ATOM 2582 O O . THR B 1 63 ? 0.341 -2.65 -11.68 1 97.56 63 THR B O 1
ATOM 2585 N N . THR B 1 64 ? -0.911 -2.197 -13.484 1 97.94 64 THR B N 1
ATOM 2586 C CA . THR B 1 64 ? -0.953 -3.547 -14.039 1 97.94 64 THR B CA 1
ATOM 2587 C C . THR B 1 64 ? -0.491 -3.547 -15.492 1 97.94 64 THR B C 1
ATOM 2589 O O . THR B 1 64 ? -0.747 -2.594 -16.234 1 97.94 64 THR B O 1
ATOM 2592 N N . PRO B 1 65 ? 0.266 -4.488 -15.945 1 98.44 65 PRO B N 1
ATOM 2593 C CA . PRO B 1 65 ? 0.747 -5.652 -15.195 1 98.44 65 PRO B CA 1
ATOM 2594 C C . PRO B 1 65 ? 1.789 -5.285 -14.141 1 98.44 65 PRO B C 1
ATOM 2596 O O . PRO B 1 65 ? 2.484 -4.277 -14.281 1 98.44 65 PRO B O 1
ATOM 2599 N N . TRP B 1 66 ? 1.863 -6.102 -13.172 1 98.62 66 TRP B N 1
ATOM 2600 C CA . TRP B 1 66 ? 2.754 -5.84 -12.039 1 98.62 66 TRP B CA 1
ATOM 2601 C C . TRP B 1 66 ? 4.172 -6.305 -12.352 1 98.62 66 TRP B C 1
ATOM 2603 O O . TRP B 1 66 ? 4.371 -7.387 -12.914 1 98.62 66 TRP B O 1
ATOM 2613 N N . PHE B 1 67 ? 5.137 -5.578 -12.031 1 98.38 67 PHE B N 1
ATOM 2614 C CA . PHE B 1 67 ? 6.559 -5.902 -11.992 1 98.38 67 PHE B CA 1
ATOM 2615 C C . PHE B 1 67 ? 7.207 -5.367 -10.727 1 98.38 67 PHE B C 1
ATOM 2617 O O . PHE B 1 67 ? 6.809 -4.32 -10.211 1 98.38 67 PHE B O 1
ATOM 2624 N N . PRO B 1 68 ? 8.164 -6.125 -10.141 1 96.62 68 PRO B N 1
ATOM 2625 C CA . PRO B 1 68 ? 8.852 -5.551 -8.984 1 96.62 68 PRO B CA 1
ATOM 2626 C C . PRO B 1 68 ? 9.562 -4.238 -9.312 1 96.62 68 PRO B C 1
ATOM 2628 O O . PRO B 1 68 ? 10.125 -4.09 -10.398 1 96.62 68 PRO B O 1
ATOM 2631 N N . VAL B 1 69 ? 9.5 -3.324 -8.398 1 96.62 69 VAL B N 1
ATOM 2632 C CA . VAL B 1 69 ? 10.07 -2.002 -8.625 1 96.62 69 VAL B CA 1
ATOM 2633 C C . VAL B 1 69 ? 11.125 -1.706 -7.559 1 96.62 69 VAL B C 1
ATOM 2635 O O . VAL B 1 69 ? 10.883 -1.905 -6.367 1 96.62 69 VAL B O 1
ATOM 2638 N N . GLY B 1 70 ? 12.312 -1.384 -7.969 1 94.31 70 GLY B N 1
ATOM 2639 C CA . GLY B 1 70 ? 13.328 -0.785 -7.117 1 94.31 70 GLY B CA 1
ATOM 2640 C C . GLY B 1 70 ? 13.695 -1.654 -5.93 1 94.31 70 GLY B C 1
ATOM 2641 O O . GLY B 1 70 ? 13.711 -2.883 -6.035 1 94.31 70 GLY B O 1
ATOM 2642 N N . ASN B 1 71 ? 14.047 -0.945 -4.797 1 96.31 71 ASN B N 1
ATOM 2643 C CA . ASN B 1 71 ? 14.562 -1.556 -3.574 1 96.31 71 ASN B CA 1
ATOM 2644 C C . ASN B 1 71 ? 13.43 -2.057 -2.68 1 96.31 71 ASN B C 1
ATOM 2646 O O . ASN B 1 71 ? 12.5 -1.306 -2.361 1 96.31 71 ASN B O 1
ATOM 2650 N N . ALA B 1 72 ? 13.562 -3.268 -2.256 1 97.25 72 ALA B N 1
ATOM 2651 C CA . ALA B 1 72 ? 12.477 -3.889 -1.503 1 97.25 72 ALA B CA 1
ATOM 2652 C C . ALA B 1 72 ? 12.312 -3.227 -0.139 1 97.25 72 ALA B C 1
ATOM 2654 O O . ALA B 1 72 ? 11.195 -3.162 0.392 1 97.25 72 ALA B O 1
ATOM 2655 N N . ASN B 1 73 ? 13.383 -2.783 0.478 1 96.69 73 ASN B N 1
ATOM 2656 C CA . ASN B 1 73 ? 13.273 -2.049 1.732 1 96.69 73 ASN B CA 1
ATOM 2657 C C . ASN B 1 73 ? 12.438 -0.78 1.563 1 96.69 73 ASN B C 1
ATOM 2659 O O . ASN B 1 73 ? 11.641 -0.433 2.439 1 96.69 73 ASN B O 1
ATOM 2663 N N . THR B 1 74 ? 12.664 -0.109 0.435 1 97.38 74 THR B N 1
ATOM 2664 C CA . THR B 1 74 ? 11.898 1.098 0.126 1 97.38 74 THR B CA 1
ATOM 2665 C C . THR B 1 74 ? 10.438 0.763 -0.127 1 97.38 74 THR B C 1
ATOM 2667 O O . THR B 1 74 ? 9.539 1.456 0.365 1 97.38 74 THR B O 1
ATOM 2670 N N . ARG B 1 75 ? 10.18 -0.347 -0.87 1 98.25 75 ARG B N 1
ATOM 2671 C CA . ARG B 1 75 ? 8.805 -0.791 -1.065 1 98.25 75 ARG B CA 1
ATOM 2672 C C . ARG B 1 75 ? 8.109 -1.032 0.272 1 98.25 75 ARG B C 1
ATOM 2674 O O . ARG B 1 75 ? 6.977 -0.601 0.475 1 98.25 75 ARG B O 1
ATOM 2681 N N . TYR B 1 76 ? 8.836 -1.675 1.156 1 97.56 76 TYR B N 1
ATOM 2682 C CA . TYR B 1 76 ? 8.297 -1.988 2.475 1 97.56 76 TYR B CA 1
ATOM 2683 C C . TYR B 1 76 ? 7.957 -0.716 3.24 1 97.56 76 TYR B C 1
ATOM 2685 O O . TYR B 1 76 ? 6.848 -0.575 3.76 1 97.56 76 TYR B O 1
ATOM 2693 N N . LEU B 1 77 ? 8.93 0.138 3.275 1 96.25 77 LEU B N 1
ATOM 2694 C CA . LEU B 1 77 ? 8.75 1.384 4.012 1 96.25 77 LEU B CA 1
ATOM 2695 C C . LEU B 1 77 ? 7.5 2.121 3.541 1 96.25 77 LEU B C 1
ATOM 2697 O O . LEU B 1 77 ? 6.621 2.441 4.348 1 96.25 77 LEU B O 1
ATOM 2701 N N . ILE B 1 78 ? 7.398 2.334 2.24 1 97.56 78 ILE B N 1
ATOM 2702 C CA . ILE B 1 78 ? 6.332 3.148 1.67 1 97.56 78 ILE B CA 1
ATOM 2703 C C . ILE B 1 78 ? 4.988 2.449 1.864 1 97.56 78 ILE B C 1
ATOM 2705 O O . ILE B 1 78 ? 4.023 3.062 2.328 1 97.56 78 ILE B O 1
ATOM 2709 N N . ASN B 1 79 ? 4.941 1.162 1.574 1 97.75 79 ASN B N 1
ATOM 2710 C CA . ASN B 1 79 ? 3.674 0.45 1.686 1 97.75 79 ASN B CA 1
ATOM 2711 C C . ASN B 1 79 ? 3.219 0.34 3.139 1 97.75 79 ASN B C 1
ATOM 2713 O O . ASN B 1 79 ? 2.02 0.363 3.422 1 97.75 79 ASN B O 1
ATOM 2717 N N . GLU B 1 80 ? 4.152 0.198 4.027 1 95.81 80 GLU B N 1
ATOM 2718 C CA . GLU B 1 80 ? 3.803 0.129 5.441 1 95.81 80 GLU B CA 1
ATOM 2719 C C . GLU B 1 80 ? 3.219 1.45 5.934 1 95.81 80 GLU B C 1
ATOM 2721 O O . GLU B 1 80 ? 2.203 1.464 6.629 1 95.81 80 GLU B O 1
ATOM 2726 N N . ILE B 1 81 ? 3.875 2.541 5.547 1 95.19 81 ILE B N 1
ATOM 2727 C CA . ILE B 1 81 ? 3.379 3.852 5.953 1 95.19 81 ILE B CA 1
ATOM 2728 C C . ILE B 1 81 ? 2.01 4.105 5.328 1 95.19 81 ILE B C 1
ATOM 2730 O O . ILE B 1 81 ? 1.095 4.594 5.996 1 95.19 81 ILE B O 1
ATOM 2734 N N . VAL B 1 82 ? 1.836 3.693 4.066 1 97.69 82 VAL B N 1
ATOM 2735 C CA . VAL B 1 82 ? 0.566 3.871 3.371 1 97.69 82 VAL B CA 1
ATOM 2736 C C . VAL B 1 82 ? -0.536 3.107 4.102 1 97.69 82 VAL B C 1
ATOM 2738 O O . VAL B 1 82 ? -1.625 3.643 4.328 1 97.69 82 VAL B O 1
ATOM 2741 N N . ALA B 1 83 ? -0.269 1.896 4.516 1 96.69 83 ALA B N 1
ATOM 2742 C CA . ALA B 1 83 ? -1.266 1.09 5.219 1 96.69 83 ALA B CA 1
ATOM 2743 C C . ALA B 1 83 ? -1.705 1.766 6.512 1 96.69 83 ALA B C 1
ATOM 2745 O O . ALA B 1 83 ? -2.9 1.837 6.809 1 96.69 83 ALA B O 1
ATOM 2746 N N . GLY B 1 84 ? -0.758 2.26 7.234 1 94.69 84 GLY B N 1
ATOM 2747 C CA . GLY B 1 84 ? -1.071 2.957 8.469 1 94.69 84 GLY B CA 1
ATOM 2748 C C . GLY B 1 84 ? -1.819 4.258 8.25 1 94.69 84 GLY B C 1
ATOM 2749 O O . GLY B 1 84 ? -2.883 4.477 8.836 1 94.69 84 GLY B O 1
ATOM 2750 N N . GLU B 1 85 ? -1.343 5.086 7.363 1 95.06 85 GLU B N 1
ATOM 2751 C CA . GLU B 1 85 ? -1.882 6.426 7.145 1 95.06 85 GLU B CA 1
ATOM 2752 C C . GLU B 1 85 ? -3.285 6.363 6.547 1 95.06 85 GLU B C 1
ATOM 2754 O O . GLU B 1 85 ? -4.129 7.215 6.844 1 95.06 85 GLU B O 1
ATOM 2759 N N . GLU B 1 86 ? -3.629 5.293 5.773 1 97.25 86 GLU B N 1
ATOM 2760 C CA . GLU B 1 86 ? -4.914 5.215 5.082 1 97.25 86 GLU B CA 1
ATOM 2761 C C . GLU B 1 86 ? -5.949 4.477 5.926 1 97.25 86 GLU B C 1
ATOM 2763 O O . GLU B 1 86 ? -7.148 4.555 5.648 1 97.25 86 GLU B O 1
ATOM 2768 N N . SER B 1 87 ? -5.453 3.762 6.961 1 97.56 87 SER B N 1
ATOM 2769 C CA . SER B 1 87 ? -6.422 2.865 7.582 1 97.56 87 SER B CA 1
ATOM 2770 C C . SER B 1 87 ? -5.98 2.459 8.984 1 97.56 87 SER B C 1
ATOM 2772 O O . SER B 1 87 ? -6.02 1.279 9.336 1 97.56 87 SER B O 1
ATOM 2774 N N . ASP B 1 88 ? -5.586 3.363 9.742 1 95.94 88 ASP B N 1
ATOM 2775 C CA . ASP B 1 88 ? -5.219 3.098 11.125 1 95.94 88 ASP B CA 1
ATOM 2776 C C . ASP B 1 88 ? -6.461 2.932 12 1 95.94 88 ASP B C 1
ATOM 2778 O O . ASP B 1 88 ? -7.582 3.172 11.547 1 95.94 88 ASP B O 1
ATOM 2782 N N . VAL B 1 89 ? -6.254 2.428 13.227 1 95.88 89 VAL B N 1
ATOM 2783 C CA . VAL B 1 89 ? -7.363 2.186 14.148 1 95.88 89 VAL B CA 1
ATOM 2784 C C . VAL B 1 89 ? -7.496 3.359 15.117 1 95.88 89 VAL B C 1
ATOM 2786 O O . VAL B 1 89 ? -6.504 3.824 15.68 1 95.88 89 VAL B O 1
ATOM 2789 N N . ASP B 1 90 ? -8.719 3.855 15.242 1 94.81 90 ASP B N 1
ATOM 2790 C CA . ASP B 1 90 ? -8.945 4.934 16.203 1 94.81 90 ASP B CA 1
ATOM 2791 C C . ASP B 1 90 ? -9.211 4.379 17.594 1 94.81 90 ASP B C 1
ATOM 2793 O O . ASP B 1 90 ? -9.078 3.176 17.828 1 94.81 90 ASP B O 1
ATOM 2797 N N . GLY B 1 91 ? -9.508 5.262 18.578 1 91.75 91 GLY B N 1
ATOM 2798 C CA . GLY B 1 91 ? -9.695 4.863 19.969 1 91.75 91 GLY B CA 1
ATOM 2799 C C . GLY B 1 91 ? -10.844 3.893 20.156 1 91.75 91 GLY B C 1
ATOM 2800 O O . GLY B 1 91 ? -10.875 3.158 21.156 1 91.75 91 GLY B O 1
ATOM 2801 N N . ALA B 1 92 ? -11.75 3.85 19.281 1 95.44 92 ALA B N 1
ATOM 2802 C CA . ALA B 1 92 ? -12.914 2.969 19.375 1 95.44 92 ALA B CA 1
ATOM 2803 C C . ALA B 1 92 ? -12.695 1.689 18.578 1 95.44 92 ALA B C 1
ATOM 2805 O O . ALA B 1 92 ? -13.602 0.861 18.453 1 95.44 92 ALA B O 1
ATOM 2806 N N . GLY B 1 93 ? -11.547 1.54 17.953 1 95.62 93 GLY B N 1
ATOM 2807 C CA . GLY B 1 93 ? -11.25 0.337 17.188 1 95.62 93 GLY B CA 1
ATOM 2808 C C . GLY B 1 93 ? -11.719 0.409 15.75 1 95.62 93 GLY B C 1
ATOM 2809 O O . GLY B 1 93 ? -11.742 -0.604 15.047 1 95.62 93 GLY B O 1
ATOM 2810 N N . ILE B 1 94 ? -12.117 1.573 15.344 1 97 94 ILE B N 1
ATOM 2811 C CA . ILE B 1 94 ? -12.625 1.767 13.992 1 97 94 ILE B CA 1
ATOM 2812 C C . ILE B 1 94 ? -11.5 2.262 13.086 1 97 94 ILE B C 1
ATOM 2814 O O . ILE B 1 94 ? -10.773 3.193 13.438 1 97 94 ILE B O 1
ATOM 2818 N N . ARG B 1 95 ? -11.367 1.643 11.914 1 97.19 95 ARG B N 1
ATOM 2819 C CA . ARG B 1 95 ? -10.297 2.006 10.992 1 97.19 95 ARG B CA 1
ATOM 2820 C C . ARG B 1 95 ? -10.672 3.24 10.172 1 97.19 95 ARG B C 1
ATOM 2822 O O . ARG B 1 95 ? -11.82 3.383 9.75 1 97.19 95 ARG B O 1
ATOM 2829 N N . LYS B 1 96 ? -9.742 4.117 10 1 97.5 96 LYS B N 1
ATOM 2830 C CA . LYS B 1 96 ? -9.859 5.289 9.141 1 97.5 96 LYS B CA 1
ATOM 2831 C C . LYS B 1 96 ? -8.484 5.879 8.828 1 97.5 96 LYS B C 1
ATOM 2833 O O . LYS B 1 96 ? -7.48 5.477 9.414 1 97.5 96 LYS B O 1
ATOM 2838 N N . SER B 1 97 ? -8.43 6.68 7.785 1 97.88 97 SER B N 1
ATOM 2839 C CA . SER B 1 97 ? -7.18 7.371 7.496 1 97.88 97 SER B CA 1
ATOM 2840 C C . SER B 1 97 ? -6.824 8.359 8.602 1 97.88 97 SER B C 1
ATOM 2842 O O . SER B 1 97 ? -7.695 8.789 9.359 1 97.88 97 SER B O 1
ATOM 2844 N N . HIS B 1 98 ? -5.547 8.703 8.703 1 96 98 HIS B N 1
ATOM 2845 C CA . HIS B 1 98 ? -5.117 9.711 9.656 1 96 98 HIS B CA 1
ATOM 2846 C C . HIS B 1 98 ? -5.781 11.055 9.375 1 96 98 HIS B C 1
ATOM 2848 O O . HIS B 1 98 ? -6.109 11.797 10.305 1 96 98 HIS B O 1
ATOM 2854 N N . TYR B 1 99 ? -6.047 11.375 8.141 1 97.88 99 TYR B N 1
ATOM 2855 C CA . TYR B 1 99 ? -6.766 12.586 7.762 1 97.88 99 TYR B CA 1
ATOM 2856 C C . TYR B 1 99 ? -8.18 12.578 8.32 1 97.88 99 TYR B C 1
ATOM 2858 O O . TYR B 1 99 ? -8.625 13.562 8.914 1 97.88 99 TYR B O 1
ATOM 2866 N N . GLU B 1 100 ? -8.844 11.453 8.164 1 98.38 100 GLU B N 1
ATOM 2867 C CA . GLU B 1 100 ? -10.203 11.336 8.688 1 98.38 100 GLU B CA 1
ATOM 2868 C C . GLU B 1 100 ? -10.219 11.414 10.211 1 98.38 100 GLU B C 1
ATOM 2870 O O . GLU B 1 100 ? -11.133 12.008 10.789 1 98.38 100 GLU B O 1
ATOM 2875 N N . MET B 1 101 ? -9.25 10.852 10.836 1 97.5 101 MET B N 1
ATOM 2876 C CA . MET B 1 101 ? -9.148 10.945 12.289 1 97.5 101 MET B CA 1
ATOM 2877 C C . MET B 1 101 ? -8.961 12.391 12.727 1 97.5 101 MET B C 1
ATOM 2879 O O . MET B 1 101 ? -9.555 12.82 13.719 1 97.5 101 MET B O 1
ATOM 2883 N N . TYR B 1 102 ? -8.125 13.086 11.961 1 97.56 102 TYR B N 1
ATOM 2884 C CA . TYR B 1 102 ? -7.867 14.484 12.289 1 97.56 102 TYR B CA 1
ATOM 2885 C C . TYR B 1 102 ? -9.141 15.312 12.148 1 97.56 102 TYR B C 1
ATOM 2887 O O . TYR B 1 102 ? -9.43 16.156 13 1 97.56 102 TYR B O 1
ATOM 2895 N N . LEU B 1 103 ? -9.922 15.078 11.086 1 98.62 103 LEU B N 1
ATOM 2896 C CA . LEU B 1 103 ? -11.172 15.789 10.875 1 98.62 103 LEU B CA 1
ATOM 2897 C C . LEU B 1 103 ? -12.148 15.531 12.023 1 98.62 103 LEU B C 1
ATOM 2899 O O . LEU B 1 103 ? -12.82 16.453 12.492 1 98.62 103 LEU B O 1
ATOM 2903 N N . GLU B 1 104 ? -12.227 14.312 12.445 1 98.25 104 GLU B N 1
ATOM 2904 C CA . GLU B 1 104 ? -13.102 13.977 13.562 1 98.25 104 GLU B CA 1
ATOM 2905 C C . GLU B 1 104 ? -12.664 14.68 14.836 1 98.25 104 GLU B C 1
ATOM 2907 O O . GLU B 1 104 ? -13.5 15.102 15.641 1 98.25 104 GLU B O 1
ATOM 2912 N N . ALA B 1 105 ? -11.352 14.695 15.031 1 97.75 105 ALA B N 1
ATOM 2913 C CA . ALA B 1 105 ? -10.82 15.414 16.188 1 97.75 105 ALA B CA 1
ATOM 2914 C C . ALA B 1 105 ? -11.188 16.891 16.141 1 97.75 105 ALA B C 1
ATOM 2916 O O . ALA B 1 105 ? -11.531 17.484 17.156 1 97.75 105 ALA B O 1
ATOM 2917 N N . MET B 1 106 ? -11.141 17.516 14.93 1 98.56 106 MET B N 1
ATOM 2918 C CA . MET B 1 106 ? -11.562 18.906 14.75 1 98.56 106 MET B CA 1
ATOM 2919 C C . MET B 1 106 ? -13.039 19.078 15.102 1 98.56 106 MET B C 1
ATOM 2921 O O . MET B 1 106 ? -13.398 20 15.828 1 98.56 106 MET B O 1
ATOM 2925 N N . ASP B 1 107 ? -13.82 18.172 14.633 1 98.5 107 ASP B N 1
ATOM 2926 C CA . ASP B 1 107 ? -15.25 18.234 14.898 1 98.5 107 ASP B CA 1
ATOM 2927 C C . ASP B 1 107 ? -15.531 18.125 16.406 1 98.5 107 ASP B C 1
ATOM 2929 O O . ASP B 1 107 ? -16.359 18.859 16.938 1 98.5 107 ASP B O 1
ATOM 2933 N N . GLN B 1 108 ? -14.875 17.25 17.016 1 97.81 108 GLN B N 1
ATOM 2934 C CA . GLN B 1 108 ? -15.117 17.016 18.438 1 97.81 108 GLN B CA 1
ATOM 2935 C C . GLN B 1 108 ? -14.852 18.281 19.25 1 97.81 108 GLN B C 1
ATOM 2937 O O . GLN B 1 108 ? -15.578 18.594 20.203 1 97.81 108 GLN B O 1
ATOM 2942 N N . CYS B 1 109 ? -13.781 19.047 18.938 1 97 109 CYS B N 1
ATOM 2943 C CA . CYS B 1 109 ? -13.414 20.203 19.75 1 97 109 CYS B CA 1
ATOM 2944 C C . CYS B 1 109 ? -14.125 21.453 19.266 1 97 109 CYS B C 1
ATOM 2946 O O . CYS B 1 109 ? -13.992 22.516 19.859 1 97 109 CYS B O 1
ATOM 2948 N N . GLY B 1 110 ? -14.82 21.312 18.125 1 98.06 110 GLY B N 1
ATOM 2949 C CA . GLY B 1 110 ? -15.609 22.422 17.609 1 98.06 110 GLY B CA 1
ATOM 2950 C C . GLY B 1 110 ? -14.844 23.281 16.625 1 98.06 110 GLY B C 1
ATOM 2951 O O . GLY B 1 110 ? -15.273 24.391 16.312 1 98.06 110 GLY B O 1
ATOM 2952 N N . ALA B 1 111 ? -13.688 22.812 16.188 1 98.38 111 ALA B N 1
ATOM 2953 C CA . ALA B 1 111 ? -12.984 23.531 15.133 1 98.38 111 ALA B CA 1
ATOM 2954 C C . ALA B 1 111 ? -13.781 23.516 13.828 1 98.38 111 ALA B C 1
ATOM 2956 O O . ALA B 1 111 ? -14.336 22.484 13.445 1 98.38 111 ALA B O 1
ATOM 2957 N N . ASP B 1 112 ? -13.836 24.688 13.203 1 98.25 112 ASP B N 1
ATOM 2958 C CA . ASP B 1 112 ? -14.617 24.812 11.977 1 98.25 112 ASP B CA 1
ATOM 2959 C C . ASP B 1 112 ? -14.008 23.984 10.844 1 98.25 112 ASP B C 1
ATOM 2961 O O . ASP B 1 112 ? -12.883 24.25 10.406 1 98.25 112 ASP B O 1
ATOM 2965 N N . THR B 1 113 ? -14.719 22.969 10.32 1 98.62 113 THR B N 1
ATOM 2966 C CA . THR B 1 113 ? -14.234 22.109 9.258 1 98.62 113 THR B CA 1
ATOM 2967 C C . THR B 1 113 ? -14.883 22.453 7.926 1 98.62 113 THR B C 1
ATOM 2969 O O . THR B 1 113 ? -14.719 21.734 6.934 1 98.62 113 THR B O 1
ATOM 2972 N N . THR B 1 114 ? -15.633 23.531 7.844 1 98.56 114 THR B N 1
ATOM 2973 C CA . THR B 1 114 ? -16.344 23.922 6.633 1 98.56 114 THR B CA 1
ATOM 2974 C C . THR B 1 114 ? -15.359 24.219 5.504 1 98.56 114 THR B C 1
ATOM 2976 O O . THR B 1 114 ? -15.539 23.75 4.379 1 98.56 114 THR B O 1
ATOM 2979 N N . ALA B 1 115 ? -14.328 24.938 5.812 1 98.56 115 ALA B N 1
ATOM 2980 C CA . ALA B 1 115 ? -13.375 25.375 4.789 1 98.56 115 ALA B CA 1
ATOM 2981 C C . ALA B 1 115 ? -12.664 24.172 4.172 1 98.56 115 ALA B C 1
ATOM 2983 O O . ALA B 1 115 ? -12.547 24.062 2.947 1 98.56 115 ALA B O 1
ATOM 2984 N N . ILE B 1 116 ? -12.195 23.25 4.977 1 98.81 116 ILE B N 1
ATOM 2985 C CA . ILE B 1 116 ? -11.453 22.109 4.449 1 98.81 116 ILE B CA 1
ATOM 2986 C C . ILE B 1 116 ? -12.391 21.203 3.639 1 98.81 116 ILE B C 1
ATOM 2988 O O . ILE B 1 116 ? -12 20.656 2.605 1 98.81 116 ILE B O 1
ATOM 2992 N N . HIS B 1 117 ? -13.633 21.078 4.094 1 98.75 117 HIS B N 1
ATOM 2993 C CA . HIS B 1 117 ? -14.594 20.281 3.33 1 98.75 117 HIS B CA 1
ATOM 2994 C C . HIS B 1 117 ? -14.883 20.938 1.98 1 98.75 117 HIS B C 1
ATOM 2996 O O . HIS B 1 117 ? -14.977 20.234 0.962 1 98.75 117 HIS B O 1
ATOM 3002 N N . LYS B 1 118 ? -15.062 22.219 1.971 1 98.75 118 LYS B N 1
ATOM 3003 C CA . LYS B 1 118 ? -15.281 22.953 0.724 1 98.75 118 LYS B CA 1
ATOM 3004 C C . LYS B 1 118 ? -14.07 22.828 -0.201 1 98.75 118 LYS B C 1
ATOM 3006 O O . LYS B 1 118 ? -14.227 22.656 -1.412 1 98.75 118 LYS B O 1
ATOM 3011 N N . PHE B 1 119 ? -12.883 22.953 0.356 1 98.88 119 PHE B N 1
ATOM 3012 C CA . PHE B 1 119 ? -11.648 22.797 -0.396 1 98.88 119 PHE B CA 1
ATOM 3013 C C . PHE B 1 119 ? -11.594 21.453 -1.101 1 98.88 119 PHE B C 1
ATOM 3015 O O . PHE B 1 119 ? -11.359 21.391 -2.309 1 98.88 119 PHE B O 1
ATOM 3022 N N . ILE B 1 120 ? -11.844 20.391 -0.353 1 98.81 120 ILE B N 1
ATOM 3023 C CA . ILE B 1 120 ? -11.758 19.016 -0.872 1 98.81 120 ILE B CA 1
ATOM 3024 C C . ILE B 1 120 ? -12.805 18.828 -1.968 1 98.81 120 ILE B C 1
ATOM 3026 O O . ILE B 1 120 ? -12.5 18.281 -3.033 1 98.81 120 ILE B O 1
ATOM 3030 N N . SER B 1 121 ? -14.008 19.281 -1.721 1 98.62 121 SER B N 1
ATOM 3031 C CA . SER B 1 121 ? -15.086 19.156 -2.693 1 98.62 121 SER B CA 1
ATOM 3032 C C . SER B 1 121 ? -14.758 19.875 -3.994 1 98.62 121 SER B C 1
ATOM 3034 O O . SER B 1 121 ? -14.922 19.312 -5.082 1 98.62 121 SER B O 1
ATOM 3036 N N . ALA B 1 122 ? -14.289 21.078 -3.879 1 98.75 122 ALA B N 1
ATOM 3037 C CA . ALA B 1 122 ? -13.938 21.875 -5.055 1 98.75 122 ALA B CA 1
ATOM 3038 C C . ALA B 1 122 ? -12.781 21.234 -5.816 1 98.75 122 ALA B C 1
ATOM 3040 O O . ALA B 1 122 ? -12.766 21.234 -7.051 1 98.75 122 ALA B O 1
ATOM 3041 N N . LEU B 1 123 ? -11.805 20.766 -5.062 1 98.81 123 LEU B N 1
ATOM 3042 C CA . LEU B 1 123 ? -10.656 20.141 -5.699 1 98.81 123 LEU B CA 1
ATOM 3043 C C . LEU B 1 123 ? -11.078 18.906 -6.477 1 98.81 123 LEU B C 1
ATOM 3045 O O . LEU B 1 123 ? -10.625 18.688 -7.605 1 98.81 123 LEU B O 1
ATOM 3049 N N . LYS B 1 124 ? -11.93 18.094 -5.941 1 98 124 LYS B N 1
ATOM 3050 C CA . LYS B 1 124 ? -12.438 16.906 -6.621 1 98 124 LYS B CA 1
ATOM 3051 C C . LYS B 1 124 ? -13.172 17.281 -7.902 1 98 124 LYS B C 1
ATOM 3053 O O . LYS B 1 124 ? -13.07 16.578 -8.914 1 98 124 LYS B O 1
ATOM 3058 N N . GLU B 1 125 ? -13.867 18.328 -7.84 1 97.94 125 GLU B N 1
ATOM 3059 C CA . GLU B 1 125 ? -14.711 18.75 -8.953 1 97.94 125 GLU B CA 1
ATOM 3060 C C . GLU B 1 125 ? -13.883 19.391 -10.062 1 97.94 125 GLU B C 1
ATOM 3062 O O . GLU B 1 125 ? -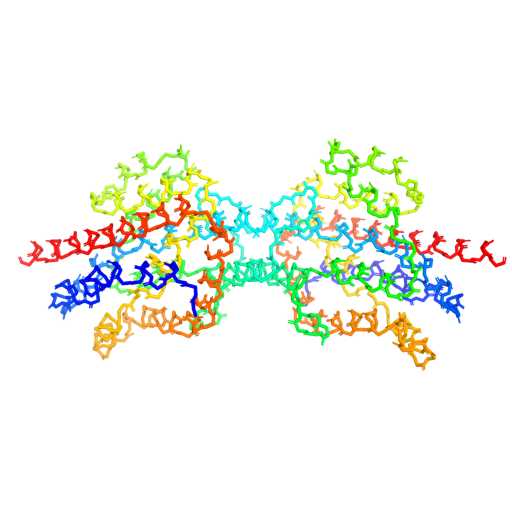14.133 19.156 -11.25 1 97.94 125 GLU B O 1
ATOM 3067 N N . THR B 1 126 ? -12.883 20.188 -9.672 1 98.06 126 THR B N 1
ATOM 3068 C CA . THR B 1 126 ? -12.258 21.047 -10.656 1 98.06 126 THR B CA 1
ATOM 3069 C C . THR B 1 126 ? -10.859 20.562 -11 1 98.06 126 THR B C 1
ATOM 3071 O O . THR B 1 126 ? -10.273 20.984 -12 1 98.06 126 THR B O 1
ATOM 3074 N N . ASN B 1 127 ? -10.352 19.844 -10.109 1 97.44 127 ASN B N 1
ATOM 3075 C CA . ASN B 1 127 ? -8.961 19.406 -10.219 1 97.44 127 ASN B CA 1
ATOM 3076 C C . ASN B 1 127 ? -8 20.594 -10.266 1 97.44 127 ASN B C 1
ATOM 3078 O O . ASN B 1 127 ? -6.957 20.531 -10.914 1 97.44 127 ASN B O 1
ATOM 3082 N N . SER B 1 128 ? -8.367 21.656 -9.609 1 98.44 128 SER B N 1
ATOM 3083 C CA . SER B 1 128 ? -7.574 22.875 -9.562 1 98.44 128 SER B CA 1
ATOM 3084 C C . SER B 1 128 ? -7.379 23.359 -8.133 1 98.44 128 SER B C 1
ATOM 3086 O O . SER B 1 128 ? -8.344 23.734 -7.461 1 98.44 128 SER B O 1
ATOM 3088 N N . LEU B 1 129 ? -6.129 23.406 -7.727 1 98.62 129 LEU B N 1
ATOM 3089 C CA . LEU B 1 129 ? -5.82 23.906 -6.395 1 98.62 129 LEU B CA 1
ATOM 3090 C C . LEU B 1 129 ? -6.277 25.359 -6.242 1 98.62 129 LEU B C 1
ATOM 3092 O O . LEU B 1 129 ? -6.871 25.719 -5.227 1 98.62 129 LEU B O 1
ATOM 3096 N N . THR B 1 130 ? -6.047 26.109 -7.285 1 98.5 130 THR B N 1
ATOM 3097 C CA . THR B 1 130 ? -6.414 27.516 -7.262 1 98.5 130 THR B CA 1
ATOM 3098 C C . THR B 1 130 ? -7.922 27.688 -7.074 1 98.5 130 THR B C 1
ATOM 3100 O O . THR B 1 130 ? -8.367 28.469 -6.238 1 98.5 130 THR B O 1
ATOM 3103 N N . ALA B 1 131 ? -8.68 26.906 -7.809 1 98.69 131 ALA B N 1
ATOM 3104 C CA . ALA B 1 131 ? -10.141 26.969 -7.68 1 98.69 131 ALA B CA 1
ATOM 3105 C C . ALA B 1 131 ? -10.578 26.516 -6.293 1 98.69 131 ALA B C 1
ATOM 3107 O O . ALA B 1 131 ? -11.508 27.094 -5.711 1 98.69 131 ALA B O 1
ATOM 3108 N N . ALA B 1 132 ? -9.938 25.531 -5.762 1 98.88 132 ALA B N 1
ATOM 3109 C CA . ALA B 1 132 ? -10.281 25.016 -4.441 1 98.88 132 ALA B CA 1
ATOM 3110 C C . ALA B 1 132 ? -9.961 26.031 -3.348 1 98.88 132 ALA B C 1
ATOM 3112 O O . ALA B 1 132 ? -10.742 26.203 -2.41 1 98.88 132 ALA B O 1
ATOM 3113 N N . TYR B 1 133 ? -8.805 26.734 -3.514 1 98.81 133 TYR B N 1
ATOM 3114 C CA . TYR B 1 133 ? -8.43 27.781 -2.564 1 98.81 133 TYR B CA 1
ATOM 3115 C C . TYR B 1 133 ? -9.492 28.875 -2.523 1 98.81 133 TYR B C 1
ATOM 3117 O O . TYR B 1 133 ? -9.891 29.328 -1.444 1 98.81 133 TYR B O 1
ATOM 3125 N N . GLN B 1 134 ? -9.898 29.25 -3.641 1 98.5 134 GLN B N 1
ATOM 3126 C CA . GLN B 1 134 ? -10.859 30.344 -3.756 1 98.5 134 GLN B CA 1
ATOM 3127 C C . GLN B 1 134 ? -12.219 29.953 -3.186 1 98.5 134 GLN B C 1
ATOM 3129 O O . GLN B 1 134 ? -12.836 30.719 -2.443 1 98.5 134 GLN B O 1
ATOM 3134 N N . ALA B 1 135 ? -12.648 28.797 -3.518 1 98.44 135 ALA B N 1
ATOM 3135 C CA . ALA B 1 135 ? -13.953 28.312 -3.061 1 98.44 135 ALA B CA 1
ATOM 3136 C C . ALA B 1 135 ? -14 28.219 -1.539 1 98.44 135 ALA B C 1
ATOM 3138 O O . ALA B 1 135 ? -15.039 28.469 -0.925 1 98.44 135 ALA B O 1
ATOM 3139 N N . ALA B 1 136 ? -12.891 27.906 -0.917 1 98.62 136 ALA B N 1
ATOM 3140 C CA . ALA B 1 136 ? -12.883 27.562 0.503 1 98.62 136 ALA B CA 1
ATOM 3141 C C . ALA B 1 136 ? -12.359 28.734 1.343 1 98.62 136 ALA B C 1
ATOM 3143 O O . ALA B 1 136 ? -12.516 28.734 2.566 1 98.62 136 ALA B O 1
ATOM 3144 N N . GLY B 1 137 ? -11.773 29.734 0.729 1 98.25 137 GLY B N 1
ATOM 3145 C CA . GLY B 1 137 ? -11.156 30.828 1.473 1 98.25 137 GLY B CA 1
ATOM 3146 C C . GLY B 1 137 ? -9.969 30.391 2.307 1 98.25 137 GLY B C 1
ATOM 3147 O O . GLY B 1 137 ? -9.875 30.719 3.49 1 98.25 137 GLY B O 1
ATOM 3148 N N . VAL B 1 138 ? -9.125 29.578 1.709 1 98.56 138 VAL B N 1
ATOM 3149 C CA . VAL B 1 138 ? -7.969 29.047 2.418 1 98.56 138 VAL B CA 1
ATOM 3150 C C . VAL B 1 138 ? -6.973 30.156 2.705 1 98.56 138 VAL B C 1
ATOM 3152 O O . VAL B 1 138 ? -6.68 30.984 1.828 1 98.56 138 VAL B O 1
ATOM 3155 N N . PRO B 1 139 ? -6.43 30.234 3.963 1 97.88 139 PRO B N 1
ATOM 3156 C CA . PRO B 1 139 ? -5.441 31.266 4.277 1 97.88 139 PRO B CA 1
ATOM 3157 C C . PRO B 1 139 ? -4.195 31.188 3.396 1 97.88 139 PRO B C 1
ATOM 3159 O O . PRO B 1 139 ? -3.795 30.094 2.994 1 97.88 139 PRO B O 1
ATOM 3162 N N . ALA B 1 140 ? -3.543 32.281 3.182 1 98.19 140 ALA B N 1
ATOM 3163 C CA . ALA B 1 140 ? -2.43 32.406 2.244 1 98.19 140 ALA B CA 1
ATOM 3164 C C . ALA B 1 140 ? -1.292 31.453 2.631 1 98.19 140 ALA B C 1
ATOM 3166 O O . ALA B 1 140 ? -0.698 30.797 1.771 1 98.19 140 ALA B O 1
ATOM 3167 N N . GLU B 1 141 ? -0.976 31.422 3.951 1 98.5 141 GLU B N 1
ATOM 3168 C CA . GLU B 1 141 ? 0.144 30.594 4.406 1 98.5 141 GLU B CA 1
ATOM 3169 C C . GLU B 1 141 ? -0.13 29.109 4.184 1 98.5 141 GLU B C 1
ATOM 3171 O O . GLU B 1 141 ? 0.781 28.344 3.857 1 98.5 141 GLU B O 1
ATOM 3176 N N . ALA B 1 142 ? -1.387 28.688 4.34 1 98.69 142 ALA B N 1
ATOM 3177 C CA . ALA B 1 142 ? -1.764 27.297 4.078 1 98.69 142 ALA B CA 1
ATOM 3178 C C . ALA B 1 142 ? -1.715 27 2.584 1 98.69 142 ALA B C 1
ATOM 3180 O O . ALA B 1 142 ? -1.265 25.922 2.18 1 98.69 142 ALA B O 1
ATOM 3181 N N . ARG B 1 143 ? -2.092 27.953 1.739 1 98.81 143 ARG B N 1
ATOM 3182 C CA . ARG B 1 143 ? -2.023 27.781 0.292 1 98.81 143 ARG B CA 1
ATOM 3183 C C . ARG B 1 143 ? -0.584 27.578 -0.169 1 98.81 143 ARG B C 1
ATOM 3185 O O . ARG B 1 143 ? -0.302 26.688 -0.966 1 98.81 143 ARG B O 1
ATOM 3192 N N . GLU B 1 144 ? 0.222 28.438 0.358 1 98.75 144 GLU B N 1
ATOM 3193 C CA . GLU B 1 144 ? 1.629 28.375 -0.03 1 98.75 144 GLU B CA 1
ATOM 3194 C C . GLU B 1 144 ? 2.256 27.047 0.372 1 98.75 144 GLU B C 1
ATOM 3196 O O . GLU B 1 144 ? 3.057 26.469 -0.376 1 98.75 144 GLU B O 1
ATOM 3201 N N . PHE B 1 145 ? 1.905 26.562 1.527 1 98.75 145 PHE B N 1
ATOM 3202 C CA . PHE B 1 145 ? 2.391 25.281 2.014 1 98.75 145 PHE B CA 1
ATOM 3203 C C . PHE B 1 145 ? 1.967 24.156 1.08 1 98.75 145 PHE B C 1
ATOM 3205 O O . PHE B 1 145 ? 2.801 23.359 0.641 1 98.75 145 PHE B O 1
ATOM 3212 N N . VAL B 1 146 ? 0.686 24.109 0.71 1 98.88 146 VAL B N 1
ATOM 3213 C CA . VAL B 1 146 ? 0.138 23.062 -0.151 1 98.88 146 VAL B CA 1
ATOM 3214 C C . VAL B 1 146 ? 0.72 23.203 -1.557 1 98.88 146 VAL B C 1
ATOM 3216 O O . VAL B 1 146 ? 1.092 22.203 -2.178 1 98.88 146 VAL B O 1
ATOM 3219 N N . ASP B 1 147 ? 0.832 24.453 -2.006 1 98.88 147 ASP B N 1
ATOM 3220 C CA . ASP B 1 147 ? 1.408 24.688 -3.326 1 98.88 147 ASP B CA 1
ATOM 3221 C C . ASP B 1 147 ? 2.83 24.141 -3.41 1 98.88 147 ASP B C 1
ATOM 3223 O O . ASP B 1 147 ? 3.215 23.547 -4.426 1 98.88 147 ASP B O 1
ATOM 3227 N N . PHE B 1 148 ? 3.57 24.359 -2.42 1 98.81 148 PHE B N 1
ATOM 3228 C CA . PHE B 1 148 ? 4.938 23.859 -2.404 1 98.81 148 PHE B CA 1
ATOM 3229 C C . PHE B 1 148 ? 4.957 22.328 -2.465 1 98.81 148 PHE B C 1
ATOM 3231 O O . PHE B 1 148 ? 5.738 21.75 -3.215 1 98.81 148 PHE B O 1
ATOM 3238 N N . THR B 1 149 ? 4.113 21.688 -1.654 1 98.75 149 THR B N 1
ATOM 3239 C CA . THR B 1 149 ? 4.027 20.234 -1.657 1 98.75 149 THR B CA 1
ATOM 3240 C C . THR B 1 149 ? 3.748 19.703 -3.062 1 98.75 149 THR B C 1
ATOM 3242 O O . THR B 1 149 ? 4.422 18.797 -3.535 1 98.75 149 THR B O 1
ATOM 3245 N N . PHE B 1 150 ? 2.816 20.297 -3.744 1 98.88 150 PHE B N 1
ATOM 3246 C CA . PHE B 1 150 ? 2.43 19.797 -5.059 1 98.88 150 PHE B CA 1
ATOM 3247 C C . PHE B 1 150 ? 3.471 20.172 -6.105 1 98.88 150 PHE B C 1
ATOM 3249 O O . PHE B 1 150 ? 3.631 19.469 -7.105 1 98.88 150 PHE B O 1
ATOM 3256 N N . LYS B 1 151 ? 4.207 21.266 -5.84 1 98.75 151 LYS B N 1
ATOM 3257 C CA . LYS B 1 151 ? 5.359 21.547 -6.688 1 98.75 151 LYS B CA 1
ATOM 3258 C C . LYS B 1 151 ? 6.383 20.422 -6.609 1 98.75 151 LYS B C 1
ATOM 3260 O O . LYS B 1 151 ? 6.918 19.984 -7.633 1 98.75 151 LYS B O 1
ATOM 3265 N N . VAL B 1 152 ? 6.664 19.953 -5.426 1 98.75 152 VAL B N 1
ATOM 3266 C CA . VAL B 1 152 ? 7.59 18.844 -5.219 1 98.75 152 VAL B CA 1
ATOM 3267 C C . VAL B 1 152 ? 7.055 17.594 -5.906 1 98.75 152 VAL B C 1
ATOM 3269 O O . VAL B 1 152 ? 7.793 16.906 -6.609 1 98.75 152 VAL B O 1
ATOM 3272 N N . ILE B 1 153 ? 5.75 17.281 -5.738 1 98.75 153 ILE B N 1
ATOM 3273 C CA . ILE B 1 153 ? 5.102 16.125 -6.336 1 98.75 153 ILE B CA 1
ATOM 3274 C C . ILE B 1 153 ? 5.215 16.188 -7.859 1 98.75 153 ILE B C 1
ATOM 3276 O O . ILE B 1 153 ? 5.555 15.203 -8.508 1 98.75 153 ILE B O 1
ATOM 3280 N N . ASP B 1 154 ? 5.074 17.375 -8.438 1 98.19 154 ASP B N 1
ATOM 3281 C CA . ASP B 1 154 ? 5 17.562 -9.883 1 98.19 154 ASP B CA 1
ATOM 3282 C C . ASP B 1 154 ? 6.387 17.516 -10.516 1 98.19 154 ASP B C 1
ATOM 3284 O O . ASP B 1 154 ? 6.512 17.391 -11.734 1 98.19 154 ASP B O 1
ATOM 3288 N N . SER B 1 155 ? 7.355 17.656 -9.68 1 97.12 155 SER B N 1
ATOM 3289 C CA . SER B 1 155 ? 8.711 17.5 -10.211 1 97.12 155 SER B CA 1
ATOM 3290 C C . SER B 1 155 ? 8.938 16.094 -10.758 1 97.12 155 SER B C 1
ATOM 3292 O O . SER B 1 155 ? 9.828 15.883 -11.586 1 97.12 155 SER B O 1
ATOM 3294 N N . LYS B 1 156 ? 8.281 15.117 -10.242 1 97 156 LYS B N 1
ATOM 3295 C CA . LYS B 1 156 ? 8.383 13.695 -10.586 1 97 156 LYS B CA 1
ATOM 3296 C C . LYS B 1 156 ? 9.781 13.156 -10.297 1 97 156 LYS B C 1
ATOM 3298 O O . LYS B 1 156 ? 10.227 12.203 -10.938 1 97 156 LYS B O 1
ATOM 3303 N N . GLU B 1 157 ? 10.484 13.906 -9.414 1 98.06 157 GLU B N 1
ATOM 3304 C CA . GLU B 1 157 ? 11.812 13.477 -8.984 1 98.06 157 GLU B CA 1
ATOM 3305 C C . GLU B 1 157 ? 11.75 12.812 -7.605 1 98.06 157 GLU B C 1
ATOM 3307 O O . GLU B 1 157 ? 11.688 13.5 -6.586 1 98.06 157 GLU B O 1
ATOM 3312 N N . SER B 1 158 ? 11.969 11.547 -7.594 1 97.88 158 SER B N 1
ATOM 3313 C CA . SER B 1 158 ? 11.758 10.766 -6.379 1 97.88 158 SER B CA 1
ATOM 3314 C C . SER B 1 158 ? 12.719 11.195 -5.273 1 97.88 158 SER B C 1
ATOM 3316 O O . SER B 1 158 ? 12.375 11.164 -4.094 1 97.88 158 SER B O 1
ATOM 3318 N N . HIS B 1 159 ? 13.961 11.562 -5.648 1 98.12 159 HIS B N 1
ATOM 3319 C CA . HIS B 1 159 ? 14.914 11.961 -4.613 1 98.12 159 HIS B CA 1
ATOM 3320 C C . HIS B 1 159 ? 14.469 13.25 -3.932 1 98.12 159 HIS B C 1
ATOM 3322 O O . HIS B 1 159 ? 14.648 13.406 -2.721 1 98.12 159 HIS B O 1
ATOM 3328 N N . LEU B 1 160 ? 13.836 14.164 -4.656 1 98.62 160 LEU B N 1
ATOM 3329 C CA . LEU B 1 160 ? 13.312 15.391 -4.07 1 98.62 160 LEU B CA 1
ATOM 3330 C C . LEU B 1 160 ? 12.086 15.109 -3.211 1 98.62 160 LEU B C 1
ATOM 3332 O O . LEU B 1 160 ? 11.961 15.641 -2.105 1 98.62 160 LEU B O 1
ATOM 3336 N N . GLN B 1 161 ? 11.203 14.273 -3.75 1 98.69 161 GLN B N 1
ATOM 3337 C CA . GLN B 1 161 ? 10.031 13.875 -2.986 1 98.69 161 GLN B CA 1
ATOM 3338 C C . GLN B 1 161 ? 10.43 13.188 -1.684 1 98.69 161 GLN B C 1
ATOM 3340 O O . GLN B 1 161 ? 9.867 13.477 -0.625 1 98.69 161 GLN B O 1
ATOM 3345 N N . SER B 1 162 ? 11.398 12.336 -1.778 1 98.25 162 SER B N 1
ATOM 3346 C CA . SER B 1 162 ? 11.883 11.609 -0.608 1 98.25 162 SER B CA 1
ATOM 3347 C C . SER B 1 162 ? 12.5 12.562 0.412 1 98.25 162 SER B C 1
ATOM 3349 O O . SER B 1 162 ? 12.297 12.406 1.617 1 98.25 162 SER B O 1
ATOM 3351 N N . ALA B 1 163 ? 13.258 13.523 -0.023 1 98.12 163 ALA B N 1
ATOM 3352 C CA . ALA B 1 163 ? 13.898 14.484 0.876 1 98.12 163 ALA B CA 1
ATOM 3353 C C . ALA B 1 163 ? 12.852 15.305 1.627 1 98.12 163 ALA B C 1
ATOM 3355 O O . ALA B 1 163 ? 12.945 15.477 2.846 1 98.12 163 ALA B O 1
ATOM 3356 N N . ALA B 1 164 ? 11.891 15.812 0.887 1 98 164 ALA B N 1
ATOM 3357 C CA . ALA B 1 164 ? 10.812 16.578 1.514 1 98 164 ALA B CA 1
ATOM 3358 C C . ALA B 1 164 ? 10.062 15.727 2.539 1 98 164 ALA B C 1
ATOM 3360 O O . ALA B 1 164 ? 9.727 16.203 3.623 1 98 164 ALA B O 1
ATOM 3361 N N . PHE B 1 165 ? 9.852 14.5 2.188 1 97.62 165 PHE B N 1
ATOM 3362 C CA . PHE B 1 165 ? 9.172 13.555 3.062 1 97.62 165 PHE B CA 1
ATOM 3363 C C . PHE B 1 165 ? 10.016 13.266 4.305 1 97.62 165 PHE B C 1
ATOM 3365 O O . PHE B 1 165 ? 9.523 13.375 5.43 1 97.62 165 PHE B O 1
ATOM 3372 N N . THR B 1 166 ? 11.219 12.906 4.141 1 95.88 166 THR B N 1
ATOM 3373 C CA . THR B 1 166 ? 12.102 12.414 5.191 1 95.88 166 THR B CA 1
ATOM 3374 C C . THR B 1 166 ? 12.453 13.531 6.172 1 95.88 166 THR B C 1
ATOM 3376 O O . THR B 1 166 ? 12.352 13.352 7.387 1 95.88 166 THR B O 1
ATOM 3379 N N . PHE B 1 167 ? 12.766 14.672 5.676 1 94.38 167 PHE B N 1
ATOM 3380 C CA . PHE B 1 167 ? 13.289 15.734 6.52 1 94.38 167 PHE B CA 1
ATOM 3381 C C . PHE B 1 167 ? 12.219 16.781 6.805 1 94.38 167 PHE B C 1
ATOM 3383 O O . PHE B 1 167 ? 12.305 17.516 7.793 1 94.38 167 PHE B O 1
ATOM 3390 N N . GLY B 1 168 ? 11.227 16.812 5.977 1 93.19 168 GLY B N 1
ATOM 3391 C CA . GLY B 1 168 ? 10.273 17.906 6.074 1 93.19 168 GLY B CA 1
ATOM 3392 C C . GLY B 1 168 ? 8.961 17.5 6.715 1 93.19 168 GLY B C 1
ATOM 3393 O O . GLY B 1 168 ? 8.188 18.359 7.156 1 93.19 168 GLY B O 1
ATOM 3394 N N . ARG B 1 169 ? 8.664 16.25 6.691 1 90.06 169 ARG B N 1
ATOM 3395 C CA . ARG B 1 169 ? 7.352 15.828 7.164 1 90.06 169 ARG B CA 1
ATOM 3396 C C . ARG B 1 169 ? 7.48 14.812 8.297 1 90.06 169 ARG B C 1
ATOM 3398 O O . ARG B 1 169 ? 6.832 14.953 9.336 1 90.06 169 ARG B O 1
ATOM 3405 N N . GLU B 1 170 ? 8.406 13.898 8.078 1 74.19 170 GLU B N 1
ATOM 3406 C CA . GLU B 1 170 ? 8.562 12.828 9.047 1 74.19 170 GLU B CA 1
ATOM 3407 C C . GLU B 1 170 ? 9.156 13.352 10.359 1 74.19 170 GLU B C 1
ATOM 3409 O O . GLU B 1 170 ? 10.141 14.094 10.344 1 74.19 170 GLU B O 1
ATOM 3414 N N . ASP B 1 171 ? 8.594 13.211 11.539 1 66.31 171 ASP B N 1
ATOM 3415 C CA . ASP B 1 171 ? 9.117 13.445 12.883 1 66.31 171 ASP B CA 1
ATOM 3416 C C . ASP B 1 171 ? 9.227 14.945 13.172 1 66.31 171 ASP B C 1
ATOM 3418 O O . ASP B 1 171 ? 10.234 15.398 13.711 1 66.31 171 ASP B O 1
ATOM 3422 N N . LEU B 1 172 ? 8.25 15.703 12.727 1 74.06 172 LEU B N 1
ATOM 3423 C CA . LEU B 1 172 ? 8.391 17.141 12.961 1 74.06 172 LEU B CA 1
ATOM 3424 C C . LEU B 1 172 ? 7.355 17.641 13.961 1 74.06 172 LEU B C 1
ATOM 3426 O O . LEU B 1 172 ? 7.242 18.844 14.195 1 74.06 172 LEU B O 1
ATOM 3430 N N . ILE B 1 173 ? 6.57 16.781 14.484 1 70.69 173 ILE B N 1
ATOM 3431 C CA . ILE B 1 173 ? 5.656 17.25 15.523 1 70.69 173 ILE B CA 1
ATOM 3432 C C . ILE B 1 173 ? 6.414 17.422 16.844 1 70.69 173 ILE B C 1
ATOM 3434 O O . ILE B 1 173 ? 6.832 16.438 17.453 1 70.69 173 ILE B O 1
ATOM 3438 N N . PRO B 1 174 ? 6.41 18.625 17.359 1 76.81 174 PRO B N 1
ATOM 3439 C CA . PRO B 1 174 ? 7.227 18.906 18.547 1 76.81 174 PRO B CA 1
ATOM 3440 C C . PRO B 1 174 ? 6.594 18.375 19.828 1 76.81 174 PRO B C 1
ATOM 3442 O O . PRO B 1 174 ? 5.363 18.359 19.953 1 76.81 174 PRO B O 1
ATOM 3445 N N . ASN B 1 175 ? 7.426 18.016 20.734 1 79.44 175 ASN B N 1
ATOM 3446 C CA . ASN B 1 175 ? 6.988 17.594 22.062 1 79.44 175 ASN B CA 1
ATOM 3447 C C . ASN B 1 175 ? 6.188 18.688 22.766 1 79.44 175 ASN B C 1
ATOM 3449 O O . ASN B 1 175 ? 5.242 18.391 23.5 1 79.44 175 ASN B O 1
ATOM 3453 N N . MET B 1 176 ? 6.516 19.859 22.484 1 79.44 176 MET B N 1
ATOM 3454 C CA . MET B 1 176 ? 5.82 21 23.078 1 79.44 176 MET B CA 1
ATOM 3455 C C . MET B 1 176 ? 4.348 21 22.703 1 79.44 176 MET B C 1
ATOM 3457 O O . MET B 1 176 ? 3.48 21.219 23.547 1 79.44 176 MET B O 1
ATOM 3461 N N . PHE B 1 177 ? 4.098 20.766 21.469 1 85.75 177 PHE B N 1
ATOM 3462 C CA . PHE B 1 177 ? 2.711 20.734 21 1 85.75 177 PHE B CA 1
ATOM 3463 C C . PHE B 1 177 ? 1.952 19.594 21.656 1 85.75 177 PHE B C 1
ATOM 3465 O O . PHE B 1 177 ? 0.813 19.766 22.094 1 85.75 177 PHE B O 1
ATOM 3472 N N . ILE B 1 178 ? 2.613 18.531 21.766 1 87.44 178 ILE B N 1
ATOM 3473 C CA . ILE B 1 178 ? 2.014 17.359 22.391 1 87.44 178 ILE B CA 1
ATOM 3474 C C . ILE B 1 178 ? 1.675 17.672 23.859 1 87.44 178 ILE B C 1
ATOM 3476 O O . ILE B 1 178 ? 0.592 17.328 24.328 1 87.44 178 ILE B O 1
ATOM 3480 N N . SER B 1 179 ? 2.547 18.344 24.453 1 86.94 179 SER B N 1
ATOM 3481 C CA . SER B 1 179 ? 2.332 18.734 25.844 1 86.94 179 SER B CA 1
ATOM 3482 C C . SER B 1 179 ? 1.169 19.719 25.984 1 86.94 179 SER B C 1
ATOM 3484 O O . SER B 1 179 ? 0.347 19.594 26.891 1 86.94 179 SER B O 1
ATOM 3486 N N . ILE B 1 180 ? 1.094 20.625 25.125 1 88.88 180 ILE B N 1
ATOM 3487 C CA . ILE B 1 180 ? 0.027 21.625 25.141 1 88.88 180 ILE B CA 1
ATOM 3488 C C . ILE B 1 180 ? -1.325 20.938 24.984 1 88.88 180 ILE B C 1
ATOM 3490 O O . ILE B 1 180 ? -2.254 21.188 25.75 1 88.88 180 ILE B O 1
ATOM 3494 N N . VAL B 1 181 ? -1.417 20.078 24.047 1 92.31 181 VAL B N 1
ATOM 3495 C CA . VAL B 1 181 ? -2.66 19.344 23.812 1 92.31 181 VAL B CA 1
ATOM 3496 C C . VAL B 1 181 ? -2.992 18.469 25.016 1 92.31 181 VAL B C 1
ATOM 3498 O O . VAL B 1 181 ? -4.152 18.375 25.422 1 92.31 181 VAL B O 1
ATOM 3501 N N . GLY B 1 182 ? -1.923 17.906 25.609 1 91.94 182 GLY B N 1
ATOM 3502 C CA . GLY B 1 182 ? -2.117 17.125 26.812 1 91.94 182 GLY B CA 1
ATOM 3503 C C . GLY B 1 182 ? -2.678 17.938 27.969 1 91.94 182 GLY B C 1
ATOM 3504 O O . GLY B 1 182 ? -3.617 17.516 28.641 1 91.94 182 GLY B O 1
ATOM 3505 N N . ASP B 1 183 ? -2.158 19.078 28.156 1 91.69 183 ASP B N 1
ATOM 3506 C CA . ASP B 1 183 ? -2.607 19.969 29.219 1 91.69 183 ASP B CA 1
ATOM 3507 C C . ASP B 1 183 ? -4.047 20.438 28.984 1 91.69 183 ASP B C 1
ATOM 3509 O O . ASP B 1 183 ? -4.859 20.438 29.906 1 91.69 183 ASP B O 1
ATOM 3513 N N . LEU B 1 184 ? -4.348 20.812 27.859 1 91.31 184 LEU B N 1
ATOM 3514 C CA . LEU B 1 184 ? -5.699 21.25 27.516 1 91.31 184 LEU B CA 1
ATOM 3515 C C . LEU B 1 184 ? -6.688 20.094 27.641 1 91.31 184 LEU B C 1
ATOM 3517 O O . LEU B 1 184 ? -7.824 20.281 28.078 1 91.31 184 LEU B O 1
ATOM 3521 N N . ASN B 1 185 ? -6.262 18.953 27.234 1 91.69 185 ASN B N 1
ATOM 3522 C CA . ASN B 1 185 ? -7.109 17.766 27.328 1 91.69 185 ASN B CA 1
ATOM 3523 C C . ASN B 1 185 ? -7.469 17.438 28.781 1 91.69 185 ASN B C 1
ATOM 3525 O O . ASN B 1 185 ? -8.555 16.922 29.047 1 91.69 185 ASN B O 1
ATOM 3529 N N . ARG B 1 186 ? -6.629 17.688 29.766 1 92.38 186 ARG B N 1
ATOM 3530 C CA . ARG B 1 186 ? -6.938 17.469 31.172 1 92.38 186 ARG B CA 1
ATOM 3531 C C . ARG B 1 186 ? -8.102 18.359 31.609 1 92.38 186 ARG B C 1
ATOM 3533 O O . ARG B 1 186 ? -8.906 17.953 32.438 1 92.38 186 ARG B O 1
ATOM 3540 N N . LYS B 1 187 ? -8.195 19.5 31 1 93.56 187 LYS B N 1
ATOM 3541 C CA . LYS B 1 187 ? -9.242 20.453 31.344 1 93.56 187 LYS B CA 1
ATOM 3542 C C . LYS B 1 187 ? -10.508 20.203 30.516 1 93.56 187 LYS B C 1
ATOM 3544 O O . LYS B 1 187 ? -11.617 20.438 31 1 93.56 187 LYS B O 1
ATOM 3549 N N . PHE B 1 188 ? -10.312 19.734 29.312 1 94.44 188 PHE B N 1
ATOM 3550 C CA . PHE B 1 188 ? -11.438 19.531 28.406 1 94.44 188 PHE B CA 1
ATOM 3551 C C . PHE B 1 188 ? -11.398 18.156 27.766 1 94.44 188 PHE B C 1
ATOM 3553 O O . PHE B 1 188 ? -11.391 18.031 26.547 1 94.44 188 PHE B O 1
ATOM 3560 N N . PRO B 1 189 ? -11.438 17.094 28.516 1 91.75 189 PRO B N 1
ATOM 3561 C CA . PRO B 1 189 ? -11.258 15.742 27.984 1 91.75 189 PRO B CA 1
ATOM 3562 C C . PRO B 1 189 ? -12.359 15.344 27 1 91.75 189 PRO B C 1
ATOM 3564 O O . PRO B 1 189 ? -12.102 14.586 26.062 1 91.75 189 PRO B O 1
ATOM 3567 N N . ASP B 1 190 ? -13.508 15.859 27.172 1 94.44 190 ASP B N 1
ATOM 3568 C CA . ASP B 1 190 ? -14.617 15.492 26.297 1 94.44 190 ASP B CA 1
ATOM 3569 C C . ASP B 1 190 ? -14.484 16.141 24.922 1 94.44 190 ASP B C 1
ATOM 3571 O O . ASP B 1 190 ? -15.117 15.711 23.969 1 94.44 190 ASP B O 1
ATOM 3575 N N . GLN B 1 191 ? -13.633 17.156 24.859 1 96.12 191 GLN B N 1
ATOM 3576 C CA . GLN B 1 191 ? -13.516 17.891 23.609 1 96.12 191 GLN B CA 1
ATOM 3577 C C . GLN B 1 191 ? -12.195 17.578 22.906 1 96.12 191 GLN B C 1
ATOM 3579 O O . GLN B 1 191 ? -12.047 17.828 21.703 1 96.12 191 GLN B O 1
ATOM 3584 N N . LEU B 1 192 ? -11.266 17 23.625 1 96.81 192 LEU B N 1
ATOM 3585 C CA . LEU B 1 192 ? -9.93 16.938 23.047 1 96.81 192 LEU B CA 1
ATOM 3586 C C . LEU B 1 192 ? -9.383 15.516 23.094 1 96.81 192 LEU B C 1
ATOM 3588 O O . LEU B 1 192 ? -8.219 15.281 22.75 1 96.81 192 LEU B O 1
ATOM 3592 N N . SER B 1 193 ? -10.172 14.539 23.422 1 96.44 193 SER B N 1
ATOM 3593 C CA . SER B 1 193 ? -9.695 13.164 23.531 1 96.44 193 SER B CA 1
ATOM 3594 C C . SER B 1 193 ? -9.258 12.617 22.172 1 96.44 193 SER B C 1
ATOM 3596 O O . SER B 1 193 ? -8.305 11.852 22.094 1 96.44 193 SER B O 1
ATOM 3598 N N . LEU B 1 194 ? -9.922 13.008 21.094 1 96.69 194 LEU B N 1
ATOM 3599 C CA . LEU B 1 194 ? -9.609 12.484 19.766 1 96.69 194 LEU B CA 1
ATOM 3600 C C . LEU B 1 194 ? -8.297 13.062 19.25 1 96.69 194 LEU B C 1
ATOM 3602 O O . LEU B 1 194 ? -7.477 12.344 18.672 1 96.69 194 LEU B O 1
ATOM 3606 N N . ILE B 1 195 ? -8.062 14.367 19.469 1 96.31 195 ILE B N 1
ATOM 3607 C CA . ILE B 1 195 ? -6.805 14.953 19.016 1 96.31 195 ILE B CA 1
ATOM 3608 C C . ILE B 1 195 ? -5.652 14.414 19.859 1 96.31 195 ILE B C 1
ATOM 3610 O O . ILE B 1 195 ? -4.547 14.203 19.359 1 96.31 195 ILE B O 1
ATOM 3614 N N . LYS B 1 196 ? -5.883 14.234 21.109 1 94.75 196 LYS B N 1
ATOM 3615 C CA . LYS B 1 196 ? -4.863 13.609 21.953 1 94.75 196 LYS B CA 1
ATOM 3616 C C . LYS B 1 196 ? -4.512 12.219 21.453 1 94.75 196 LYS B C 1
ATOM 3618 O O . LYS B 1 196 ? -3.332 11.867 21.359 1 94.75 196 LYS B O 1
ATOM 3623 N N . TYR B 1 197 ? -5.484 11.43 21.172 1 94.31 197 TYR B N 1
ATOM 3624 C CA . TYR B 1 197 ? -5.266 10.094 20.625 1 94.31 197 TYR B CA 1
ATOM 3625 C C . TYR B 1 197 ? -4.484 10.156 19.328 1 94.31 197 TYR B C 1
ATOM 3627 O O . TYR B 1 197 ? -3.541 9.391 19.125 1 94.31 197 TYR B O 1
ATOM 3635 N N . TYR B 1 198 ? -4.898 11.07 18.469 1 94.31 198 TYR B N 1
ATOM 3636 C CA . TYR B 1 198 ? -4.234 11.273 17.188 1 94.31 198 TYR B CA 1
ATOM 3637 C C . TYR B 1 198 ? -2.744 11.531 17.375 1 94.31 198 TYR B C 1
ATOM 3639 O O . TYR B 1 198 ? -1.908 10.938 16.688 1 94.31 198 TYR B O 1
ATOM 3647 N N . LEU B 1 199 ? -2.422 12.367 18.312 1 91.5 199 LEU B N 1
ATOM 3648 C CA . LEU B 1 199 ? -1.031 12.734 18.562 1 91.5 199 LEU B CA 1
ATOM 3649 C C . LEU B 1 199 ? -0.274 11.578 19.203 1 91.5 199 LEU B C 1
ATOM 3651 O O . LEU B 1 199 ? 0.902 11.359 18.906 1 91.5 199 LEU B O 1
ATOM 3655 N N . ASP B 1 200 ? -0.926 10.836 20.062 1 88.19 200 ASP B N 1
ATOM 3656 C CA . ASP B 1 200 ? -0.304 9.68 20.703 1 88.19 200 ASP B CA 1
ATOM 3657 C C . ASP B 1 200 ? 0.037 8.602 19.672 1 88.19 200 ASP B C 1
ATOM 3659 O O . ASP B 1 200 ? 1.075 7.945 19.766 1 88.19 200 ASP B O 1
ATOM 3663 N N . ARG B 1 201 ? -0.869 8.398 18.734 1 84.31 201 ARG B N 1
ATOM 3664 C CA . ARG B 1 201 ? -0.649 7.422 17.672 1 84.31 201 ARG B CA 1
ATOM 3665 C C . ARG B 1 201 ? 0.559 7.797 16.812 1 84.31 201 ARG B C 1
ATOM 3667 O O . ARG B 1 201 ? 1.309 6.926 16.375 1 84.31 201 ARG B O 1
ATOM 3674 N N . HIS B 1 202 ? 0.72 9.008 16.578 1 77.94 202 HIS B N 1
ATOM 3675 C CA . HIS B 1 202 ? 1.839 9.508 15.789 1 77.94 202 HIS B CA 1
ATOM 3676 C C . HIS B 1 202 ? 3.172 9.188 16.453 1 77.94 202 HIS B C 1
ATOM 3678 O O . HIS B 1 202 ? 4.156 8.891 15.781 1 77.94 202 HIS B O 1
ATOM 3684 N N . ILE B 1 203 ? 3.209 9.234 17.75 1 73.19 203 ILE B N 1
ATOM 3685 C CA . ILE B 1 203 ? 4.414 8.914 18.5 1 73.19 203 ILE B CA 1
ATOM 3686 C C . ILE B 1 203 ? 4.684 7.414 18.438 1 73.19 203 ILE B C 1
ATOM 3688 O O . ILE B 1 203 ? 5.832 6.988 18.297 1 73.19 203 ILE B O 1
ATOM 3692 N N . GLU B 1 204 ? 3.623 6.656 18.484 1 70 204 GLU B N 1
ATOM 3693 C CA . GLU B 1 204 ? 3.732 5.199 18.5 1 70 204 GLU B CA 1
ATOM 3694 C C . GLU B 1 204 ? 4.199 4.66 17.156 1 70 204 GLU B C 1
ATOM 3696 O O . GLU B 1 204 ? 5.031 3.754 17.094 1 70 204 GLU B O 1
ATOM 3701 N N . VAL B 1 205 ? 3.607 5.16 16.109 1 65.38 205 VAL B N 1
ATOM 3702 C CA . VAL B 1 205 ? 3.857 4.641 14.773 1 65.38 205 VAL B CA 1
ATOM 3703 C C . VAL B 1 205 ? 5.164 5.219 14.234 1 65.38 205 VAL B C 1
ATOM 3705 O O . VAL B 1 205 ? 5.93 4.52 13.562 1 65.38 205 VAL B O 1
ATOM 3708 N N . ASP B 1 206 ? 5.348 6.598 14.32 1 60.88 206 ASP B N 1
ATOM 3709 C CA . ASP B 1 206 ? 6.484 7.312 13.75 1 60.88 206 ASP B CA 1
ATOM 3710 C C . ASP B 1 206 ? 7.762 7.027 14.531 1 60.88 206 ASP B C 1
ATOM 3712 O O . ASP B 1 206 ? 8.438 7.953 14.984 1 60.88 206 ASP B O 1
ATOM 3716 N N . GLY B 1 207 ? 7.961 5.648 14.82 1 59.88 207 GLY B N 1
ATOM 3717 C CA . GLY B 1 207 ? 9.086 5.242 15.648 1 59.88 207 GLY B CA 1
ATOM 3718 C C . GLY B 1 207 ? 10.414 5.301 14.914 1 59.88 207 GLY B C 1
ATOM 3719 O O . GLY B 1 207 ? 10.469 5.695 13.75 1 59.88 207 GLY B O 1
ATOM 3720 N N . ASP B 1 208 ? 11.367 5.191 15.492 1 67.38 208 ASP B N 1
ATOM 3721 C CA . ASP B 1 208 ? 12.781 5.145 15.125 1 67.38 208 ASP B CA 1
ATOM 3722 C C . ASP B 1 208 ? 12.992 4.27 13.891 1 67.38 208 ASP B C 1
ATOM 3724 O O . ASP B 1 208 ? 13.805 4.598 13.023 1 67.38 208 ASP B O 1
ATOM 3728 N N . HIS B 1 209 ? 12.031 3.43 13.656 1 79.19 209 HIS B N 1
ATOM 3729 C CA . HIS B 1 209 ? 12.211 2.49 12.555 1 79.19 209 HIS B CA 1
ATOM 3730 C C . HIS B 1 209 ? 11.898 3.146 11.211 1 79.19 209 HIS B C 1
ATOM 3732 O O . HIS B 1 209 ? 12.68 3.043 10.266 1 79.19 209 HIS B O 1
ATOM 3738 N N . HIS B 1 210 ? 10.867 3.916 11.055 1 84.69 210 HIS B N 1
ATOM 3739 C CA . HIS B 1 210 ? 10.5 4.594 9.82 1 84.69 210 HIS B CA 1
ATOM 3740 C C . HIS B 1 210 ? 11.508 5.688 9.469 1 84.69 210 HIS B C 1
ATOM 3742 O O . HIS B 1 210 ? 11.82 5.895 8.297 1 84.69 210 HIS B O 1
ATOM 3748 N N . SER B 1 211 ? 12.008 6.293 10.516 1 85.94 211 SER B N 1
ATOM 3749 C CA . SER B 1 211 ? 12.953 7.379 10.289 1 85.94 211 SER B CA 1
ATOM 3750 C C . SER B 1 211 ? 14.234 6.867 9.648 1 85.94 211 SER B C 1
ATOM 3752 O O . SER B 1 211 ? 14.727 7.449 8.672 1 85.94 211 SER B O 1
ATOM 3754 N N . HIS B 1 212 ? 14.75 5.812 10.195 1 89.38 212 HIS B N 1
ATOM 3755 C CA . HIS B 1 212 ? 15.977 5.238 9.648 1 89.38 212 HIS B CA 1
ATOM 3756 C C . HIS B 1 212 ? 15.773 4.77 8.211 1 89.38 212 HIS B C 1
ATOM 3758 O O . HIS B 1 212 ? 16.609 5.043 7.344 1 89.38 212 HIS B O 1
ATOM 3764 N N . LEU B 1 213 ? 14.688 4.117 7.961 1 90.94 213 LEU B N 1
ATOM 3765 C CA . LEU B 1 213 ? 14.406 3.619 6.617 1 90.94 213 LEU B CA 1
ATOM 3766 C C . LEU B 1 213 ? 14.188 4.773 5.645 1 90.94 213 LEU B C 1
ATOM 3768 O O . LEU B 1 213 ? 14.547 4.672 4.469 1 90.94 213 LEU B O 1
ATOM 3772 N N . ALA B 1 214 ? 13.648 5.859 6.125 1 94.38 214 ALA B N 1
ATOM 3773 C CA . ALA B 1 214 ? 13.43 7.031 5.277 1 94.38 214 ALA B CA 1
ATOM 3774 C C . ALA B 1 214 ? 14.758 7.672 4.883 1 94.38 214 ALA B C 1
ATOM 3776 O O . ALA B 1 214 ? 14.938 8.086 3.738 1 94.38 214 ALA B O 1
ATOM 3777 N N . LEU B 1 215 ? 15.664 7.723 5.859 1 95.38 215 LEU B N 1
ATOM 3778 C CA . LEU B 1 215 ? 17 8.234 5.559 1 95.38 215 LEU B CA 1
ATOM 3779 C C . LEU B 1 215 ? 17.688 7.363 4.523 1 95.38 215 LEU B C 1
ATOM 3781 O O . LEU B 1 215 ? 18.281 7.875 3.57 1 95.38 215 LEU B O 1
ATOM 3785 N N . ASP B 1 216 ? 17.547 6.059 4.695 1 95.69 216 ASP B N 1
ATOM 3786 C CA . ASP B 1 216 ? 18.141 5.121 3.744 1 95.69 216 ASP B CA 1
ATOM 3787 C C . ASP B 1 216 ? 17.516 5.289 2.357 1 95.69 216 ASP B C 1
ATOM 3789 O O . ASP B 1 216 ? 18.234 5.219 1.348 1 95.69 216 ASP B O 1
ATOM 3793 N N . MET B 1 217 ? 16.25 5.465 2.316 1 97.31 217 MET B N 1
ATOM 3794 C CA . MET B 1 217 ? 15.547 5.68 1.051 1 97.31 217 MET B CA 1
ATOM 3795 C C . MET B 1 217 ? 16.109 6.895 0.321 1 97.31 217 MET B C 1
ATOM 3797 O O . MET B 1 217 ? 16.438 6.816 -0.863 1 97.31 217 MET B O 1
ATOM 3801 N N . THR B 1 218 ? 16.297 8 1.025 1 97.69 218 THR B N 1
ATOM 3802 C CA . THR B 1 218 ? 16.828 9.219 0.414 1 97.69 218 THR B CA 1
ATOM 3803 C C . THR B 1 218 ? 18.266 9.016 -0.063 1 97.69 218 THR B C 1
ATOM 3805 O O . THR B 1 218 ? 18.625 9.43 -1.163 1 97.69 218 THR B O 1
ATOM 3808 N N . ALA B 1 219 ? 19.031 8.359 0.777 1 97.88 219 ALA B N 1
ATOM 3809 C CA . ALA B 1 219 ? 20.422 8.078 0.415 1 97.88 219 ALA B CA 1
ATOM 3810 C C . ALA B 1 219 ? 20.484 7.227 -0.849 1 97.88 219 ALA B C 1
ATOM 3812 O O . ALA B 1 219 ? 21.312 7.488 -1.734 1 97.88 219 ALA B O 1
ATOM 3813 N N . GLU B 1 220 ? 19.688 6.246 -0.924 1 97.44 220 GLU B N 1
ATOM 3814 C CA . GLU B 1 220 ? 19.672 5.355 -2.082 1 97.44 220 GLU B CA 1
ATOM 3815 C C . GLU B 1 220 ? 19.266 6.102 -3.346 1 97.44 220 GLU B C 1
ATOM 3817 O O . GLU B 1 220 ? 19.844 5.902 -4.41 1 97.44 220 GLU B O 1
ATOM 3822 N N . LEU B 1 221 ? 18.281 6.902 -3.279 1 98.06 221 LEU B N 1
ATOM 3823 C CA . LEU B 1 221 ? 17.75 7.613 -4.43 1 98.06 221 LEU B CA 1
ATOM 3824 C C . LEU B 1 221 ? 18.734 8.648 -4.945 1 98.06 221 LEU B C 1
ATOM 3826 O O . LEU B 1 221 ? 18.828 8.883 -6.152 1 98.06 221 LEU B O 1
ATOM 3830 N N . CYS B 1 222 ? 19.484 9.266 -4.016 1 98.25 222 CYS B N 1
ATOM 3831 C CA . CYS B 1 222 ? 20.5 10.242 -4.418 1 98.25 222 CYS B CA 1
ATOM 3832 C C . CYS B 1 222 ? 21.766 9.539 -4.887 1 98.25 222 CYS B C 1
ATOM 3834 O O . CYS B 1 222 ? 22.453 10.023 -5.793 1 98.25 222 CYS B O 1
ATOM 3836 N N . GLY B 1 223 ? 22.078 8.453 -4.27 1 97.06 223 GLY B N 1
ATOM 3837 C CA . GLY B 1 223 ? 23.297 7.742 -4.613 1 97.06 223 GLY B CA 1
ATOM 3838 C C . GLY B 1 223 ? 24.547 8.57 -4.418 1 97.06 223 GLY B C 1
ATOM 3839 O O . GLY B 1 223 ? 24.734 9.188 -3.367 1 97.06 223 GLY B O 1
ATOM 3840 N N . ASP B 1 224 ? 25.422 8.531 -5.418 1 96.5 224 ASP B N 1
ATOM 3841 C CA . ASP B 1 224 ? 26.672 9.289 -5.359 1 96.5 224 ASP B CA 1
ATOM 3842 C C . ASP B 1 224 ? 26.578 10.578 -6.172 1 96.5 224 ASP B C 1
ATOM 3844 O O . ASP B 1 224 ? 27.594 11.188 -6.496 1 96.5 224 ASP B O 1
ATOM 3848 N N . ASN B 1 225 ? 25.406 11.008 -6.508 1 97.88 225 ASN B N 1
ATOM 3849 C CA . ASN B 1 225 ? 25.172 12.18 -7.344 1 97.88 225 ASN B CA 1
ATOM 3850 C C . ASN B 1 225 ? 25.125 13.461 -6.516 1 97.88 225 ASN B C 1
ATOM 3852 O O . ASN B 1 225 ? 24.109 13.766 -5.898 1 97.88 225 ASN B O 1
ATOM 3856 N N . GLU B 1 226 ? 26.125 14.242 -6.574 1 97.69 226 GLU B N 1
ATOM 3857 C CA . GLU B 1 226 ? 26.234 15.453 -5.773 1 97.69 226 GLU B CA 1
ATOM 3858 C C . GLU B 1 226 ? 25.141 16.453 -6.129 1 97.69 226 GLU B C 1
ATOM 3860 O O . GLU B 1 226 ? 24.672 17.203 -5.262 1 97.69 226 GLU B O 1
ATOM 3865 N N . THR B 1 227 ? 24.766 16.516 -7.359 1 98.31 227 THR B N 1
ATOM 3866 C CA . THR B 1 227 ? 23.703 17.438 -7.785 1 98.31 227 THR B CA 1
ATOM 3867 C C . THR B 1 227 ? 22.375 17.047 -7.137 1 98.31 227 THR B C 1
ATOM 3869 O O . THR B 1 227 ? 21.609 17.922 -6.711 1 98.31 227 THR B O 1
ATOM 3872 N N . ALA B 1 228 ? 22.094 15.742 -7.078 1 98.25 228 ALA B N 1
ATOM 3873 C CA . ALA B 1 228 ? 20.875 15.258 -6.422 1 98.25 228 ALA B CA 1
ATOM 3874 C C . ALA B 1 228 ? 20.875 15.625 -4.941 1 98.25 228 ALA B C 1
ATOM 3876 O O . ALA B 1 228 ? 19.844 16.047 -4.406 1 98.25 228 ALA B O 1
ATOM 3877 N N . TRP B 1 229 ? 22.016 15.484 -4.301 1 98.25 229 TRP B N 1
ATOM 3878 C CA . TRP B 1 229 ? 22.109 15.789 -2.875 1 98.25 229 TRP B CA 1
ATOM 3879 C C . TRP B 1 229 ? 21.922 17.281 -2.617 1 98.25 229 TRP B C 1
ATOM 3881 O O . TRP B 1 229 ? 21.266 17.672 -1.649 1 98.25 229 TRP B O 1
ATOM 3891 N N . LYS B 1 230 ? 22.484 18.094 -3.461 1 98.38 230 LYS B N 1
ATOM 3892 C CA . LYS B 1 230 ? 22.297 19.531 -3.318 1 98.38 230 LYS B CA 1
ATOM 3893 C C . LYS B 1 230 ? 20.828 19.922 -3.492 1 98.38 230 LYS B C 1
ATOM 3895 O O . LYS B 1 230 ? 20.312 20.75 -2.74 1 98.38 230 LYS B O 1
ATOM 3900 N N . ALA B 1 231 ? 20.203 19.359 -4.484 1 98.56 231 ALA B N 1
ATOM 3901 C CA . ALA B 1 231 ? 18.797 19.609 -4.711 1 98.56 231 ALA B CA 1
ATOM 3902 C C . ALA B 1 231 ? 17.953 19.141 -3.527 1 98.56 231 ALA B C 1
ATOM 3904 O O . ALA B 1 231 ? 17 19.812 -3.121 1 98.56 231 ALA B O 1
ATOM 3905 N N . ALA B 1 232 ? 18.344 17.984 -3.014 1 98.25 232 ALA B N 1
ATOM 3906 C CA . ALA B 1 232 ? 17.656 17.469 -1.839 1 98.25 232 ALA B CA 1
ATOM 3907 C C . ALA B 1 232 ? 17.797 18.406 -0.651 1 98.25 232 ALA B C 1
ATOM 3909 O O . ALA B 1 232 ? 16.828 18.641 0.078 1 98.25 232 ALA B O 1
ATOM 3910 N N . GLU B 1 233 ? 18.969 18.891 -0.48 1 98.25 233 GLU B N 1
ATOM 3911 C CA . GLU B 1 233 ? 19.203 19.859 0.584 1 98.25 233 GLU B CA 1
ATOM 3912 C C . GLU B 1 233 ? 18.328 21.094 0.409 1 98.25 233 GLU B C 1
ATOM 3914 O O . GLU B 1 233 ? 17.688 21.547 1.36 1 98.25 233 GLU B O 1
ATOM 3919 N N . GLU B 1 234 ? 18.281 21.625 -0.749 1 98.56 234 GLU B N 1
ATOM 3920 C CA . GLU B 1 234 ? 17.516 22.828 -1.043 1 98.56 234 GLU B CA 1
ATOM 3921 C C . GLU B 1 234 ? 16.016 22.609 -0.811 1 98.56 234 GLU B C 1
ATOM 3923 O O . GLU B 1 234 ? 15.344 23.453 -0.231 1 98.56 234 GLU B O 1
ATOM 3928 N N . ILE B 1 235 ? 15.547 21.469 -1.276 1 98.38 235 ILE B N 1
ATOM 3929 C CA . ILE B 1 235 ? 14.125 21.156 -1.118 1 98.38 235 ILE B CA 1
ATOM 3930 C C . ILE B 1 235 ? 13.797 20.984 0.364 1 98.38 235 ILE B C 1
ATOM 3932 O O . ILE B 1 235 ? 12.711 21.375 0.811 1 98.38 235 ILE B O 1
ATOM 3936 N N . THR B 1 236 ? 14.695 20.391 1.102 1 97.81 236 THR B N 1
ATOM 3937 C CA . THR B 1 236 ? 14.5 20.219 2.537 1 97.81 236 THR B CA 1
ATOM 3938 C C . THR B 1 236 ? 14.414 21.562 3.244 1 97.81 236 THR B C 1
ATOM 3940 O O . THR B 1 236 ? 13.5 21.781 4.039 1 97.81 236 THR B O 1
ATOM 3943 N N . VAL B 1 237 ? 15.305 22.422 2.93 1 98.44 237 VAL B N 1
ATOM 3944 C CA . VAL B 1 237 ? 15.305 23.766 3.508 1 98.44 237 VAL B CA 1
ATOM 3945 C C . VAL B 1 237 ? 13.992 24.469 3.184 1 98.44 237 VAL B C 1
ATOM 3947 O O . VAL B 1 237 ? 13.336 25.016 4.074 1 98.44 237 VAL B O 1
ATOM 3950 N N . ALA B 1 238 ? 13.617 24.406 1.958 1 98.62 238 ALA B N 1
ATOM 3951 C CA . ALA B 1 238 ? 12.383 25.062 1.521 1 98.62 238 ALA B CA 1
ATOM 3952 C C . ALA B 1 238 ? 11.172 24.453 2.23 1 98.62 238 ALA B C 1
ATOM 3954 O O . ALA B 1 238 ? 10.234 25.172 2.588 1 98.62 238 ALA B O 1
ATOM 3955 N N . SER B 1 239 ? 11.141 23.172 2.402 1 98.19 239 SER B N 1
ATOM 3956 C CA . SER B 1 239 ? 10.055 22.484 3.094 1 98.19 239 SER B CA 1
ATOM 3957 C C . SER B 1 239 ? 9.906 23 4.523 1 98.19 239 SER B C 1
ATOM 3959 O O . SER B 1 239 ? 8.789 23.297 4.969 1 98.19 239 SER B O 1
ATOM 3961 N N . LEU B 1 240 ? 11 23.078 5.234 1 97.81 240 LEU B N 1
ATOM 3962 C CA . LEU B 1 240 ? 10.984 23.531 6.625 1 97.81 240 LEU B CA 1
ATOM 3963 C C . LEU B 1 240 ? 10.586 25 6.719 1 97.81 240 LEU B C 1
ATOM 3965 O O . LEU B 1 240 ? 9.883 25.406 7.648 1 97.81 240 LEU B O 1
ATOM 3969 N N . GLN B 1 241 ? 11.016 25.766 5.738 1 98.38 241 GLN B N 1
ATOM 3970 C CA . GLN B 1 241 ? 10.609 27.172 5.699 1 98.38 241 GLN B CA 1
ATOM 3971 C C . GLN B 1 241 ? 9.102 27.312 5.523 1 98.38 241 GLN B C 1
ATOM 3973 O O . GLN B 1 241 ? 8.477 28.188 6.117 1 98.38 241 GLN B O 1
ATOM 3978 N N . GLN B 1 242 ? 8.547 26.453 4.664 1 98.12 242 GLN B N 1
ATOM 3979 C CA . GLN B 1 242 ? 7.098 26.484 4.48 1 98.12 242 GLN B CA 1
ATOM 3980 C C . GLN B 1 242 ? 6.375 26.141 5.781 1 98.12 242 GLN B C 1
ATOM 3982 O O . GLN B 1 242 ? 5.32 26.703 6.074 1 98.12 242 GLN B O 1
ATOM 3987 N N . ARG B 1 243 ? 6.938 25.219 6.543 1 97.25 243 ARG B N 1
ATOM 3988 C CA . ARG B 1 243 ? 6.355 24.891 7.84 1 97.25 243 ARG B CA 1
ATOM 3989 C C . ARG B 1 243 ? 6.398 26.078 8.789 1 97.25 243 ARG B C 1
ATOM 3991 O O . ARG B 1 243 ? 5.422 26.375 9.477 1 97.25 243 ARG B O 1
ATOM 3998 N N . ILE B 1 244 ? 7.504 26.75 8.859 1 97.56 244 ILE B N 1
ATOM 3999 C CA . ILE B 1 244 ? 7.648 27.938 9.695 1 97.56 244 ILE B CA 1
ATOM 4000 C C . ILE B 1 244 ? 6.621 28.984 9.281 1 97.56 244 ILE B C 1
ATOM 4002 O O . ILE B 1 244 ? 5.953 29.578 10.125 1 97.56 244 ILE B O 1
ATOM 4006 N N . ASN B 1 245 ? 6.484 29.172 7.996 1 98.56 245 ASN B N 1
ATOM 4007 C CA . ASN B 1 245 ? 5.527 30.141 7.488 1 98.56 245 ASN B CA 1
ATOM 4008 C C . ASN B 1 245 ? 4.094 29.766 7.855 1 98.56 245 ASN B C 1
ATOM 4010 O O . ASN B 1 245 ? 3.283 30.641 8.164 1 98.56 245 ASN B O 1
ATOM 4014 N N . LEU B 1 246 ? 3.764 28.516 7.719 1 97.88 246 LEU B N 1
ATOM 4015 C CA . LEU B 1 246 ? 2.443 28.047 8.133 1 97.88 246 LEU B CA 1
ATOM 4016 C C . LEU B 1 246 ? 2.184 28.391 9.594 1 97.88 246 LEU B C 1
ATOM 4018 O O . LEU B 1 246 ? 1.116 28.906 9.938 1 97.88 246 LEU B O 1
ATOM 4022 N N . TRP B 1 247 ? 3.191 28.141 10.469 1 96.75 247 TRP B N 1
ATOM 4023 C CA . TRP B 1 247 ? 3.062 28.438 11.898 1 96.75 247 TRP B CA 1
ATOM 4024 C C . TRP B 1 247 ? 2.963 29.938 12.141 1 96.75 247 TRP B C 1
ATOM 4026 O O . TRP B 1 247 ? 2.221 30.375 13.023 1 96.75 247 TRP B O 1
ATOM 4036 N N . ASN B 1 248 ? 3.713 30.719 11.352 1 98.38 248 ASN B N 1
ATOM 4037 C CA . ASN B 1 248 ? 3.562 32.156 11.438 1 98.38 248 ASN B CA 1
ATOM 4038 C C . ASN B 1 248 ? 2.127 32.594 11.164 1 98.38 248 ASN B C 1
ATOM 4040 O O . ASN B 1 248 ? 1.605 33.5 11.828 1 98.38 248 ASN B O 1
ATOM 4044 N N . GLY B 1 249 ? 1.52 31.984 10.156 1 98.31 249 GLY B N 1
ATOM 4045 C CA . GLY B 1 249 ? 0.124 32.281 9.875 1 98.31 249 GLY B CA 1
ATOM 4046 C C . GLY B 1 249 ? -0.8 31.969 11.039 1 98.31 249 GLY B C 1
ATOM 4047 O O . GLY B 1 249 ? -1.677 32.781 11.367 1 98.31 249 GLY B O 1
ATOM 4048 N N . VAL B 1 250 ? -0.598 30.859 11.648 1 97.88 250 VAL B N 1
ATOM 4049 C CA . VAL B 1 250 ? -1.386 30.484 12.812 1 97.88 250 VAL B CA 1
ATOM 4050 C C . VAL B 1 250 ? -1.182 31.5 13.938 1 97.88 250 VAL B C 1
ATOM 4052 O O . VAL B 1 250 ? -2.146 31.953 14.547 1 97.88 250 VAL B O 1
ATOM 4055 N N . TYR B 1 251 ? 0.105 31.812 14.203 1 98.12 251 TYR B N 1
ATOM 4056 C CA . TYR B 1 251 ? 0.452 32.781 15.242 1 98.12 251 TYR B CA 1
ATOM 4057 C C . TYR B 1 251 ? -0.274 34.094 15.023 1 98.12 251 TYR B C 1
ATOM 4059 O O . TYR B 1 251 ? -0.875 34.625 15.953 1 98.12 251 TYR B O 1
ATOM 4067 N N . ASN B 1 252 ? -0.234 34.594 13.828 1 98.38 252 ASN B N 1
ATOM 4068 C CA . ASN B 1 252 ? -0.857 35.844 13.492 1 98.38 252 ASN B CA 1
ATOM 4069 C C . ASN B 1 252 ? -2.373 35.812 13.664 1 98.38 252 ASN B C 1
ATOM 4071 O O . ASN B 1 252 ? -2.982 36.75 14.141 1 98.38 252 ASN B O 1
ATOM 4075 N N . GLU B 1 253 ? -2.951 34.719 13.258 1 97.88 253 GLU B N 1
ATOM 4076 C CA . GLU B 1 253 ? -4.398 34.594 13.383 1 97.88 253 GLU B CA 1
ATOM 4077 C C . GLU B 1 253 ? -4.828 34.531 14.844 1 97.88 253 GLU B C 1
ATOM 4079 O O . GLU B 1 253 ? -5.801 35.188 15.234 1 97.88 253 GLU B O 1
ATOM 4084 N N . ILE B 1 254 ? -4.094 33.781 15.672 1 97.38 254 ILE B N 1
ATOM 4085 C CA . ILE B 1 254 ? -4.43 33.656 17.078 1 97.38 254 ILE B CA 1
ATOM 4086 C C . ILE B 1 254 ? -4.254 35 17.781 1 97.38 254 ILE B C 1
ATOM 4088 O O . ILE B 1 254 ? -5.141 35.438 18.516 1 97.38 254 ILE B O 1
ATOM 4092 N N . THR B 1 255 ? -3.104 35.656 17.5 1 97.38 255 THR B N 1
ATOM 4093 C CA . THR B 1 255 ? -2.82 36.938 18.188 1 97.38 255 THR B CA 1
ATOM 4094 C C . THR B 1 255 ? -3.711 38.031 17.656 1 97.38 255 THR B C 1
ATOM 4096 O O . THR B 1 255 ? -4.047 38.969 18.391 1 97.38 255 THR B O 1
ATOM 4099 N N . GLY B 1 256 ? -4.074 37.906 16.406 1 94.06 256 GLY B N 1
ATOM 4100 C CA . GLY B 1 256 ? -5.004 38.875 15.844 1 94.06 256 GLY B CA 1
ATOM 4101 C C . GLY B 1 256 ? -6.418 38.719 16.375 1 94.06 256 GLY B C 1
ATOM 4102 O O . GLY B 1 256 ? -7.195 39.688 16.375 1 94.06 256 GLY B O 1
ATOM 4103 N N . ALA B 1 257 ? -6.801 37.562 16.719 1 86.06 257 ALA B N 1
ATOM 4104 C CA . ALA B 1 257 ? -8.125 37.25 17.25 1 86.06 257 ALA B CA 1
ATOM 4105 C C . ALA B 1 257 ? -8.211 37.656 18.734 1 86.06 257 ALA B C 1
ATOM 4107 O O . ALA B 1 257 ? -9.305 37.75 19.281 1 86.06 257 ALA B O 1
ATOM 4108 N N . LYS B 1 258 ? -7.051 37.812 19.297 1 79.88 258 LYS B N 1
ATOM 4109 C CA . LYS B 1 258 ? -7.004 38.219 20.688 1 79.88 258 LYS B CA 1
ATOM 4110 C C . LYS B 1 258 ? -6.984 39.75 20.812 1 79.88 258 LYS B C 1
ATOM 4112 O O . LYS B 1 258 ? -6.473 40.438 19.938 1 79.88 258 LYS B O 1
#